Protein AF-A0A3A5LAV6-F1 (afdb_monomer)

Secondary structure (DSSP, 8-state):
----SEEEEEEEEEPPP-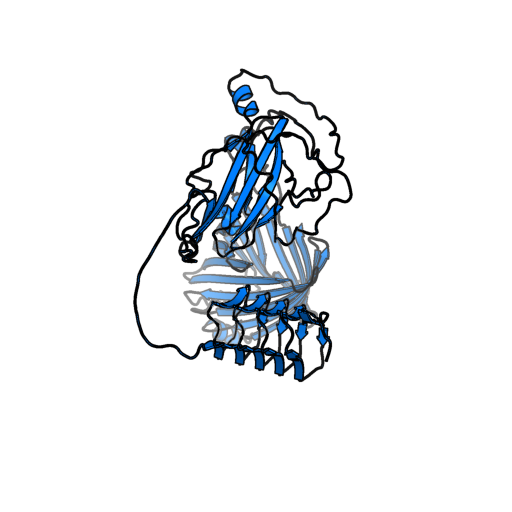EESS--EEEEEEEEEEEE-SSEEEEEEEEEEE--EESS--EEEEEEEEEEEE-SSEEEEEEEEEEE-EEESS--EEEEEEEEEEEE--SEEEEEEEEEE--EEESS--EEEEEEEEEEEE--SEEEEEEEEEE-SEE-TT-SEEEEEEEEE-----------------------S----PPPSS-S--S--EE---S------SSTTTT---SS----TTSPP-EEEEEEEEEETTTTEEEETTB-GGGPPPEEE-TT-EEEEEEEE-SSS-EEEEESS--EEE-SS-GGGPPEESEEEE-TT-EEEEEEE--S-SEEEEEESSHHHHHHT-EEEEEEHHHHHHHTTSS---EEEEPPSSTTS--EEE-------HHHHH-TT---SSS-S--EEEEEEETTTTEEEEEEEEEESSTTEEEEEEEEEEEEETTEEEEEEEEEEEEEEEETTEEEEEEEEEEE-TT--EEEEEEEEEEEETTTEEEEEEEEEETTEEEEEEEEEEEEESSSSEEEEEEEEEEEESS-BGGGTB-SEEEEEEEEEEEEEEEETTEEEEEEEEEEEE-HHHHHHHHHHT--SEEEEEEEEEEEE-

Organism: NCBI:txid70611

InterPro domains:
  IPR002355 Multicopper oxidase, copper-binding site [PS00080] (339-350)
  IPR007939 Copper resistance B precursor [PF05275] (421-610)
  IPR008972 Cupredoxin [G3DSA:2.60.40.420] (225-376)
  IPR008972 Cupredoxin [SSF49503] (234-354)
  IPR011706 Multicopper oxidase, C-terminal [PF07731] (245-356)
  IPR033138 Multicopper oxidases, conserved site [PS00079] (334-354)
  IPR034279 Copper resistance protein, third cupredoxin domain [cd13896] (242-356)

Sequence (610 aa):
KSDSSSTSMNKSMAMPGMNHSAMSQSKTSNSAQMKSDSSSTSMNKSMAMPGMNHSAMSQSKTSNSAQMKSDSSSTSMNKSMAMSDMSHSAMSQSKMSNSAQMKSDSSSTSMNKSMAMSDMNHSAMSQSKTSNSAQMKSDSSSTSMNKSMAMSDMNHSAMNQSKTSNSAHDNDISTNRNMKPDMPMEQGMSMNDSMNMQMPIEPTIIGDKIEPPGSSKATTLGTKYQELKAAVKTNNPNKPVDGIIKMELFGYMDRYIWFINGLPEYKAKPILIEPGKRYRIIFTNNSMMRHPMHIHGHWFILRNGHGSYDPLLHTIEVAPGATAVADFDTEASGQWFFHCHHLLHMTAGMARVFQYTTIIEIANGTRKPENYAVQQAYINRPIVREDEVMPLDASLIKHPAGHHKGFYRSSYLELGEDPFHNAQEMSFRGLYGPDYNKLQLYTEDAEIYKGSVENADIDVFYWHLISQFWAIKGGVNYFYRPGGPYWQPGIGIEGVMPYYIDTNIRTYYRDGSVKFDIQLARATQLTNNFFFLTGLRSILATHTVVKNEIGNGLNQMRYILRPYYRIKPGLNIFTEYEHDEEYGALKRILRSQGEATTQNTLTFGVAVLF

Solvent-accessible surface area (backbone atoms only — not comparable to full-atom values): 32146 Å² total; per-residue (Å²): 143,73,102,38,73,53,46,75,48,79,49,78,46,75,49,76,58,47,80,45,76,80,48,55,67,52,80,48,78,49,76,48,79,48,77,49,77,25,52,27,38,40,36,41,36,41,38,39,43,43,39,40,37,29,63,46,25,40,36,43,36,40,39,40,41,40,40,40,40,35,66,13,52,32,39,40,36,42,38,43,37,43,36,33,47,32,39,29,61,41,25,42,36,43,40,39,39,40,41,40,40,40,40,32,69,15,55,33,40,40,37,40,38,42,36,41,40,35,47,37,43,37,70,44,30,48,37,46,38,43,38,45,40,43,39,52,47,64,84,33,89,39,76,46,77,47,77,51,77,49,81,47,68,72,51,74,85,49,66,78,48,80,51,78,45,81,54,74,56,78,83,88,89,85,86,91,87,89,88,88,89,89,90,90,86,89,90,72,88,83,78,80,95,69,86,73,90,66,75,66,92,63,70,91,42,77,58,86,59,76,40,72,62,65,93,70,87,72,54,27,60,94,50,97,54,52,82,59,65,38,96,54,70,62,54,70,71,82,62,71,57,69,24,33,34,69,36,42,38,43,61,43,78,92,77,59,41,22,20,37,18,70,33,34,29,96,76,51,74,66,47,78,41,60,71,76,40,27,38,33,40,37,39,36,22,64,27,94,56,72,40,35,41,31,45,48,93,48,49,31,36,37,32,40,80,56,56,36,21,23,30,76,36,46,59,49,73,34,45,51,74,32,52,43,27,27,34,37,62,33,49,50,65,48,73,31,54,31,29,33,70,47,66,71,38,30,76,42,14,19,33,49,36,42,29,32,50,64,50,54,33,38,75,69,66,78,39,81,76,50,82,54,76,54,88,64,101,36,94,90,59,80,79,28,30,64,44,68,81,68,75,68,54,64,60,47,74,78,37,78,63,62,61,78,80,44,87,63,85,46,38,38,39,36,45,31,39,23,83,89,79,54,34,33,35,36,30,38,33,39,49,41,39,34,79,46,50,26,46,31,43,37,32,56,63,27,30,29,46,87,88,40,78,49,35,34,45,36,39,49,25,45,33,34,57,77,49,102,46,37,26,43,33,35,41,41,30,41,42,42,39,87,94,58,63,50,76,31,50,33,39,34,43,38,34,51,47,88,92,63,29,41,35,42,36,40,37,35,47,54,98,92,19,46,36,40,39,40,35,42,35,34,74,43,76,79,50,101,45,37,35,40,31,45,33,40,38,38,33,33,22,71,37,64,37,73,97,72,71,36,11,35,43,54,25,38,42,35,42,36,45,32,47,33,40,48,81,45,95,48,36,32,42,38,42,34,41,37,42,41,39,46,29,64,47,25,31,53,52,36,53,74,74,72,44,80,51,61,50,77,48,60,33,44,33,40,40,38,49,87

Radius of gyration: 33.51 Å; Cα contacts (8 Å, |Δi|>4): 1515; chains: 1; bounding box: 104×71×79 Å

Structure (mmCIF, N/CA/C/O backbone):
data_AF-A0A3A5LAV6-F1
#
_entry.id   AF-A0A3A5LAV6-F1
#
loop_
_atom_site.group_PDB
_atom_site.id
_atom_site.type_symbol
_atom_site.label_atom_id
_atom_site.label_alt_id
_atom_site.label_comp_id
_atom_site.label_asym_id
_atom_site.label_entity_id
_atom_site.label_seq_id
_atom_site.pdbx_PDB_ins_code
_atom_site.Cartn_x
_atom_site.Cartn_y
_atom_site.Cartn_z
_atom_site.occupancy
_atom_site.B_iso_or_equiv
_atom_site.auth_seq_id
_atom_site.auth_comp_id
_atom_site.auth_asym_id
_atom_site.auth_atom_id
_atom_site.pdbx_PDB_model_num
ATOM 1 N N . LYS A 1 1 ? 40.313 -48.134 -2.032 1.00 35.50 1 LYS A N 1
ATOM 2 C CA . LYS A 1 1 ? 41.551 -48.022 -2.831 1.00 35.50 1 LYS A CA 1
ATOM 3 C C . LYS A 1 1 ? 41.144 -48.125 -4.289 1.00 35.50 1 LYS A C 1
ATOM 5 O O . LYS A 1 1 ? 40.832 -49.217 -4.738 1.00 35.50 1 LYS A O 1
ATOM 10 N N . SER A 1 2 ? 41.012 -46.975 -4.936 1.00 32.94 2 SER A N 1
ATOM 11 C CA . SER A 1 2 ? 40.813 -46.812 -6.372 1.00 32.94 2 SER A CA 1
ATOM 12 C C . SER A 1 2 ? 41.999 -45.989 -6.861 1.00 32.94 2 SER A C 1
ATOM 14 O O . SER A 1 2 ? 42.273 -44.943 -6.272 1.00 32.94 2 SER A O 1
ATOM 16 N N . ASP A 1 3 ? 42.696 -46.450 -7.897 1.00 44.47 3 ASP A N 1
ATOM 17 C CA . ASP A 1 3 ? 43.702 -45.657 -8.614 1.00 44.47 3 ASP A CA 1
ATOM 18 C C . ASP A 1 3 ? 42.982 -44.631 -9.499 1.00 44.47 3 ASP A C 1
ATOM 20 O O . ASP A 1 3 ? 42.960 -44.719 -10.724 1.00 44.47 3 ASP A O 1
ATOM 24 N N . SER A 1 4 ? 42.296 -43.684 -8.859 1.00 50.69 4 SER A N 1
ATOM 25 C CA . SER A 1 4 ? 41.626 -42.569 -9.519 1.00 50.69 4 SER A CA 1
ATOM 26 C C . SER A 1 4 ? 42.452 -41.293 -9.342 1.00 50.69 4 SER A C 1
ATOM 28 O O . SER A 1 4 ? 42.808 -40.911 -8.223 1.00 50.69 4 SER A O 1
ATOM 30 N N . SER A 1 5 ? 42.733 -40.606 -10.457 1.00 65.75 5 SER A N 1
ATOM 31 C CA . SER A 1 5 ? 43.401 -39.290 -10.503 1.00 65.75 5 SER A CA 1
ATOM 32 C C . SER A 1 5 ? 42.626 -38.189 -9.755 1.00 65.75 5 SER A C 1
ATOM 34 O O . SER A 1 5 ? 43.146 -37.106 -9.467 1.00 65.75 5 SER A O 1
ATOM 36 N N . SER A 1 6 ? 41.376 -38.463 -9.399 1.00 73.19 6 SER A N 1
ATOM 37 C CA . SER A 1 6 ? 40.539 -37.611 -8.572 1.00 73.19 6 SER A CA 1
ATOM 38 C C . SER A 1 6 ? 39.606 -38.453 -7.703 1.00 73.19 6 SER A C 1
ATOM 40 O O . SER A 1 6 ? 39.184 -39.546 -8.088 1.00 73.19 6 SER A O 1
ATOM 42 N N . THR A 1 7 ? 39.279 -37.950 -6.515 1.00 80.69 7 THR A N 1
ATOM 43 C CA . THR A 1 7 ? 38.178 -38.468 -5.698 1.00 80.69 7 THR A CA 1
ATOM 44 C C . THR A 1 7 ? 37.238 -37.318 -5.357 1.00 80.69 7 THR A C 1
ATOM 46 O O . THR A 1 7 ? 37.664 -36.298 -4.818 1.00 80.69 7 THR A O 1
ATOM 49 N N . SER A 1 8 ? 35.945 -37.488 -5.635 1.00 82.62 8 SER A N 1
ATOM 50 C CA . SER A 1 8 ? 34.911 -36.505 -5.300 1.00 82.62 8 SER A CA 1
ATOM 51 C C . SER A 1 8 ? 33.775 -37.133 -4.499 1.00 82.62 8 SER A C 1
ATOM 53 O O . SER A 1 8 ? 33.244 -38.168 -4.902 1.00 82.62 8 SER A O 1
ATOM 55 N N . MET A 1 9 ? 33.344 -36.485 -3.416 1.00 82.31 9 MET A N 1
ATOM 56 C CA . MET A 1 9 ? 32.146 -36.863 -2.660 1.00 82.31 9 MET A CA 1
ATOM 57 C C . MET A 1 9 ? 31.080 -35.775 -2.783 1.00 82.31 9 MET A C 1
ATOM 59 O O . MET A 1 9 ? 31.327 -34.626 -2.425 1.00 82.31 9 MET A O 1
ATOM 63 N N . ASN A 1 10 ? 29.874 -36.140 -3.229 1.00 84.44 10 ASN A N 1
ATOM 64 C CA . ASN A 1 10 ? 28.721 -35.242 -3.227 1.00 84.44 10 ASN A CA 1
ATOM 65 C C . ASN A 1 10 ? 27.617 -35.800 -2.321 1.00 84.44 10 ASN A C 1
ATOM 67 O O . ASN A 1 10 ? 27.151 -36.920 -2.530 1.00 84.44 10 ASN A O 1
ATOM 71 N N . LYS A 1 11 ? 27.213 -35.044 -1.295 1.00 81.88 11 LYS A N 1
ATOM 72 C CA . LYS A 1 11 ? 26.130 -35.432 -0.380 1.00 81.88 11 LYS A CA 1
ATOM 73 C C . LYS A 1 11 ? 25.136 -34.291 -0.203 1.00 81.88 11 LYS A C 1
ATOM 75 O O . LYS A 1 11 ? 25.416 -33.318 0.495 1.00 81.88 11 LYS A O 1
ATOM 80 N N . SER A 1 12 ? 23.946 -34.464 -0.759 1.00 83.25 12 SER A N 1
ATOM 81 C CA . SER A 1 12 ? 22.817 -33.549 -0.604 1.00 83.25 12 SER A CA 1
ATOM 82 C C . SER A 1 12 ? 21.730 -34.163 0.274 1.00 83.25 12 SER A C 1
ATOM 84 O O . SER A 1 12 ? 21.397 -35.337 0.124 1.00 83.25 12 SER A O 1
ATOM 86 N N . MET A 1 13 ? 21.148 -33.370 1.171 1.00 81.44 13 MET A N 1
ATOM 87 C CA . MET A 1 13 ? 19.931 -33.731 1.901 1.00 81.44 13 MET A CA 1
ATOM 88 C C . MET A 1 13 ? 18.912 -32.606 1.753 1.00 81.44 13 MET A C 1
ATOM 90 O O . MET A 1 13 ? 19.179 -31.481 2.170 1.00 81.44 13 MET A O 1
ATOM 94 N N . ALA A 1 14 ? 17.752 -32.912 1.185 1.00 79.00 14 ALA A N 1
ATOM 95 C CA . ALA A 1 14 ? 16.614 -32.006 1.139 1.00 79.00 14 ALA A CA 1
ATOM 96 C C . ALA A 1 14 ? 15.484 -32.620 1.965 1.00 79.00 14 ALA A C 1
ATOM 98 O O . ALA A 1 14 ? 15.120 -33.774 1.737 1.00 79.00 14 ALA A O 1
ATOM 99 N N . MET A 1 15 ? 14.964 -31.875 2.938 1.00 71.38 15 MET A N 1
ATOM 100 C CA . MET A 1 15 ? 13.721 -32.254 3.604 1.00 71.38 15 MET A CA 1
ATOM 101 C C . MET A 1 15 ? 12.567 -31.487 2.967 1.00 71.38 15 MET A C 1
ATOM 103 O O . MET A 1 15 ? 12.677 -30.269 2.848 1.00 71.38 15 MET A O 1
ATOM 107 N N . PRO A 1 16 ? 11.479 -32.154 2.555 1.00 67.56 16 PRO A N 1
ATOM 108 C CA . PRO A 1 16 ? 10.268 -31.447 2.165 1.00 67.56 16 PRO A CA 1
ATOM 109 C C . PRO A 1 16 ? 9.671 -30.724 3.381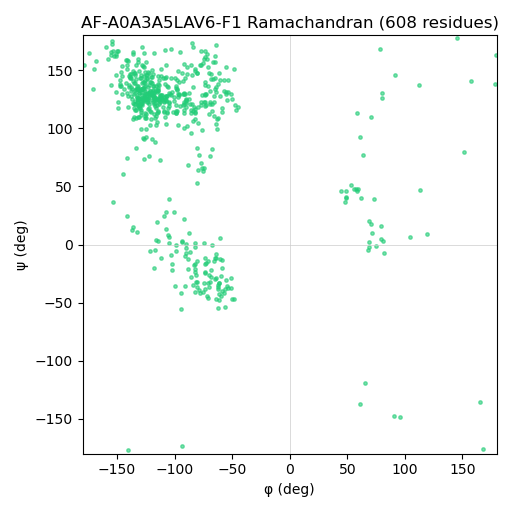 1.00 67.56 16 PRO A C 1
ATOM 111 O O . PRO A 1 16 ? 9.919 -31.123 4.522 1.00 67.56 16 PRO A O 1
ATOM 114 N N . GLY A 1 17 ? 8.873 -29.683 3.136 1.00 63.47 17 GLY A N 1
ATOM 115 C CA . GLY A 1 17 ? 8.163 -28.973 4.198 1.00 63.47 17 GLY A CA 1
ATOM 116 C C . GLY A 1 17 ? 7.321 -29.935 5.034 1.00 63.47 17 GLY A C 1
ATOM 117 O O . GLY A 1 17 ? 6.511 -30.694 4.501 1.00 63.47 17 GLY A O 1
ATOM 118 N N . MET A 1 18 ? 7.548 -29.934 6.345 1.00 60.75 18 MET A N 1
ATOM 119 C CA . MET A 1 18 ? 6.857 -30.798 7.298 1.00 60.75 18 MET A CA 1
ATOM 120 C C . MET A 1 18 ? 5.939 -29.945 8.170 1.00 60.75 18 MET A C 1
ATOM 122 O O . MET A 1 18 ? 6.396 -29.002 8.816 1.00 60.75 18 MET A O 1
ATOM 126 N N . ASN A 1 19 ? 4.653 -30.300 8.212 1.00 60.25 19 ASN A N 1
ATOM 127 C CA . ASN A 1 19 ? 3.676 -29.703 9.117 1.00 60.25 19 ASN A CA 1
ATOM 128 C C . ASN A 1 19 ? 3.319 -30.730 10.199 1.00 60.25 19 ASN A C 1
ATOM 130 O O . ASN A 1 19 ? 2.690 -31.749 9.913 1.00 60.25 19 ASN A O 1
ATOM 134 N N . HIS A 1 20 ? 3.760 -30.489 11.433 1.00 58.53 20 HIS A N 1
ATOM 135 C CA . HIS A 1 20 ? 3.507 -31.389 12.559 1.00 58.53 20 HIS A CA 1
ATOM 136 C C . HIS A 1 20 ? 2.772 -30.644 13.673 1.00 58.53 20 HIS A C 1
ATOM 138 O O . HIS A 1 20 ? 3.323 -29.725 14.279 1.00 58.53 20 HIS A O 1
ATOM 144 N N . SER A 1 21 ? 1.553 -31.090 13.979 1.00 55.72 21 SER A N 1
ATOM 145 C CA . SER A 1 21 ? 0.680 -30.504 15.003 1.00 55.72 21 SER A CA 1
ATOM 146 C C . SER A 1 21 ? 0.835 -31.117 16.403 1.00 55.72 21 SER A C 1
ATOM 148 O O . SER A 1 21 ? 0.302 -30.560 17.355 1.00 55.72 21 SER A O 1
ATOM 150 N N . ALA A 1 22 ? 1.566 -32.232 16.559 1.00 57.34 22 ALA A N 1
ATOM 151 C CA . ALA A 1 22 ? 1.639 -32.983 17.826 1.00 57.34 22 ALA A CA 1
ATOM 152 C C . ALA A 1 22 ? 3.054 -33.460 18.231 1.00 57.34 22 ALA A C 1
ATOM 154 O O . ALA A 1 22 ? 3.203 -34.290 19.126 1.00 57.34 22 ALA A O 1
ATOM 155 N N . MET A 1 23 ? 4.116 -32.973 17.579 1.00 64.44 23 MET A N 1
ATOM 156 C CA . MET A 1 23 ? 5.490 -33.429 17.841 1.00 64.44 23 MET A CA 1
ATOM 157 C C . MET A 1 23 ? 6.181 -32.542 18.884 1.00 64.44 23 MET A C 1
ATOM 159 O O . MET A 1 23 ? 6.353 -31.350 18.656 1.00 64.44 23 MET A O 1
ATOM 163 N N . SER A 1 24 ? 6.616 -33.111 20.014 1.00 64.44 24 SER A N 1
ATOM 164 C CA . SER A 1 24 ? 7.193 -32.337 21.127 1.00 64.44 24 SER A CA 1
ATOM 165 C C . SER A 1 24 ? 8.668 -31.957 20.932 1.00 64.44 24 SER A C 1
ATOM 167 O O . SER A 1 24 ? 9.083 -30.888 21.389 1.00 64.44 24 SER A O 1
ATOM 169 N N . GLN A 1 25 ? 9.465 -32.797 20.256 1.00 73.25 25 GLN A N 1
ATOM 170 C CA . GLN A 1 25 ? 10.893 -32.573 19.988 1.00 73.25 25 GLN A CA 1
ATOM 171 C C . GLN A 1 25 ? 11.305 -33.134 18.626 1.00 73.25 25 GLN A C 1
ATOM 173 O O . GLN A 1 25 ? 10.859 -34.216 18.253 1.00 73.25 25 GLN A O 1
ATOM 178 N N . SER A 1 26 ? 12.233 -32.463 17.936 1.00 74.88 26 SER A N 1
ATOM 179 C CA . SER A 1 26 ? 12.870 -32.993 16.723 1.00 74.88 26 SER A CA 1
ATOM 180 C C . SER A 1 26 ? 14.396 -32.903 16.782 1.00 74.88 26 SER A C 1
ATOM 182 O O . SER A 1 26 ? 14.982 -31.966 17.342 1.00 74.88 26 SER A O 1
ATOM 184 N N . LYS A 1 27 ? 15.056 -33.921 16.218 1.00 80.19 27 LYS A N 1
ATOM 185 C CA . LYS A 1 27 ? 16.508 -33.968 16.043 1.00 80.19 27 LYS A CA 1
ATOM 186 C C . LYS A 1 27 ? 16.833 -34.375 14.617 1.00 80.19 27 LYS A C 1
ATOM 188 O O . LYS A 1 27 ? 16.532 -35.492 14.209 1.00 80.19 27 LYS A O 1
ATOM 193 N N . THR A 1 28 ? 17.523 -33.491 13.915 1.00 80.19 28 THR A N 1
ATOM 194 C CA . THR A 1 28 ? 18.012 -33.729 12.563 1.00 80.19 28 THR A CA 1
ATOM 195 C C . THR A 1 28 ? 19.528 -33.673 12.564 1.00 80.19 28 THR A C 1
ATOM 197 O O . THR A 1 28 ? 20.112 -32.675 12.984 1.00 80.19 28 THR A O 1
ATOM 200 N N . SER A 1 29 ? 20.177 -34.714 12.048 1.00 81.62 29 SER A N 1
ATOM 201 C CA . SER A 1 29 ? 21.629 -34.736 11.878 1.00 81.62 29 SER A CA 1
ATOM 202 C C . SER A 1 29 ? 22.022 -35.196 10.485 1.00 81.62 29 SER A C 1
ATOM 204 O O . SER A 1 29 ? 21.664 -36.295 10.068 1.00 81.62 29 SER A O 1
ATOM 206 N N . ASN A 1 30 ? 22.829 -34.397 9.796 1.00 83.50 30 ASN A N 1
ATOM 207 C CA . ASN A 1 30 ? 23.471 -34.789 8.553 1.00 83.50 30 ASN A CA 1
ATOM 208 C C . ASN A 1 30 ? 24.986 -34.673 8.729 1.00 83.50 30 ASN A C 1
ATOM 210 O O . ASN A 1 30 ? 25.521 -33.572 8.854 1.00 83.50 30 ASN A O 1
ATOM 214 N N . SER A 1 31 ? 25.710 -35.789 8.677 1.00 85.81 31 SER A N 1
ATOM 215 C CA . SER A 1 31 ? 27.175 -35.837 8.771 1.00 85.81 31 SER A CA 1
ATOM 216 C C . SER A 1 31 ? 27.785 -36.440 7.507 1.00 85.81 31 SER A C 1
ATOM 218 O O . SER A 1 31 ? 27.147 -37.225 6.805 1.00 85.81 31 SER A O 1
ATOM 220 N N . ALA A 1 32 ? 28.998 -36.027 7.162 1.00 85.69 32 ALA A N 1
ATOM 221 C CA . ALA A 1 32 ? 29.773 -36.652 6.099 1.00 85.69 32 ALA A CA 1
ATOM 222 C C . ALA A 1 32 ? 31.258 -36.578 6.441 1.00 85.69 32 ALA A C 1
ATOM 224 O O . ALA A 1 32 ? 31.723 -35.554 6.947 1.00 85.69 32 ALA A O 1
ATOM 225 N N . GLN A 1 33 ? 31.968 -37.668 6.181 1.00 86.94 33 GLN A N 1
ATOM 226 C CA . GLN A 1 33 ? 33.396 -37.796 6.421 1.00 86.94 33 GLN A CA 1
ATOM 227 C C . GLN A 1 33 ? 34.048 -38.364 5.168 1.00 86.94 33 GLN A C 1
ATOM 229 O O . GLN A 1 33 ? 33.529 -39.320 4.592 1.00 86.94 33 GLN A O 1
ATOM 234 N N . MET A 1 34 ? 35.166 -37.773 4.761 1.00 81.81 34 MET A N 1
ATOM 235 C CA . MET A 1 34 ? 35.924 -38.200 3.593 1.00 81.81 34 MET A CA 1
ATOM 236 C C . MET A 1 34 ? 37.411 -38.274 3.934 1.00 81.81 34 MET A C 1
ATOM 238 O O . MET A 1 34 ? 37.961 -37.354 4.543 1.00 81.81 34 MET A O 1
ATOM 242 N N . LYS A 1 35 ? 38.048 -39.378 3.533 1.00 84.88 35 LYS A N 1
ATOM 243 C CA . LYS A 1 35 ? 39.500 -39.535 3.549 1.00 84.88 35 LYS A CA 1
ATOM 244 C C . LYS A 1 35 ? 39.963 -40.057 2.192 1.00 84.88 35 LYS A C 1
ATOM 246 O O . LYS A 1 35 ? 39.441 -41.078 1.745 1.00 84.88 35 LYS A O 1
ATOM 251 N N . SER A 1 36 ? 40.909 -39.375 1.558 1.00 78.06 36 SER A N 1
ATOM 252 C CA . SER A 1 36 ? 41.429 -39.764 0.243 1.00 78.06 36 SER A CA 1
ATOM 253 C C . SER A 1 36 ? 42.880 -39.344 0.044 1.00 78.06 36 SER A C 1
ATOM 255 O O . SER A 1 36 ? 43.289 -38.266 0.469 1.00 78.06 36 SER A O 1
ATOM 257 N N . ASP A 1 37 ? 43.604 -40.190 -0.689 1.00 73.56 37 ASP A N 1
ATOM 258 C CA . ASP A 1 37 ? 45.023 -40.015 -1.021 1.00 73.56 37 ASP A CA 1
ATOM 259 C C . ASP A 1 37 ? 45.213 -39.827 -2.549 1.00 73.56 37 ASP A C 1
ATOM 261 O O . ASP A 1 37 ? 46.287 -40.053 -3.097 1.00 73.56 37 ASP A O 1
ATOM 265 N N . SER A 1 38 ? 44.144 -39.461 -3.272 1.00 74.31 38 SER A N 1
ATOM 266 C CA . SER A 1 38 ? 44.168 -39.201 -4.725 1.00 74.31 38 SER A CA 1
ATOM 267 C C . SER A 1 38 ? 44.899 -37.903 -5.064 1.00 74.31 38 SER A C 1
ATOM 269 O O . SER A 1 38 ? 45.038 -37.039 -4.206 1.00 74.31 38 SER A O 1
ATOM 271 N N . SER A 1 39 ? 45.290 -37.688 -6.325 1.00 72.44 39 SER A N 1
ATOM 272 C CA . SER A 1 39 ? 45.933 -36.426 -6.733 1.00 72.44 39 SER A CA 1
ATOM 273 C C . SER A 1 39 ? 45.037 -35.194 -6.555 1.00 72.44 39 SER A C 1
ATOM 275 O O . SER A 1 39 ? 45.526 -34.154 -6.130 1.00 72.44 39 SER A O 1
ATOM 277 N N . SER A 1 40 ? 43.726 -35.295 -6.789 1.00 77.19 40 SER A N 1
ATOM 278 C CA . SER A 1 40 ? 42.769 -34.236 -6.436 1.00 77.19 40 SER A CA 1
ATOM 279 C C . SER A 1 40 ? 41.617 -34.771 -5.591 1.00 77.19 40 SER A C 1
ATOM 281 O O . SER A 1 40 ? 41.103 -35.863 -5.841 1.00 77.19 40 SER A O 1
ATOM 283 N N . THR A 1 41 ? 41.214 -33.997 -4.585 1.00 81.00 41 THR A N 1
ATOM 284 C CA . THR A 1 41 ? 40.122 -34.344 -3.673 1.00 81.00 41 THR A CA 1
ATOM 285 C C . THR A 1 41 ? 39.107 -33.205 -3.588 1.00 81.00 41 THR A C 1
ATOM 287 O O . THR A 1 41 ? 39.468 -32.059 -3.312 1.00 81.00 41 THR A O 1
ATOM 290 N N . SER A 1 42 ? 37.821 -33.513 -3.784 1.00 83.00 42 SER A N 1
ATOM 291 C CA . SER A 1 42 ? 36.735 -32.545 -3.597 1.00 83.00 42 SER A CA 1
ATOM 292 C C . SER A 1 42 ? 35.558 -33.098 -2.795 1.00 83.00 42 SER A C 1
ATOM 294 O O . SER A 1 42 ? 35.150 -34.252 -2.942 1.00 83.00 42 SER A O 1
ATOM 296 N N . MET A 1 43 ? 34.973 -32.252 -1.948 1.00 82.25 43 MET A N 1
ATOM 297 C CA . MET A 1 43 ? 33.774 -32.585 -1.186 1.00 82.25 43 MET A CA 1
ATOM 298 C C . MET A 1 43 ? 32.714 -31.497 -1.323 1.00 82.25 43 MET A C 1
ATOM 300 O O . MET A 1 43 ? 32.897 -30.380 -0.848 1.00 82.25 43 MET A O 1
ATOM 304 N N . ASN A 1 44 ? 31.570 -31.859 -1.900 1.00 84.62 44 ASN A N 1
ATOM 305 C CA . ASN A 1 44 ? 30.384 -31.017 -1.974 1.00 84.62 44 ASN A CA 1
ATOM 306 C C . ASN A 1 44 ? 29.319 -31.548 -1.017 1.00 84.62 44 ASN A C 1
ATOM 308 O O . ASN A 1 44 ? 28.915 -32.711 -1.084 1.00 84.62 44 ASN A O 1
ATOM 312 N N . LYS A 1 45 ? 28.853 -30.699 -0.102 1.00 84.88 45 LYS A N 1
ATOM 313 C CA . LYS A 1 45 ? 27.788 -31.061 0.829 1.00 84.88 45 LYS A CA 1
ATOM 314 C C . LYS A 1 45 ? 26.734 -29.974 0.929 1.00 84.88 45 LYS A C 1
ATOM 316 O O . LYS A 1 45 ? 27.042 -28.857 1.332 1.00 84.88 45 LYS A O 1
ATOM 321 N N . SER A 1 46 ? 25.482 -30.325 0.667 1.00 84.31 46 SER A N 1
ATOM 322 C CA . SER A 1 46 ? 24.353 -29.402 0.783 1.00 84.31 46 SER A CA 1
ATOM 323 C C . SER A 1 46 ? 23.268 -29.944 1.710 1.00 84.31 46 SER A C 1
ATOM 325 O O . SER A 1 46 ? 23.032 -31.152 1.814 1.00 84.31 46 SER A O 1
ATOM 327 N N . MET A 1 47 ? 22.615 -29.033 2.427 1.00 81.94 47 MET A N 1
ATOM 328 C CA . MET A 1 47 ? 21.423 -29.330 3.211 1.00 81.94 47 MET A CA 1
ATOM 329 C C . MET A 1 47 ? 20.387 -28.226 3.011 1.00 81.94 47 MET A C 1
ATOM 331 O O . MET A 1 47 ? 20.700 -27.063 3.255 1.00 81.94 47 MET A O 1
ATOM 335 N N . ALA A 1 48 ? 19.177 -28.594 2.596 1.00 81.88 48 ALA A N 1
ATOM 336 C CA . ALA A 1 48 ? 18.055 -27.677 2.422 1.00 81.88 48 ALA A CA 1
ATOM 337 C C . ALA A 1 48 ? 16.866 -28.119 3.286 1.00 81.88 48 ALA A C 1
ATOM 339 O O . ALA A 1 48 ? 16.483 -29.292 3.259 1.00 81.88 48 ALA A O 1
ATOM 340 N N . MET A 1 49 ? 16.299 -27.189 4.055 1.00 74.62 49 MET A N 1
ATOM 341 C CA . MET A 1 49 ? 15.067 -27.407 4.823 1.00 74.62 49 MET A CA 1
ATOM 342 C C . MET A 1 49 ? 14.099 -26.229 4.634 1.00 74.62 49 MET A C 1
ATOM 344 O O . MET A 1 49 ? 14.112 -25.305 5.449 1.00 74.62 49 MET A O 1
ATOM 348 N N . PRO A 1 50 ? 13.311 -26.228 3.547 1.00 71.94 50 PRO A N 1
ATOM 349 C CA . PRO A 1 50 ? 12.208 -25.292 3.352 1.00 71.94 50 PRO A CA 1
ATOM 350 C C . PRO A 1 50 ? 10.938 -25.723 4.106 1.00 71.94 50 PRO A C 1
ATOM 352 O O . PRO A 1 50 ? 10.646 -26.916 4.205 1.00 71.94 50 PRO A O 1
ATOM 355 N N . GLY A 1 51 ? 10.142 -24.761 4.577 1.00 61.78 51 GLY A N 1
ATOM 356 C CA . GLY A 1 51 ? 8.720 -24.965 4.888 1.00 61.78 51 GLY A CA 1
ATOM 357 C C . GLY A 1 51 ? 8.415 -25.779 6.149 1.00 61.78 51 GLY A C 1
ATOM 358 O O . GLY A 1 51 ? 7.501 -26.604 6.142 1.00 61.78 51 GLY A O 1
ATOM 359 N N . MET A 1 52 ? 9.172 -25.589 7.232 1.00 63.41 52 MET A N 1
ATOM 360 C CA . MET A 1 52 ? 8.887 -26.250 8.514 1.00 63.41 52 MET A CA 1
ATOM 361 C C . MET A 1 52 ? 7.941 -25.397 9.366 1.00 63.41 52 MET A C 1
ATOM 363 O O . MET A 1 52 ? 8.367 -24.441 10.018 1.00 63.41 52 MET A O 1
ATOM 367 N N . ASN A 1 53 ? 6.658 -25.763 9.393 1.00 60.25 53 ASN A N 1
ATOM 368 C CA . ASN A 1 53 ? 5.669 -25.134 10.267 1.00 60.25 53 ASN A CA 1
ATOM 369 C C . ASN A 1 53 ? 5.407 -26.038 11.479 1.00 60.25 53 ASN A C 1
ATOM 371 O O . ASN A 1 53 ? 4.906 -27.158 11.349 1.00 60.25 53 ASN A O 1
ATOM 375 N N . HIS A 1 54 ? 5.782 -25.561 12.663 1.00 63.62 54 HIS A N 1
ATOM 376 C CA . HIS A 1 54 ? 5.637 -26.307 13.907 1.00 63.62 54 HIS A CA 1
ATOM 377 C C . HIS A 1 54 ? 4.767 -25.520 14.879 1.00 63.62 54 HIS A C 1
ATOM 379 O O . HIS A 1 54 ? 5.233 -24.582 15.531 1.00 63.62 54 HIS A O 1
ATOM 385 N N . SER A 1 55 ? 3.506 -25.933 15.001 1.00 58.31 55 SER A N 1
ATOM 386 C CA . SER A 1 55 ? 2.537 -25.258 15.861 1.00 58.31 55 SER A CA 1
ATOM 387 C C . SER A 1 55 ? 2.620 -25.661 17.340 1.00 58.31 55 SER A C 1
ATOM 389 O O . SER A 1 55 ? 2.199 -24.883 18.189 1.00 58.31 55 SER A O 1
ATOM 391 N N . ALA A 1 56 ? 3.208 -26.824 17.664 1.00 58.66 56 ALA A N 1
ATOM 392 C CA . ALA A 1 56 ? 3.242 -27.386 19.028 1.00 58.66 56 ALA A CA 1
ATOM 393 C C . ALA A 1 56 ? 4.627 -27.887 19.508 1.00 58.66 56 ALA A C 1
ATOM 395 O O . ALA A 1 56 ? 4.728 -28.582 20.521 1.00 58.66 56 ALA A O 1
ATOM 396 N N . MET A 1 57 ? 5.712 -27.586 18.788 1.00 68.06 57 MET A N 1
ATOM 397 C CA . MET A 1 57 ? 7.017 -28.207 19.048 1.00 68.06 57 MET A CA 1
ATOM 398 C C . MET A 1 57 ? 7.866 -27.425 20.048 1.00 68.06 57 MET A C 1
ATOM 400 O O . MET A 1 57 ? 8.227 -26.286 19.786 1.00 68.06 57 MET A O 1
ATOM 404 N N . SER A 1 58 ? 8.267 -28.061 21.154 1.00 66.50 58 SER A N 1
ATOM 405 C CA . SER A 1 58 ? 8.968 -27.388 22.259 1.00 66.50 58 SER A CA 1
ATOM 406 C C . SER A 1 58 ? 10.473 -27.178 22.024 1.00 66.50 58 SER A C 1
ATOM 408 O O . SER A 1 58 ? 11.017 -26.152 22.443 1.00 66.50 58 SER A O 1
ATOM 410 N N . GLN A 1 59 ? 11.159 -28.130 21.366 1.00 72.94 59 GLN A N 1
ATOM 411 C CA . GLN A 1 59 ? 12.614 -28.089 21.149 1.00 72.94 59 GLN A CA 1
ATOM 412 C C . GLN A 1 59 ? 13.046 -28.652 19.790 1.00 72.94 59 GLN A C 1
ATOM 414 O O . GLN A 1 59 ? 12.664 -29.768 19.434 1.00 72.94 59 GLN A O 1
ATOM 419 N N . SER A 1 60 ? 13.933 -27.937 19.087 1.00 77.00 60 SER A N 1
ATOM 420 C CA . SER A 1 60 ? 14.589 -28.410 17.857 1.00 77.00 60 SER A CA 1
ATOM 421 C C . SER A 1 60 ? 16.112 -28.476 17.997 1.00 77.00 60 SER A C 1
ATOM 423 O O . SER A 1 60 ? 16.752 -27.588 18.577 1.00 77.00 60 SER A O 1
ATOM 425 N N . LYS A 1 61 ? 16.723 -29.539 17.456 1.00 80.00 61 LYS A N 1
ATOM 426 C CA . LYS A 1 61 ? 18.179 -29.605 17.260 1.00 80.00 61 LYS A CA 1
ATOM 427 C C . LYS A 1 61 ? 18.518 -30.031 15.842 1.00 80.00 61 LYS A C 1
ATOM 429 O O . LYS A 1 61 ? 18.225 -31.159 15.452 1.00 80.00 61 LYS A O 1
ATOM 434 N N . THR A 1 62 ? 19.231 -29.170 15.130 1.00 81.31 62 THR A N 1
ATOM 435 C CA . THR A 1 62 ? 19.713 -29.452 13.777 1.00 81.31 62 THR A CA 1
ATOM 436 C C . THR A 1 62 ? 21.228 -29.388 13.750 1.00 81.31 62 THR A C 1
ATOM 438 O O . THR A 1 62 ? 21.813 -28.363 14.104 1.00 81.31 62 THR A O 1
ATOM 441 N N . SER A 1 63 ? 21.871 -30.465 13.305 1.00 82.44 63 SER A N 1
ATOM 442 C CA . SER A 1 63 ? 23.310 -30.502 13.076 1.00 82.44 63 SER A CA 1
ATOM 443 C C . SER A 1 63 ? 23.638 -30.875 11.635 1.00 82.44 63 SER A C 1
ATOM 445 O O . SER A 1 63 ? 23.161 -31.865 11.084 1.00 82.44 63 SER A O 1
ATOM 447 N N . ASN A 1 64 ? 24.502 -30.080 11.017 1.00 85.94 64 ASN A N 1
ATOM 448 C CA . ASN A 1 64 ? 25.113 -30.402 9.741 1.00 85.94 64 ASN A CA 1
ATOM 449 C C . ASN A 1 64 ? 26.631 -30.366 9.923 1.00 85.94 64 ASN A C 1
ATOM 451 O O . ASN A 1 64 ? 27.190 -29.299 10.173 1.00 85.94 64 ASN A O 1
ATOM 455 N N . SER A 1 65 ? 27.330 -31.490 9.757 1.00 86.94 65 SER A N 1
ATOM 456 C CA . SER A 1 65 ? 28.791 -31.580 9.924 1.00 86.94 65 SER A CA 1
ATOM 457 C C . SER A 1 65 ? 29.486 -32.173 8.699 1.00 86.94 65 SER A C 1
ATOM 459 O O . SER A 1 65 ? 28.964 -33.080 8.051 1.00 86.94 65 SER A O 1
ATOM 461 N N . ALA A 1 66 ? 30.651 -31.645 8.342 1.00 86.94 66 ALA A N 1
ATOM 462 C CA . ALA A 1 66 ? 31.492 -32.223 7.299 1.00 86.94 66 ALA A CA 1
ATOM 463 C C . ALA A 1 66 ? 32.940 -32.262 7.783 1.00 86.94 66 ALA A C 1
ATOM 465 O O . ALA A 1 66 ? 33.416 -31.270 8.338 1.00 86.94 66 ALA A O 1
ATOM 466 N N . GLN A 1 67 ? 33.611 -33.396 7.602 1.00 87.31 67 GLN A N 1
ATOM 467 C CA . GLN A 1 67 ? 35.033 -33.531 7.893 1.00 87.31 67 GLN A CA 1
ATOM 468 C C . GLN A 1 67 ? 35.754 -34.130 6.692 1.00 87.31 67 GLN A C 1
ATOM 470 O O . GLN A 1 67 ? 35.294 -35.122 6.128 1.00 87.31 67 GLN A O 1
ATOM 475 N N . MET A 1 68 ? 36.887 -33.541 6.327 1.00 82.94 68 MET A N 1
ATOM 476 C CA . MET A 1 68 ? 37.729 -34.052 5.255 1.00 82.94 68 MET A CA 1
ATOM 477 C C . MET A 1 68 ? 39.184 -34.117 5.700 1.00 82.94 68 MET A C 1
ATOM 479 O O . MET A 1 68 ? 39.686 -33.187 6.337 1.00 82.94 68 MET A O 1
ATOM 483 N N . LYS A 1 69 ? 39.844 -35.227 5.369 1.00 85.44 69 LYS A N 1
ATOM 484 C CA . LYS A 1 69 ? 41.291 -35.370 5.484 1.00 85.44 69 LYS A CA 1
ATOM 485 C C . LYS A 1 69 ? 41.864 -35.844 4.151 1.00 85.44 69 LYS A C 1
ATOM 487 O O . LYS A 1 69 ? 41.429 -36.885 3.665 1.00 85.44 69 LYS A O 1
ATOM 492 N N . SER A 1 70 ? 42.822 -35.121 3.588 1.00 78.88 70 SER A N 1
ATOM 493 C CA . SER A 1 70 ? 43.439 -35.505 2.315 1.00 78.88 70 SER A CA 1
ATOM 494 C C . SER A 1 70 ? 44.904 -35.112 2.229 1.00 78.88 70 SER A C 1
ATOM 496 O O . SER A 1 70 ? 45.281 -34.010 2.615 1.00 78.88 70 SER A O 1
ATOM 498 N N . ASP A 1 71 ? 45.690 -35.995 1.623 1.00 72.44 71 ASP A N 1
ATOM 499 C CA . ASP A 1 71 ? 47.120 -35.788 1.363 1.00 72.44 71 ASP A CA 1
ATOM 500 C C . ASP A 1 71 ? 47.352 -35.541 -0.155 1.00 72.44 71 ASP A C 1
ATOM 502 O O . ASP A 1 71 ? 48.385 -35.870 -0.729 1.00 72.44 71 ASP A O 1
ATOM 506 N N . SER A 1 72 ? 46.329 -34.997 -0.833 1.00 72.62 72 SER A N 1
ATOM 507 C CA . SER A 1 72 ? 46.263 -34.723 -2.283 1.00 72.62 72 SER A CA 1
ATOM 508 C C . SER A 1 72 ? 47.110 -33.523 -2.711 1.00 72.62 72 SER A C 1
ATOM 510 O O . SER A 1 72 ? 47.460 -32.705 -1.874 1.00 72.62 72 SER A O 1
ATOM 512 N N . SER A 1 73 ? 47.360 -33.312 -4.011 1.00 72.62 73 SER A N 1
ATOM 513 C CA . SER A 1 73 ? 47.984 -32.057 -4.477 1.00 72.62 73 SER A CA 1
ATOM 514 C C . SER A 1 73 ? 47.004 -30.876 -4.453 1.00 72.62 73 SER A C 1
ATOM 516 O O . SER A 1 73 ? 47.391 -29.751 -4.142 1.00 72.62 73 SER A O 1
ATOM 518 N N . SER A 1 74 ? 45.716 -31.132 -4.701 1.00 75.31 74 SER A N 1
ATOM 519 C CA . SER A 1 74 ? 44.643 -30.135 -4.600 1.00 75.31 74 SER A CA 1
ATOM 520 C C . SER A 1 74 ? 43.469 -30.654 -3.781 1.00 75.31 74 SER A C 1
ATOM 522 O O . SER A 1 74 ? 42.990 -31.773 -3.985 1.00 75.31 74 SER A O 1
ATOM 524 N N . THR A 1 75 ? 43.000 -29.817 -2.858 1.00 78.06 75 THR A N 1
ATOM 525 C CA . THR A 1 75 ? 41.933 -30.159 -1.922 1.00 78.06 75 THR A CA 1
ATOM 526 C C . THR A 1 75 ? 40.885 -29.045 -1.868 1.00 78.06 75 THR A C 1
ATOM 528 O O . THR A 1 75 ? 41.207 -27.878 -1.635 1.00 78.06 75 THR A O 1
ATOM 531 N N . SER A 1 76 ? 39.607 -29.394 -2.062 1.00 80.88 76 SER A N 1
ATOM 532 C CA . SER A 1 76 ? 38.492 -28.439 -1.980 1.00 80.88 76 SER A CA 1
ATOM 533 C C . SER A 1 76 ? 37.288 -28.970 -1.199 1.00 80.88 76 SER A C 1
ATOM 535 O O . SER A 1 76 ? 36.879 -30.122 -1.349 1.00 80.88 76 SER A O 1
ATOM 537 N N . MET A 1 77 ? 36.677 -28.116 -0.378 1.00 78.19 77 MET A N 1
ATOM 538 C CA . MET A 1 77 ? 35.399 -28.399 0.278 1.00 78.19 77 MET A CA 1
ATOM 539 C C . MET A 1 77 ? 34.405 -27.268 0.020 1.00 78.19 77 MET A C 1
ATOM 541 O O . MET A 1 77 ? 34.659 -26.125 0.389 1.00 78.19 77 MET A O 1
ATOM 545 N N . ASN A 1 78 ? 33.233 -27.601 -0.518 1.00 81.81 78 ASN A N 1
ATOM 546 C CA . ASN A 1 78 ? 32.087 -26.704 -0.563 1.00 81.81 78 ASN A CA 1
ATOM 547 C C . ASN A 1 78 ? 30.960 -27.244 0.318 1.00 81.81 78 ASN A C 1
ATOM 549 O O . ASN A 1 78 ? 30.498 -28.378 0.154 1.00 81.81 78 ASN A O 1
ATOM 553 N N . LYS A 1 79 ? 30.503 -26.427 1.266 1.00 82.00 79 LYS A N 1
ATOM 554 C CA . LYS A 1 79 ? 29.431 -26.796 2.180 1.00 82.00 79 LYS A CA 1
ATOM 555 C C . LYS A 1 79 ? 28.373 -25.709 2.280 1.00 82.00 79 LYS A C 1
ATOM 557 O O . LYS A 1 79 ? 28.645 -24.629 2.792 1.00 82.00 79 LYS A O 1
ATOM 562 N N . SER A 1 80 ? 27.138 -26.045 1.928 1.00 82.44 80 SER A N 1
ATOM 563 C CA . SER A 1 80 ? 25.997 -25.142 2.046 1.00 82.44 80 SER A CA 1
ATOM 564 C C . SER A 1 80 ? 24.919 -25.680 2.983 1.00 82.44 80 SER A C 1
ATOM 566 O O . SER A 1 80 ? 24.683 -26.888 3.108 1.00 82.44 80 SER A O 1
ATOM 568 N N . MET A 1 81 ? 24.260 -24.757 3.677 1.00 79.19 81 MET A N 1
ATOM 569 C CA . MET A 1 81 ? 23.050 -25.021 4.443 1.00 79.19 81 MET A CA 1
ATOM 570 C C . MET A 1 81 ? 22.051 -23.895 4.191 1.00 79.19 81 MET A C 1
ATOM 572 O O . MET A 1 81 ? 22.371 -22.739 4.457 1.00 79.19 81 MET A O 1
ATOM 576 N N . ALA A 1 82 ? 20.866 -24.230 3.690 1.00 81.00 82 ALA A N 1
ATOM 577 C CA . ALA A 1 82 ? 19.795 -23.281 3.416 1.00 81.00 82 ALA A CA 1
ATOM 578 C C . ALA A 1 82 ? 18.536 -23.665 4.199 1.00 81.00 82 ALA A C 1
ATOM 580 O O . ALA A 1 82 ? 18.127 -24.830 4.209 1.00 81.00 82 ALA A O 1
ATOM 581 N N . MET A 1 83 ? 17.941 -22.685 4.868 1.00 74.56 83 MET A N 1
ATOM 582 C CA . MET A 1 83 ? 16.691 -22.825 5.607 1.00 74.56 83 MET A CA 1
ATOM 583 C C . MET A 1 83 ? 15.786 -21.645 5.274 1.00 74.56 83 MET A C 1
ATOM 585 O O . MET A 1 83 ? 16.240 -20.503 5.336 1.00 74.56 83 MET A O 1
ATOM 589 N N . SER A 1 84 ? 14.537 -21.937 4.927 1.00 73.50 84 SER A N 1
ATOM 590 C CA . SER A 1 84 ? 13.526 -20.932 4.596 1.00 73.50 84 SER A CA 1
ATOM 591 C C . SER A 1 84 ? 12.156 -21.342 5.130 1.00 73.50 84 SER A C 1
ATOM 593 O O . SER A 1 84 ? 11.912 -22.527 5.383 1.00 73.50 84 SER A O 1
ATOM 595 N N . ASP A 1 85 ? 11.266 -20.365 5.286 1.00 65.94 85 ASP A N 1
ATOM 596 C CA . ASP A 1 85 ? 9.843 -20.557 5.589 1.00 65.94 85 ASP A CA 1
ATOM 597 C C . ASP A 1 85 ? 9.597 -21.353 6.880 1.00 65.94 85 ASP A C 1
ATOM 599 O O . ASP A 1 85 ? 8.823 -22.317 6.919 1.00 65.94 85 ASP A O 1
ATOM 603 N N . MET A 1 86 ? 10.297 -20.977 7.954 1.00 65.62 86 MET A N 1
ATOM 604 C CA . MET A 1 86 ? 10.130 -21.613 9.260 1.00 65.62 86 MET A CA 1
ATOM 605 C C . MET A 1 86 ? 9.201 -20.784 10.139 1.00 65.62 86 MET A C 1
ATOM 607 O O . MET A 1 86 ? 9.542 -19.680 10.559 1.00 65.62 86 MET A O 1
ATOM 611 N N . SER A 1 87 ? 8.041 -21.348 10.470 1.00 62.94 87 SER A N 1
ATOM 612 C CA . SER A 1 87 ? 7.099 -20.742 11.412 1.00 62.94 87 SER A CA 1
ATOM 613 C C . SER A 1 87 ? 7.081 -21.539 12.710 1.00 62.94 87 SER A C 1
ATOM 615 O O . SER A 1 87 ? 6.857 -22.757 12.719 1.00 62.94 87 SER A O 1
ATOM 617 N N . HIS A 1 88 ? 7.372 -20.865 13.821 1.00 64.69 88 HIS A N 1
ATOM 618 C CA . HIS A 1 88 ? 7.448 -21.475 15.144 1.00 64.69 88 HIS A CA 1
ATOM 619 C C . HIS A 1 88 ? 6.567 -20.704 16.123 1.00 64.69 88 HIS A C 1
ATOM 621 O O . HIS A 1 88 ? 7.019 -19.756 16.767 1.00 64.69 88 HIS A O 1
ATOM 627 N N . SER A 1 89 ? 5.310 -21.130 16.258 1.00 60.56 89 SER A N 1
ATOM 628 C CA . SER A 1 89 ? 4.343 -20.444 17.121 1.00 60.56 89 SER A CA 1
ATOM 629 C C . SER A 1 89 ? 4.431 -20.835 18.601 1.00 60.56 89 SER A C 1
ATOM 631 O O . SER A 1 89 ? 3.942 -20.086 19.438 1.00 60.56 89 SER A O 1
ATOM 633 N N . ALA A 1 90 ? 5.068 -21.966 18.939 1.00 60.12 90 ALA A N 1
ATOM 634 C CA . ALA A 1 90 ? 5.163 -22.488 20.315 1.00 60.12 90 ALA A CA 1
ATOM 635 C C . ALA A 1 90 ? 6.568 -22.999 20.723 1.00 60.12 90 ALA A C 1
ATOM 637 O O . ALA A 1 90 ? 6.712 -23.725 21.709 1.00 60.12 90 ALA A O 1
ATOM 638 N N . MET A 1 91 ? 7.623 -22.666 19.968 1.00 67.25 91 MET A N 1
ATOM 639 C CA . MET A 1 91 ? 8.961 -23.231 20.197 1.00 67.25 91 MET A CA 1
ATOM 640 C C . MET A 1 91 ? 9.737 -22.513 21.299 1.00 67.25 91 MET A C 1
ATOM 642 O O . MET A 1 91 ? 10.136 -21.369 21.132 1.00 67.25 91 MET A O 1
ATOM 646 N N . SER A 1 92 ? 10.058 -23.219 22.387 1.00 65.88 92 SER A N 1
ATOM 647 C CA . SER A 1 92 ? 10.816 -22.650 23.508 1.00 65.88 92 SER A CA 1
ATOM 648 C C . SER A 1 92 ? 12.321 -22.543 23.218 1.00 65.88 92 SER A C 1
ATOM 650 O O . SER A 1 92 ? 12.927 -21.521 23.559 1.00 65.88 92 SER A O 1
ATOM 652 N N . GLN A 1 93 ? 12.933 -23.565 22.594 1.00 70.25 93 GLN A N 1
ATOM 653 C CA . GLN A 1 93 ? 14.384 -23.614 22.346 1.00 70.25 93 GLN A CA 1
ATOM 654 C C . GLN A 1 93 ? 14.753 -24.176 20.966 1.00 70.25 93 GLN A C 1
ATOM 656 O O . GLN A 1 93 ? 14.289 -25.251 20.585 1.00 70.25 93 GLN A O 1
ATOM 661 N N . SER A 1 94 ? 15.700 -23.528 20.280 1.00 75.00 94 SER A N 1
ATOM 662 C CA . SER A 1 94 ? 16.382 -24.113 19.115 1.00 75.00 94 SER A CA 1
ATOM 663 C C . SER A 1 94 ? 17.899 -24.132 19.282 1.00 75.00 94 SER A C 1
ATOM 665 O O . SER A 1 94 ? 18.514 -23.211 19.835 1.00 75.00 94 SER A O 1
ATOM 667 N N . LYS A 1 95 ? 18.524 -25.209 18.793 1.00 78.31 95 LYS A N 1
ATOM 668 C CA . LYS A 1 95 ? 19.980 -25.289 18.636 1.00 78.31 95 LYS A CA 1
ATOM 669 C C . LYS A 1 95 ? 20.334 -25.732 17.231 1.00 78.31 95 LYS A C 1
ATOM 671 O O . LYS A 1 95 ? 19.986 -26.835 16.814 1.00 78.31 95 LYS A O 1
ATOM 676 N N . MET A 1 96 ? 21.089 -24.894 16.540 1.00 79.75 96 MET A N 1
ATOM 677 C CA . MET A 1 96 ? 21.548 -25.163 15.187 1.00 79.75 96 MET A CA 1
ATOM 678 C C . MET A 1 96 ? 23.064 -25.124 15.139 1.00 79.75 96 MET A C 1
ATOM 680 O O . MET A 1 96 ? 23.682 -24.162 15.597 1.00 79.75 96 MET A O 1
ATOM 684 N N . SER A 1 97 ? 23.662 -26.178 14.590 1.00 80.06 97 SER A N 1
ATOM 685 C CA . SER A 1 97 ? 25.097 -26.242 14.361 1.00 80.06 97 SER A CA 1
ATOM 686 C C . SER A 1 97 ? 25.402 -26.601 12.917 1.00 80.06 97 SER A C 1
ATOM 688 O O . SER A 1 97 ? 24.989 -27.632 12.387 1.00 80.06 97 SER A O 1
ATOM 690 N N . ASN A 1 98 ? 26.182 -25.743 12.279 1.00 82.81 98 ASN A N 1
ATOM 691 C CA . ASN A 1 98 ? 26.794 -26.023 10.998 1.00 82.81 98 ASN A CA 1
ATOM 692 C C . ASN A 1 98 ? 28.308 -26.043 11.230 1.00 82.81 98 ASN A C 1
ATOM 694 O O . ASN A 1 98 ? 28.881 -24.999 11.537 1.00 82.81 98 ASN A O 1
ATOM 698 N N . SER A 1 99 ? 28.981 -27.190 11.085 1.00 84.75 99 SER A N 1
ATOM 699 C CA . SER A 1 99 ? 30.434 -27.321 11.317 1.00 84.75 99 SER A CA 1
ATOM 700 C C . SER A 1 99 ? 31.176 -27.926 10.127 1.00 84.75 99 SER A C 1
ATOM 702 O O . SER A 1 99 ? 30.708 -28.883 9.510 1.00 84.75 99 SER A O 1
ATOM 704 N N . ALA A 1 100 ? 32.323 -27.365 9.766 1.00 84.06 100 ALA A N 1
ATOM 705 C CA . ALA A 1 100 ? 33.184 -27.929 8.731 1.00 84.06 100 ALA A CA 1
ATOM 706 C C . ALA A 1 100 ? 34.618 -27.998 9.252 1.00 84.06 100 ALA A C 1
ATOM 708 O O . ALA A 1 100 ? 35.103 -27.015 9.814 1.00 84.06 100 ALA A O 1
ATOM 709 N N . GLN A 1 101 ? 35.265 -29.152 9.108 1.00 85.62 101 GLN A N 1
ATOM 710 C CA . GLN A 1 101 ? 36.673 -29.318 9.453 1.00 85.62 101 GLN A CA 1
ATOM 711 C C . GLN A 1 101 ? 37.427 -29.935 8.285 1.00 85.62 101 GLN A C 1
ATOM 713 O O . GLN A 1 101 ? 36.977 -30.921 7.703 1.00 85.62 101 GLN A O 1
ATOM 718 N N . MET A 1 102 ? 38.580 -29.367 7.969 1.00 80.44 102 MET A N 1
ATOM 719 C CA . MET A 1 102 ? 39.454 -29.878 6.925 1.00 80.44 102 MET A CA 1
ATOM 720 C C . MET A 1 102 ? 40.885 -29.936 7.437 1.00 80.44 102 MET A C 1
ATOM 722 O O . MET A 1 102 ? 41.358 -28.991 8.070 1.00 80.44 102 MET A O 1
ATOM 726 N N . LYS A 1 103 ? 41.552 -31.060 7.183 1.00 83.88 103 LYS A N 1
ATOM 727 C CA . LYS A 1 103 ? 42.994 -31.192 7.365 1.00 83.88 103 LYS A CA 1
ATOM 728 C C . LYS A 1 103 ? 43.610 -31.646 6.047 1.00 83.88 103 LYS A C 1
ATOM 730 O O . LYS A 1 103 ? 43.207 -32.697 5.552 1.00 83.88 103 LYS A O 1
ATOM 735 N N . SER A 1 104 ? 44.550 -30.883 5.507 1.00 76.69 104 SER A N 1
ATOM 736 C CA . SER A 1 104 ? 45.192 -31.238 4.244 1.00 76.69 104 SER A CA 1
ATOM 737 C C . SER A 1 104 ? 46.638 -30.791 4.161 1.00 76.69 104 SER A C 1
ATOM 739 O O . SER A 1 104 ? 46.942 -29.636 4.439 1.00 76.69 104 SER A O 1
ATOM 741 N N . ASP A 1 105 ? 47.492 -31.673 3.657 1.00 70.25 105 ASP A N 1
ATOM 742 C CA . ASP A 1 105 ? 48.922 -31.406 3.457 1.00 70.25 105 ASP A CA 1
ATOM 743 C C . ASP A 1 105 ? 49.204 -31.070 1.963 1.00 70.25 105 ASP A C 1
ATOM 745 O O . ASP A 1 105 ? 50.267 -31.347 1.415 1.00 70.25 105 ASP A O 1
ATOM 749 N N . SER A 1 106 ? 48.194 -30.510 1.276 1.00 68.25 106 SER A N 1
ATOM 750 C CA . SER A 1 106 ? 48.161 -30.222 -0.170 1.00 68.25 106 SER A CA 1
ATOM 751 C C . SER A 1 106 ? 48.957 -28.981 -0.580 1.00 68.25 106 SER A C 1
ATOM 753 O O . SER A 1 106 ? 49.282 -28.155 0.256 1.00 68.25 106 SER A O 1
ATOM 755 N N . SER A 1 107 ? 49.224 -28.768 -1.876 1.00 68.06 107 SER A N 1
ATOM 756 C CA . SER A 1 107 ? 49.805 -27.493 -2.347 1.00 68.06 107 SER A CA 1
ATOM 757 C C . SER A 1 107 ? 48.753 -26.388 -2.508 1.00 68.06 107 SER A C 1
ATOM 759 O O . SER A 1 107 ? 49.066 -25.203 -2.372 1.00 68.06 107 SER A O 1
ATOM 761 N N . SER A 1 108 ? 47.494 -26.772 -2.749 1.00 71.31 108 SER A N 1
ATOM 762 C CA . SER A 1 108 ? 46.345 -25.864 -2.820 1.00 71.31 108 SER A CA 1
ATOM 763 C C . SER A 1 108 ? 45.164 -26.379 -2.005 1.00 71.31 108 SER A C 1
ATOM 765 O O . SER A 1 108 ? 44.700 -27.511 -2.183 1.00 71.31 108 SER A O 1
ATOM 767 N N . THR A 1 109 ? 44.668 -25.520 -1.118 1.00 74.81 109 THR A N 1
ATOM 768 C CA . THR A 1 109 ? 43.595 -25.847 -0.181 1.00 74.81 109 THR A CA 1
ATOM 769 C C . THR A 1 109 ? 42.509 -24.772 -0.229 1.00 74.81 109 THR A C 1
ATOM 771 O O . THR A 1 109 ? 42.780 -23.586 -0.030 1.00 74.81 109 THR A O 1
ATOM 774 N N . SER A 1 110 ? 41.256 -25.170 -0.479 1.00 76.06 110 SER A N 1
ATOM 775 C CA . SER A 1 110 ? 40.110 -24.248 -0.476 1.00 76.06 110 SER A CA 1
ATOM 776 C C . SER A 1 110 ? 38.918 -24.773 0.321 1.00 76.06 110 SER A C 1
ATOM 778 O O . SER A 1 110 ? 38.517 -25.933 0.205 1.00 76.06 110 SER A O 1
ATOM 780 N N . MET A 1 111 ? 38.306 -23.899 1.119 1.00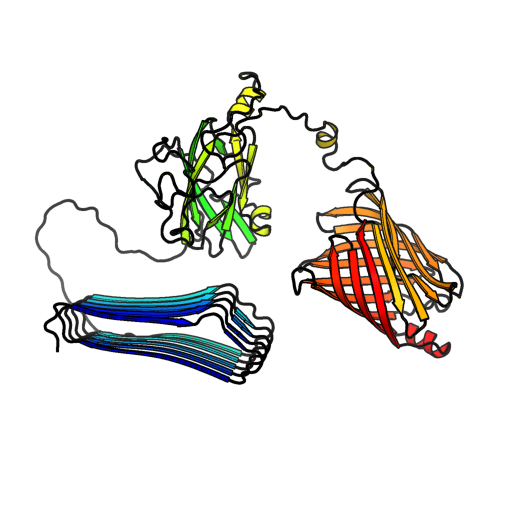 69.19 111 MET A N 1
ATOM 781 C CA . MET A 1 111 ? 37.040 -24.172 1.796 1.00 69.19 111 MET A CA 1
ATOM 782 C C . MET A 1 111 ? 36.050 -23.041 1.534 1.00 69.19 111 MET A C 1
ATOM 784 O O . MET A 1 111 ? 36.291 -21.899 1.913 1.00 69.19 111 MET A O 1
ATOM 788 N N . ASN A 1 112 ? 34.898 -23.372 0.957 1.00 76.38 112 ASN A N 1
ATOM 789 C CA . ASN A 1 112 ? 33.747 -22.484 0.894 1.00 76.38 112 ASN A CA 1
ATOM 790 C C . ASN A 1 112 ? 32.628 -23.031 1.779 1.00 76.38 112 ASN A C 1
ATOM 792 O O . ASN A 1 112 ? 32.225 -24.192 1.662 1.00 76.38 112 ASN A O 1
ATOM 796 N N . LYS A 1 113 ? 32.128 -22.195 2.686 1.00 77.44 113 LYS A N 1
ATOM 797 C CA . LYS A 1 113 ? 31.037 -22.551 3.576 1.00 77.44 113 LYS A CA 1
ATOM 798 C C . LYS A 1 113 ? 29.992 -21.452 3.646 1.00 77.44 113 LYS A C 1
ATOM 800 O O . LYS A 1 113 ? 30.265 -20.363 4.139 1.00 77.44 113 LYS A O 1
ATOM 805 N N . SER A 1 114 ? 28.762 -21.787 3.283 1.00 77.50 114 SER A N 1
ATOM 806 C CA . SER A 1 114 ? 27.630 -20.871 3.364 1.00 77.50 114 SER A CA 1
ATOM 807 C C . SER A 1 114 ? 26.528 -21.391 4.282 1.00 77.50 114 SER A C 1
ATOM 809 O O . SER A 1 114 ? 26.255 -22.594 4.386 1.00 77.50 114 SER A O 1
ATOM 811 N N . MET A 1 115 ? 25.893 -20.455 4.980 1.00 72.75 115 MET A N 1
ATOM 812 C CA . MET A 1 115 ? 24.646 -20.679 5.695 1.00 72.75 115 MET A CA 1
ATOM 813 C C . MET A 1 115 ? 23.672 -19.557 5.345 1.00 72.75 115 MET A C 1
ATOM 815 O O . MET A 1 115 ? 23.990 -18.389 5.552 1.00 72.75 115 MET A O 1
ATOM 819 N N . ALA A 1 116 ? 22.502 -19.908 4.825 1.00 75.75 116 ALA A N 1
ATOM 820 C CA . ALA A 1 116 ? 21.434 -18.968 4.518 1.00 75.75 116 ALA A CA 1
ATOM 821 C C . ALA A 1 116 ? 20.197 -19.306 5.354 1.00 75.75 116 ALA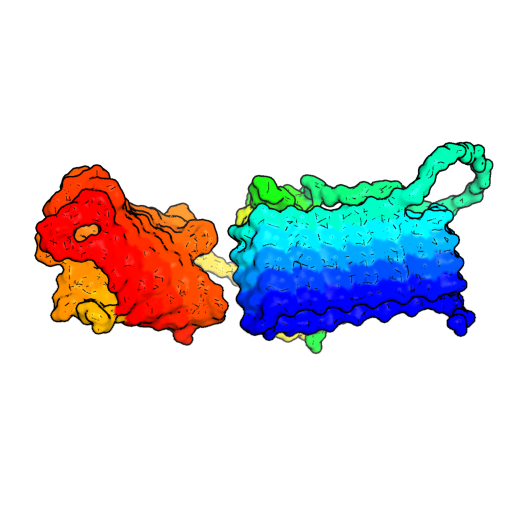 A C 1
ATOM 823 O O . ALA A 1 116 ? 19.788 -20.468 5.423 1.00 75.75 116 ALA A O 1
ATOM 824 N N . MET A 1 117 ? 19.640 -18.289 6.003 1.00 70.44 117 MET A N 1
ATOM 825 C CA . MET A 1 117 ? 18.391 -18.354 6.753 1.00 70.44 117 MET A CA 1
ATOM 826 C C . MET A 1 117 ? 17.494 -17.202 6.301 1.00 70.44 117 MET A C 1
ATOM 828 O O . MET A 1 117 ? 17.902 -16.046 6.414 1.00 70.44 117 MET A O 1
ATOM 832 N N . SER A 1 118 ? 16.303 -17.519 5.798 1.00 68.94 118 SER A N 1
ATOM 833 C CA . SER A 1 118 ? 15.288 -16.533 5.413 1.00 68.94 118 SER A CA 1
ATOM 834 C C . SER A 1 118 ? 13.917 -16.901 5.981 1.00 68.94 118 SER A C 1
ATOM 836 O O . SER A 1 118 ? 13.687 -18.055 6.350 1.00 68.94 118 SER A O 1
ATOM 838 N N . ASP A 1 119 ? 13.020 -15.918 6.075 1.00 64.38 119 ASP A N 1
ATOM 839 C CA . ASP A 1 119 ? 11.589 -16.122 6.342 1.00 64.38 119 ASP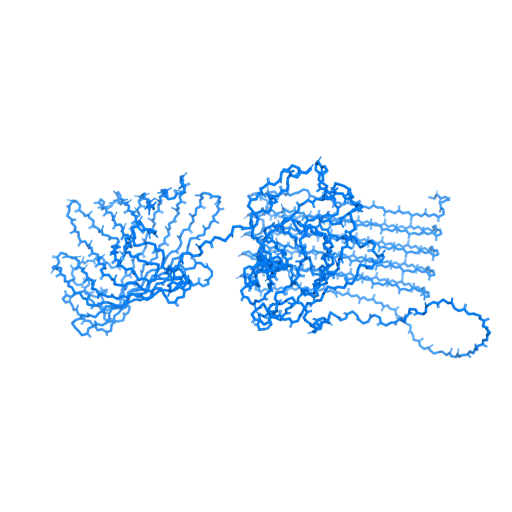 A CA 1
ATOM 840 C C . ASP A 1 119 ? 11.310 -16.914 7.633 1.00 64.38 119 ASP A C 1
ATOM 842 O O . ASP A 1 119 ? 10.549 -17.887 7.659 1.00 64.38 119 ASP A O 1
ATOM 846 N N . MET A 1 120 ? 11.973 -16.515 8.726 1.00 63.72 120 MET A N 1
ATOM 847 C CA . MET A 1 120 ? 11.781 -17.126 10.043 1.00 63.72 120 MET A CA 1
ATOM 848 C C . MET A 1 120 ? 10.833 -16.291 10.906 1.00 63.72 120 MET A C 1
ATOM 850 O O . MET A 1 120 ? 11.125 -15.142 11.251 1.00 63.72 120 MET A O 1
ATOM 854 N N . ASN A 1 121 ? 9.721 -16.900 11.321 1.00 62.41 121 ASN A N 1
ATOM 855 C CA . ASN A 1 121 ? 8.754 -16.294 12.230 1.00 62.41 121 ASN A CA 1
ATOM 856 C C . ASN A 1 121 ? 8.856 -16.918 13.634 1.00 62.41 121 ASN A C 1
ATOM 858 O O . ASN A 1 121 ? 8.629 -18.119 13.818 1.00 62.41 121 ASN A O 1
ATOM 862 N N . HIS A 1 122 ? 9.200 -16.096 14.629 1.00 61.91 122 HIS A N 1
ATOM 863 C CA . HIS A 1 122 ? 9.457 -16.506 16.011 1.00 61.91 122 HIS A CA 1
ATOM 864 C C . HIS A 1 122 ? 8.540 -15.765 16.992 1.00 61.91 122 HIS A C 1
ATOM 866 O O . HIS A 1 122 ? 8.974 -14.855 17.695 1.00 61.91 122 HIS A O 1
ATOM 872 N N . SER A 1 123 ? 7.270 -16.160 17.073 1.00 56.97 123 SER A N 1
ATOM 873 C CA . SER A 1 123 ? 6.292 -15.456 17.914 1.00 56.97 123 SER A CA 1
ATOM 874 C C . SER A 1 123 ? 6.345 -15.820 19.410 1.00 56.97 123 SER A C 1
ATOM 876 O O . SER A 1 123 ? 5.775 -15.093 20.214 1.00 56.97 123 SER A O 1
ATOM 878 N N . ALA A 1 124 ? 7.023 -16.909 19.812 1.00 57.56 124 ALA A N 1
ATOM 879 C CA . ALA A 1 124 ? 7.049 -17.388 21.212 1.00 57.56 124 ALA A CA 1
ATOM 880 C C . ALA A 1 124 ? 8.417 -17.929 21.699 1.00 57.56 124 ALA A C 1
ATOM 882 O O . ALA A 1 124 ? 8.487 -18.771 22.599 1.00 57.56 124 ALA A O 1
ATOM 883 N N . MET A 1 125 ? 9.526 -17.497 21.090 1.00 64.19 125 MET A N 1
ATOM 884 C CA . MET A 1 125 ? 10.829 -18.144 21.275 1.00 64.19 125 MET A CA 1
ATOM 885 C C . MET A 1 125 ? 11.661 -17.585 22.436 1.00 64.19 125 MET A C 1
ATOM 887 O O . MET A 1 125 ? 12.110 -16.444 22.397 1.00 64.19 125 MET A O 1
ATOM 891 N N . SER A 1 126 ? 11.966 -18.427 23.434 1.00 59.03 126 SER A N 1
ATOM 892 C CA . SER A 1 126 ? 12.719 -17.995 24.625 1.00 59.03 126 SER A CA 1
ATOM 893 C C . SER A 1 126 ? 14.242 -17.950 24.423 1.00 59.03 126 SER A C 1
ATOM 895 O O . SER A 1 126 ? 14.897 -17.023 24.904 1.00 59.03 126 SER A O 1
ATOM 897 N N . GLN A 1 127 ? 14.817 -18.941 23.721 1.00 63.16 127 GLN A N 1
ATOM 898 C CA . GLN A 1 127 ? 16.264 -19.068 23.504 1.00 63.16 127 GLN A CA 1
ATOM 899 C C . GLN A 1 127 ? 16.598 -19.662 22.130 1.00 63.16 127 GLN A C 1
ATOM 901 O O . GLN A 1 127 ? 16.144 -20.757 21.784 1.00 63.16 127 GLN A O 1
ATOM 906 N N . SER A 1 128 ? 17.495 -19.004 21.393 1.00 70.69 128 SER A N 1
ATOM 907 C CA . SER A 1 128 ? 18.104 -19.545 20.171 1.00 70.69 128 SER A CA 1
ATOM 908 C C . SER A 1 128 ? 19.630 -19.590 20.287 1.00 70.69 128 SER A C 1
ATOM 910 O O . SER A 1 128 ? 20.277 -18.664 20.796 1.00 70.69 128 SER A O 1
ATOM 912 N N . LYS A 1 129 ? 20.227 -20.700 19.834 1.00 74.19 129 LYS A N 1
ATOM 913 C CA . LYS A 1 129 ? 21.683 -20.821 19.673 1.00 74.19 129 LYS A CA 1
ATOM 914 C C . LYS A 1 129 ? 22.017 -21.322 18.280 1.00 74.19 129 LYS A C 1
ATOM 916 O O . LYS A 1 129 ? 21.763 -22.486 17.967 1.00 74.19 129 LYS A O 1
ATOM 921 N N . THR A 1 130 ? 22.664 -20.468 17.499 1.00 75.75 130 THR A N 1
ATOM 922 C CA . THR A 1 130 ? 23.138 -20.803 16.155 1.00 75.75 130 THR A CA 1
ATOM 923 C C . THR A 1 130 ? 24.653 -20.709 16.123 1.00 75.75 130 THR A C 1
ATOM 925 O O . THR A 1 130 ? 25.223 -19.657 16.413 1.00 75.75 130 THR A O 1
ATOM 928 N N . SER A 1 131 ? 25.311 -21.815 15.778 1.00 74.88 131 SER A N 1
ATOM 929 C CA . SER A 1 131 ? 26.755 -21.860 15.583 1.00 74.88 131 SER A CA 1
ATOM 930 C C . SER A 1 131 ? 27.099 -22.203 14.142 1.00 74.88 131 SER A C 1
ATOM 932 O O . SER A 1 131 ? 26.685 -23.223 13.586 1.00 74.88 131 SER A O 1
ATOM 934 N N . ASN A 1 132 ? 27.911 -21.342 13.541 1.00 76.94 132 ASN A N 1
ATOM 935 C CA . ASN A 1 132 ? 28.529 -21.592 12.255 1.00 76.94 132 ASN A CA 1
ATOM 936 C C . ASN A 1 132 ? 30.041 -21.651 12.494 1.00 76.94 132 ASN A C 1
ATOM 938 O O . ASN A 1 132 ? 30.661 -20.612 12.689 1.00 76.94 132 ASN A O 1
ATOM 942 N N . SER A 1 133 ? 30.649 -22.842 12.523 1.00 79.12 133 SER A N 1
ATOM 943 C CA . SER A 1 133 ? 32.090 -23.007 12.795 1.00 79.12 133 SER A CA 1
ATOM 944 C C . SER A 1 133 ? 32.823 -23.652 11.628 1.00 79.12 133 SER A C 1
ATOM 946 O O . SER A 1 133 ? 32.335 -24.598 11.005 1.00 79.12 133 SER A O 1
ATOM 948 N N . ALA A 1 134 ? 33.988 -23.126 11.291 1.00 76.31 134 ALA A N 1
ATOM 949 C CA . ALA A 1 134 ? 34.816 -23.692 10.243 1.00 76.31 134 ALA A CA 1
ATOM 950 C C . ALA A 1 134 ? 36.269 -23.691 10.718 1.00 76.31 134 ALA A C 1
ATOM 952 O O . ALA A 1 134 ? 36.721 -22.711 11.310 1.00 76.31 134 ALA A O 1
ATOM 953 N N . GLN A 1 135 ? 36.950 -24.815 10.528 1.00 80.56 135 GLN A N 1
ATOM 954 C CA . GLN A 1 135 ? 38.327 -25.008 10.958 1.00 80.56 135 GLN A CA 1
ATOM 955 C C . GLN A 1 135 ? 39.100 -25.683 9.834 1.00 80.56 135 GLN A C 1
ATOM 957 O O . GLN A 1 135 ? 38.675 -26.718 9.316 1.00 80.56 135 GLN A O 1
ATOM 962 N N . MET A 1 136 ? 40.237 -25.103 9.488 1.00 77.06 136 MET A N 1
ATOM 963 C CA . MET A 1 136 ? 41.141 -25.626 8.481 1.00 77.06 136 MET A CA 1
ATOM 964 C C . MET A 1 136 ? 42.524 -25.755 9.108 1.00 77.06 136 MET A C 1
ATOM 966 O O . MET A 1 136 ? 42.916 -24.928 9.925 1.00 77.06 136 MET A O 1
ATOM 970 N N . LYS A 1 137 ? 43.215 -26.846 8.797 1.00 78.31 137 LYS A N 1
ATOM 971 C CA . LYS A 1 137 ? 44.632 -27.026 9.107 1.00 78.31 137 LYS A CA 1
ATOM 972 C C . LYS A 1 137 ? 45.316 -27.452 7.823 1.00 78.31 137 LYS A C 1
ATOM 974 O O . LYS A 1 137 ? 44.973 -28.515 7.302 1.00 78.31 137 LYS A O 1
ATOM 979 N N . SER A 1 138 ? 46.223 -26.625 7.327 1.00 71.19 138 SER A N 1
ATOM 980 C CA . SER A 1 138 ? 46.943 -26.905 6.094 1.00 71.19 138 SER A CA 1
ATOM 981 C C . SER A 1 138 ? 48.355 -26.358 6.130 1.00 71.19 138 SER A C 1
ATOM 983 O O . SER A 1 138 ? 48.534 -25.191 6.460 1.00 71.19 138 SER A O 1
ATOM 985 N N . ASP A 1 139 ? 49.305 -27.160 5.666 1.00 64.94 139 ASP A N 1
ATOM 986 C CA . ASP A 1 139 ? 50.707 -26.758 5.500 1.00 64.94 139 ASP A CA 1
ATOM 987 C C . ASP A 1 139 ? 50.965 -26.211 4.067 1.00 64.94 139 ASP A C 1
ATOM 989 O O . ASP A 1 139 ? 52.085 -26.229 3.558 1.00 64.94 139 ASP A O 1
ATOM 993 N N . SER A 1 140 ? 49.900 -25.757 3.382 1.00 61.19 140 SER A N 1
ATOM 994 C CA . SER A 1 140 ? 49.866 -25.419 1.951 1.00 61.19 140 SER A CA 1
ATOM 995 C C . SER A 1 140 ? 50.330 -23.996 1.630 1.00 61.19 140 SER A C 1
ATOM 997 O O . SER A 1 140 ? 50.011 -23.058 2.356 1.00 61.19 140 SER A O 1
ATOM 999 N N . SER A 1 141 ? 50.989 -23.799 0.481 1.00 54.12 141 SER A N 1
ATOM 1000 C CA . SER A 1 141 ? 51.433 -22.472 0.012 1.00 54.12 141 SER A CA 1
ATOM 1001 C C . SER A 1 141 ? 50.300 -21.579 -0.516 1.00 54.12 141 SER A C 1
ATOM 1003 O O . SER A 1 141 ? 50.482 -20.368 -0.626 1.00 54.12 141 SER A O 1
ATOM 1005 N N . SER A 1 142 ? 49.133 -22.154 -0.835 1.00 60.78 142 SER A N 1
ATOM 1006 C CA . SER A 1 142 ? 47.940 -21.422 -1.277 1.00 60.78 142 SER A CA 1
ATOM 1007 C C . SER A 1 142 ? 46.689 -21.900 -0.537 1.00 60.78 142 SER A C 1
ATOM 1009 O O . SER A 1 142 ? 46.186 -23.007 -0.747 1.00 60.78 142 SER A O 1
ATOM 1011 N N . THR A 1 143 ? 46.186 -21.041 0.347 1.00 66.12 143 THR A N 1
ATOM 1012 C CA . THR A 1 143 ? 45.102 -21.361 1.278 1.00 66.12 143 THR A CA 1
ATOM 1013 C C . THR A 1 143 ? 43.982 -20.336 1.125 1.00 66.12 143 THR A C 1
ATOM 1015 O O . THR A 1 143 ? 44.220 -19.136 1.235 1.00 66.12 143 THR A O 1
ATOM 1018 N N . SER A 1 144 ? 42.750 -20.788 0.867 1.00 67.62 144 SER A N 1
ATOM 1019 C CA . SER A 1 144 ? 41.576 -19.908 0.785 1.00 67.62 144 SER A CA 1
ATOM 1020 C C . SER A 1 144 ? 40.408 -20.434 1.614 1.00 67.62 144 SER A C 1
ATOM 1022 O O . SER A 1 144 ? 40.041 -21.609 1.558 1.00 67.62 144 SER A O 1
ATOM 1024 N N . MET A 1 145 ? 39.795 -19.542 2.389 1.00 62.03 145 MET A N 1
ATOM 1025 C CA . MET A 1 145 ? 38.656 -19.874 3.233 1.00 62.03 145 MET A CA 1
ATOM 1026 C C . MET A 1 145 ? 37.585 -18.797 3.108 1.00 62.03 145 MET A C 1
ATOM 1028 O O . MET A 1 145 ? 37.755 -17.681 3.588 1.00 62.03 145 MET A O 1
ATOM 1032 N N . ASN A 1 146 ? 36.464 -19.139 2.477 1.00 65.56 146 ASN A N 1
ATOM 1033 C CA . ASN A 1 146 ? 35.292 -18.278 2.399 1.00 65.56 146 ASN A CA 1
ATOM 1034 C C . ASN A 1 146 ? 34.195 -18.816 3.317 1.00 65.56 146 ASN A C 1
ATOM 1036 O O . ASN A 1 146 ? 33.827 -19.993 3.263 1.00 65.56 146 ASN A O 1
ATOM 1040 N N . LYS A 1 147 ? 33.672 -17.940 4.174 1.00 63.59 147 LYS A N 1
ATOM 1041 C CA . LYS A 1 147 ? 32.601 -18.258 5.105 1.00 63.59 147 LYS A CA 1
ATOM 1042 C C . LYS A 1 147 ? 31.561 -17.152 5.099 1.00 63.59 147 LYS A C 1
ATOM 1044 O O . LYS A 1 147 ? 31.838 -16.039 5.536 1.00 63.59 147 LYS A O 1
ATOM 1049 N N . SER A 1 148 ? 30.344 -17.489 4.697 1.00 66.25 148 SER A N 1
ATOM 1050 C CA . SER A 1 148 ? 29.222 -16.555 4.675 1.00 66.25 148 SER A CA 1
ATOM 1051 C C . SER A 1 148 ? 28.068 -17.038 5.548 1.00 66.25 148 SER A C 1
ATOM 1053 O O . SER A 1 148 ? 27.793 -18.237 5.685 1.00 66.25 148 SER A O 1
ATOM 1055 N N . MET A 1 149 ? 27.401 -16.078 6.183 1.00 61.72 149 MET A N 1
ATOM 1056 C CA . MET A 1 149 ? 26.147 -16.286 6.892 1.00 61.72 149 MET A CA 1
ATOM 1057 C C . MET A 1 149 ? 25.198 -15.159 6.501 1.00 61.72 149 MET A C 1
ATOM 1059 O O . MET A 1 149 ? 25.484 -14.000 6.783 1.00 61.72 149 MET A O 1
ATOM 1063 N N . ALA A 1 150 ? 24.101 -15.503 5.836 1.00 63.19 150 ALA A N 1
ATOM 1064 C CA . ALA A 1 150 ? 23.058 -14.564 5.450 1.00 63.19 150 ALA A CA 1
ATOM 1065 C C . ALA A 1 150 ? 21.811 -14.821 6.302 1.00 63.19 150 ALA A C 1
ATOM 1067 O O . ALA A 1 150 ? 21.349 -15.962 6.392 1.00 63.19 150 ALA A O 1
ATOM 1068 N N . MET A 1 151 ? 21.302 -13.768 6.940 1.00 60.75 151 MET A N 1
ATOM 1069 C CA . MET A 1 151 ? 20.042 -13.768 7.684 1.00 60.75 151 MET A CA 1
ATOM 1070 C C . MET A 1 151 ? 19.176 -12.636 7.127 1.00 60.75 151 MET A C 1
ATOM 1072 O O . MET A 1 151 ? 19.561 -11.477 7.257 1.00 60.75 151 MET A O 1
ATOM 1076 N N . SER A 1 152 ? 18.059 -12.961 6.476 1.00 50.56 152 SER A N 1
ATOM 1077 C CA . SER A 1 152 ? 17.092 -11.980 5.962 1.00 50.56 152 SER A CA 1
ATOM 1078 C C . SER A 1 152 ? 15.704 -12.248 6.546 1.00 50.56 152 SER A C 1
ATOM 1080 O O . SER A 1 152 ? 15.378 -13.393 6.851 1.00 50.56 152 SER A O 1
ATOM 1082 N N . ASP A 1 153 ? 14.904 -11.195 6.731 1.00 55.09 153 ASP A N 1
ATOM 1083 C CA . ASP A 1 153 ? 13.475 -11.305 7.067 1.00 55.09 153 ASP A CA 1
ATOM 1084 C C . ASP A 1 153 ? 13.176 -12.067 8.381 1.00 55.09 153 ASP A C 1
ATOM 1086 O O . ASP A 1 153 ? 12.326 -12.955 8.438 1.00 55.09 153 ASP A O 1
ATOM 1090 N N . MET A 1 154 ? 13.885 -11.720 9.466 1.00 54.53 154 MET A N 1
ATOM 1091 C CA . MET A 1 154 ? 13.601 -12.228 10.819 1.00 54.53 154 MET A CA 1
ATOM 1092 C C . MET A 1 154 ? 12.660 -11.296 11.591 1.00 54.53 154 MET A C 1
ATOM 1094 O O . MET A 1 154 ? 12.934 -10.105 11.734 1.00 54.53 154 MET A O 1
ATOM 1098 N N . ASN A 1 155 ? 11.586 -11.849 12.164 1.00 53.94 155 ASN A N 1
ATOM 1099 C CA . ASN A 1 155 ? 10.695 -11.128 13.081 1.00 53.94 155 ASN A CA 1
ATOM 1100 C C . ASN A 1 155 ? 11.044 -11.468 14.548 1.00 53.94 155 ASN A C 1
ATOM 1102 O O . ASN A 1 155 ? 10.904 -12.616 14.970 1.00 53.94 155 ASN A O 1
ATOM 1106 N N . HIS A 1 156 ? 11.509 -10.481 15.327 1.00 52.66 156 HIS A N 1
ATOM 1107 C CA . HIS A 1 156 ? 12.038 -10.642 16.697 1.00 52.66 156 HIS A CA 1
ATOM 1108 C C . HIS A 1 156 ? 11.074 -10.175 17.801 1.00 52.66 156 HIS A C 1
ATOM 1110 O O . HIS A 1 156 ? 11.491 -9.582 18.793 1.00 52.66 156 HIS A O 1
ATOM 1116 N N . SER A 1 157 ? 9.777 -10.426 17.653 1.00 42.47 157 SER A N 1
ATOM 1117 C CA . SER A 1 157 ? 8.741 -9.803 18.492 1.00 42.47 157 SER A CA 1
ATOM 1118 C C . SER A 1 157 ? 8.765 -10.183 19.987 1.00 42.47 157 SER A C 1
ATOM 1120 O O . SER A 1 157 ? 8.135 -9.483 20.773 1.00 42.47 157 SER A O 1
ATOM 1122 N N . ALA A 1 158 ? 9.483 -11.236 20.416 1.00 49.62 158 ALA A N 1
ATOM 1123 C CA . ALA A 1 158 ? 9.479 -11.689 21.820 1.00 49.62 158 ALA A CA 1
ATOM 1124 C C . ALA A 1 158 ? 10.759 -12.430 22.287 1.00 49.62 158 ALA A C 1
ATOM 1126 O O . ALA A 1 158 ? 10.682 -13.402 23.040 1.00 49.62 158 ALA A O 1
ATOM 1127 N N . MET A 1 159 ? 11.954 -12.029 21.834 1.00 53.12 159 MET A N 1
ATOM 1128 C CA . MET A 1 159 ? 13.192 -12.777 22.121 1.00 53.12 159 MET A CA 1
ATOM 1129 C C . MET A 1 159 ? 13.905 -12.289 23.395 1.00 53.12 159 MET A C 1
ATOM 1131 O O . MET A 1 159 ? 14.322 -11.139 23.466 1.00 53.12 159 MET A O 1
ATOM 1135 N N . ASN A 1 160 ? 14.099 -13.172 24.385 1.00 48.91 160 ASN A N 1
ATOM 1136 C CA . ASN A 1 160 ? 14.708 -12.800 25.676 1.00 48.91 160 ASN A CA 1
ATOM 1137 C C . ASN A 1 160 ? 16.249 -12.965 25.687 1.00 48.91 160 ASN A C 1
ATOM 1139 O O . ASN A 1 160 ? 16.959 -12.165 26.290 1.00 48.91 160 ASN A O 1
ATOM 1143 N N . GLN A 1 161 ? 16.796 -13.989 25.004 1.00 51.25 161 GLN A N 1
ATOM 1144 C CA . GLN A 1 161 ? 18.248 -14.174 24.802 1.00 51.25 161 GLN A CA 1
ATOM 1145 C C . GLN A 1 161 ? 18.576 -14.876 23.468 1.00 51.25 161 GLN A C 1
ATOM 1147 O O . GLN A 1 161 ? 18.194 -16.028 23.250 1.00 51.25 161 GLN A O 1
ATOM 1152 N N . SER A 1 162 ? 19.384 -14.233 22.617 1.00 56.75 162 SER A N 1
ATOM 1153 C CA . SER A 1 162 ? 19.951 -14.815 21.388 1.00 56.75 162 SER A CA 1
ATOM 1154 C C . SER A 1 162 ? 21.478 -14.910 21.470 1.00 56.75 162 SER A C 1
ATOM 1156 O O . SER A 1 162 ? 22.139 -13.925 21.802 1.00 56.75 162 SER A O 1
ATOM 1158 N N . LYS A 1 163 ? 22.068 -16.070 21.139 1.00 53.00 163 LYS A N 1
ATOM 1159 C CA . LYS A 1 163 ? 23.531 -16.214 20.990 1.00 53.00 163 LYS A CA 1
ATOM 1160 C C . LYS A 1 163 ? 23.884 -16.806 19.627 1.00 53.00 163 LYS A C 1
ATOM 1162 O O . LYS A 1 163 ? 23.684 -17.999 19.392 1.00 53.00 163 LYS A O 1
ATOM 1167 N N . THR A 1 164 ? 24.479 -15.978 18.774 1.00 55.47 164 THR A N 1
ATOM 1168 C CA . THR A 1 164 ? 25.002 -16.372 17.461 1.00 55.47 164 THR A CA 1
ATOM 1169 C C . THR A 1 164 ? 26.524 -16.362 17.514 1.00 55.47 164 THR A C 1
ATOM 1171 O O . THR A 1 164 ? 27.116 -15.354 17.892 1.00 55.47 164 THR A O 1
ATOM 1174 N N . SER A 1 165 ? 27.170 -17.476 17.162 1.00 52.56 165 SER A N 1
ATOM 1175 C CA . SER A 1 165 ? 28.632 -17.549 17.077 1.00 52.56 165 SER A CA 1
ATOM 1176 C C . SER A 1 165 ? 29.092 -17.888 15.664 1.00 52.56 165 SER A C 1
ATOM 1178 O O . SER A 1 165 ? 28.651 -18.864 15.049 1.00 52.56 165 SER A O 1
ATOM 1180 N N . ASN A 1 166 ? 30.008 -17.066 15.153 1.00 56.28 166 ASN A N 1
ATOM 1181 C CA . ASN A 1 166 ? 30.575 -17.201 13.819 1.00 56.28 166 ASN A CA 1
ATOM 1182 C C . ASN A 1 166 ? 32.112 -17.227 13.901 1.00 56.28 166 ASN A C 1
ATOM 1184 O O . ASN A 1 166 ? 32.765 -16.256 13.547 1.00 56.28 166 ASN A O 1
ATOM 1188 N N . SER A 1 167 ? 32.706 -18.331 14.371 1.00 53.12 167 SER A N 1
ATOM 1189 C CA . SER A 1 167 ? 34.164 -18.445 14.568 1.00 53.12 167 SER A CA 1
ATOM 1190 C C . SER A 1 167 ? 34.894 -19.112 13.394 1.00 53.12 167 SER A C 1
ATOM 1192 O O . SER A 1 167 ? 34.396 -20.080 12.802 1.00 53.12 167 SER A O 1
ATOM 1194 N N . ALA A 1 168 ? 36.070 -18.585 13.055 1.00 51.56 168 ALA A N 1
ATOM 1195 C CA . ALA A 1 168 ? 37.053 -19.189 12.159 1.00 51.56 168 ALA A CA 1
ATOM 1196 C C . ALA A 1 168 ? 38.410 -19.190 12.880 1.00 51.56 168 ALA A C 1
ATOM 1198 O O . ALA A 1 168 ? 38.760 -18.191 13.504 1.00 51.56 168 ALA A O 1
ATOM 1199 N N . HIS A 1 169 ? 39.126 -20.313 12.843 1.00 50.59 169 HIS A N 1
ATOM 1200 C CA . HIS A 1 169 ? 40.477 -20.439 13.393 1.00 50.59 169 HIS A CA 1
ATOM 1201 C C . HIS A 1 169 ? 41.399 -20.996 12.314 1.00 50.59 169 HIS A C 1
ATOM 1203 O O . HIS A 1 169 ? 41.112 -22.069 11.774 1.00 50.59 169 HIS A O 1
ATOM 1209 N N . ASP A 1 170 ? 42.482 -20.267 12.064 1.00 47.88 170 ASP A N 1
ATOM 1210 C CA . ASP A 1 170 ? 43.647 -20.682 11.290 1.00 47.88 170 ASP A CA 1
ATOM 1211 C C . ASP A 1 170 ? 44.849 -20.662 12.247 1.00 47.88 170 ASP A C 1
ATOM 1213 O O . ASP A 1 170 ? 44.974 -19.724 13.039 1.00 47.88 170 ASP A O 1
ATOM 1217 N N . ASN A 1 171 ? 45.663 -21.715 12.265 1.00 38.78 171 ASN A N 1
ATOM 1218 C CA . ASN A 1 171 ? 46.775 -21.839 13.213 1.00 38.78 171 ASN A CA 1
ATOM 1219 C C . ASN A 1 171 ? 48.108 -21.872 12.445 1.00 38.78 171 ASN A C 1
ATOM 1221 O O . ASN A 1 171 ? 48.342 -22.832 11.721 1.00 38.78 171 ASN A O 1
ATOM 1225 N N . ASP A 1 172 ? 48.959 -20.879 12.741 1.00 31.83 172 ASP A N 1
ATOM 1226 C CA . ASP A 1 172 ? 50.387 -20.687 12.398 1.00 31.83 172 ASP A CA 1
ATOM 1227 C C . ASP A 1 172 ? 50.780 -20.156 11.001 1.00 31.83 172 ASP A C 1
ATOM 1229 O O . ASP A 1 172 ? 50.465 -20.744 9.975 1.00 31.83 172 ASP A O 1
ATOM 1233 N N . ILE A 1 173 ? 51.576 -19.067 10.978 1.00 32.69 173 ILE A N 1
ATOM 1234 C CA . ILE A 1 173 ? 53.036 -19.106 10.713 1.00 32.69 173 ILE A CA 1
ATOM 1235 C C . ILE A 1 173 ? 53.697 -17.730 10.967 1.00 32.69 173 ILE A C 1
ATOM 1237 O O . ILE A 1 173 ? 53.239 -16.678 10.522 1.00 32.69 173 ILE A O 1
ATOM 1241 N N . SER A 1 174 ? 54.829 -17.773 11.672 1.00 26.27 174 SER A N 1
ATOM 1242 C CA . SER A 1 174 ? 55.772 -16.689 11.956 1.00 26.27 174 SER A CA 1
ATOM 1243 C C . SER A 1 174 ? 56.943 -16.609 10.948 1.00 26.27 174 SER A C 1
ATOM 1245 O O . SER A 1 174 ? 57.478 -17.634 10.541 1.00 26.27 174 SER A O 1
ATOM 1247 N N . THR A 1 175 ? 57.425 -15.378 10.699 1.00 25.83 175 THR A N 1
ATOM 1248 C CA . THR A 1 175 ? 58.804 -14.934 10.322 1.00 25.83 175 THR A CA 1
ATOM 1249 C C . THR A 1 175 ? 59.445 -15.227 8.936 1.00 25.83 175 THR A C 1
ATOM 1251 O O . THR A 1 175 ? 59.958 -16.307 8.694 1.00 25.83 175 THR A O 1
ATOM 1254 N N . ASN A 1 176 ? 59.594 -14.146 8.139 1.00 25.34 176 ASN A N 1
ATOM 1255 C CA . ASN A 1 176 ? 60.829 -13.519 7.579 1.00 25.34 176 ASN A CA 1
ATOM 1256 C C . ASN A 1 176 ? 61.835 -14.295 6.665 1.00 25.34 176 ASN A C 1
ATOM 1258 O O . ASN A 1 176 ? 62.631 -15.068 7.190 1.00 25.34 176 ASN A O 1
ATOM 1262 N N . ARG A 1 177 ? 61.965 -13.922 5.363 1.00 25.05 177 ARG A N 1
ATOM 1263 C CA . ARG A 1 177 ? 63.159 -13.285 4.702 1.00 25.05 177 ARG A CA 1
ATOM 1264 C C . ARG A 1 177 ? 63.264 -13.444 3.158 1.00 25.05 177 ARG A C 1
ATOM 1266 O O . ARG A 1 177 ? 63.164 -14.541 2.634 1.00 25.05 177 ARG A O 1
ATOM 1273 N N . ASN A 1 178 ? 63.703 -12.334 2.541 1.00 24.92 178 ASN A N 1
ATOM 1274 C CA . ASN A 1 178 ? 64.624 -12.131 1.394 1.00 24.92 178 ASN A CA 1
ATOM 1275 C C . ASN A 1 178 ? 64.227 -12.288 -0.097 1.00 24.92 178 ASN A C 1
ATOM 1277 O O . ASN A 1 178 ? 63.740 -13.308 -0.563 1.00 24.92 178 ASN A O 1
ATOM 1281 N N . MET A 1 179 ? 64.603 -11.230 -0.838 1.00 24.56 179 MET A N 1
ATOM 1282 C CA . MET A 1 179 ? 64.573 -10.993 -2.291 1.00 24.56 179 MET A CA 1
ATOM 1283 C C . MET A 1 179 ? 65.716 -11.684 -3.067 1.00 24.56 179 MET A C 1
ATOM 1285 O O . MET A 1 179 ? 66.823 -11.761 -2.532 1.00 24.56 179 MET A O 1
ATOM 1289 N N . LYS A 1 180 ? 65.522 -11.975 -4.372 1.00 25.67 180 LYS A N 1
ATOM 1290 C CA . LYS A 1 180 ? 66.078 -11.208 -5.528 1.00 25.67 180 LYS A CA 1
ATOM 1291 C C . LYS A 1 180 ? 65.695 -11.807 -6.917 1.00 25.67 180 LYS A C 1
ATOM 1293 O O . LYS A 1 180 ? 65.210 -12.933 -6.945 1.00 25.67 180 LYS A O 1
ATOM 1298 N N . PRO A 1 181 ? 65.828 -11.028 -8.022 1.00 44.72 181 PRO A N 1
ATOM 1299 C CA . PRO A 1 181 ? 65.035 -11.111 -9.264 1.00 44.72 181 PRO A CA 1
ATOM 1300 C C . PRO A 1 181 ? 65.813 -11.682 -10.467 1.00 44.72 181 PRO A C 1
ATOM 1302 O O . PRO A 1 181 ? 67.034 -11.728 -10.378 1.00 44.72 181 PRO A O 1
ATOM 1305 N N . ASP A 1 182 ? 65.129 -12.041 -11.575 1.00 22.69 182 ASP A N 1
ATOM 1306 C CA . ASP A 1 182 ? 65.569 -11.706 -12.952 1.00 22.69 182 ASP A CA 1
ATOM 1307 C C . ASP A 1 182 ? 64.676 -12.237 -14.115 1.00 22.69 182 ASP A C 1
ATOM 1309 O O . ASP A 1 182 ? 64.291 -13.403 -14.148 1.00 22.69 182 ASP A O 1
ATOM 1313 N N . MET A 1 183 ? 64.485 -11.343 -15.107 1.00 24.69 183 MET A N 1
ATOM 1314 C CA . MET A 1 183 ? 64.214 -11.503 -16.562 1.00 24.69 183 MET A CA 1
ATOM 1315 C C . MET A 1 183 ? 62.770 -11.573 -17.153 1.00 24.69 183 MET A C 1
ATOM 1317 O O . MET A 1 183 ? 61.852 -12.078 -16.511 1.00 24.69 183 MET A O 1
ATOM 1321 N N . PRO A 1 184 ? 62.555 -11.023 -18.384 1.00 36.47 184 PRO A N 1
ATOM 1322 C CA . PRO A 1 184 ? 61.291 -10.403 -18.828 1.00 36.47 184 PRO A CA 1
ATOM 1323 C C . PRO A 1 184 ? 60.601 -11.090 -20.034 1.00 36.47 184 PRO A C 1
ATOM 1325 O O . PRO A 1 184 ? 61.251 -11.839 -20.754 1.00 36.47 184 PRO A O 1
ATOM 1328 N N . MET A 1 185 ? 59.315 -10.777 -20.288 1.00 24.23 185 MET A N 1
ATOM 1329 C CA . MET A 1 185 ? 58.687 -10.560 -21.620 1.00 24.23 185 MET A CA 1
ATOM 1330 C C . MET A 1 185 ? 57.183 -10.189 -21.499 1.00 24.23 185 MET A C 1
ATOM 1332 O O . MET A 1 185 ? 56.532 -10.494 -20.505 1.00 24.23 185 MET A O 1
ATOM 1336 N N . GLU A 1 186 ? 56.672 -9.478 -22.509 1.00 25.02 186 GLU A N 1
ATOM 1337 C CA . GLU A 1 186 ? 55.527 -8.548 -22.516 1.00 25.02 186 GLU A CA 1
ATOM 1338 C C . GLU A 1 186 ? 54.076 -9.095 -22.527 1.00 25.02 186 GLU A C 1
ATOM 1340 O O . GLU A 1 186 ? 53.762 -10.136 -23.095 1.00 25.02 186 GLU A O 1
ATOM 1345 N N . GLN A 1 187 ? 53.195 -8.226 -21.996 1.00 32.25 187 GLN A N 1
ATOM 1346 C CA . GLN A 1 187 ? 51.782 -7.948 -22.331 1.00 32.25 187 GLN A CA 1
ATOM 1347 C C . GLN A 1 187 ? 50.718 -9.046 -22.143 1.00 32.25 187 GLN A C 1
ATOM 1349 O O . GLN A 1 187 ? 50.112 -9.555 -23.081 1.00 32.25 187 GLN A O 1
ATOM 1354 N N . GLY A 1 188 ? 50.346 -9.240 -20.875 1.00 24.81 188 GLY A N 1
ATOM 1355 C CA . GLY A 1 188 ? 48.997 -9.621 -20.453 1.00 24.81 188 GLY A CA 1
ATOM 1356 C C . GLY A 1 188 ? 48.501 -8.619 -19.407 1.00 24.81 188 GLY A C 1
ATOM 1357 O O . GLY A 1 188 ? 49.245 -8.265 -18.497 1.00 24.81 188 GLY A O 1
ATOM 1358 N N . MET A 1 189 ? 47.278 -8.113 -19.573 1.00 26.48 189 MET A N 1
ATOM 1359 C CA . MET A 1 189 ? 46.623 -7.148 -18.679 1.00 26.48 189 MET A CA 1
ATOM 1360 C C . MET A 1 189 ? 46.790 -7.536 -17.197 1.00 26.48 189 MET A C 1
ATOM 1362 O O . MET A 1 189 ? 46.316 -8.588 -16.773 1.00 26.48 189 MET A O 1
ATOM 1366 N N . SER A 1 190 ? 47.445 -6.671 -16.418 1.00 23.11 190 SER A N 1
ATOM 1367 C CA . SER A 1 190 ? 47.547 -6.788 -14.961 1.00 23.11 190 SER A CA 1
ATOM 1368 C C . SER A 1 190 ? 46.172 -6.560 -14.328 1.00 23.11 190 SER A C 1
ATOM 1370 O O . SER A 1 190 ? 45.608 -5.469 -14.430 1.00 23.11 190 SER A O 1
ATOM 1372 N N . MET A 1 191 ? 45.623 -7.593 -13.689 1.00 28.12 191 MET A N 1
ATOM 1373 C CA . MET A 1 191 ? 44.556 -7.444 -12.701 1.00 28.12 191 MET A CA 1
ATOM 1374 C C . MET A 1 191 ? 45.233 -7.173 -11.355 1.00 28.12 191 MET A C 1
ATOM 1376 O O . MET A 1 191 ? 45.990 -8.001 -10.862 1.00 28.12 191 MET A O 1
ATOM 1380 N N . ASN A 1 192 ? 44.998 -5.991 -10.793 1.00 28.48 192 ASN A N 1
ATOM 1381 C CA . ASN A 1 192 ? 45.560 -5.578 -9.512 1.00 28.48 192 ASN A CA 1
ATOM 1382 C C . ASN A 1 192 ? 44.824 -6.299 -8.358 1.00 28.48 192 ASN A C 1
ATOM 1384 O O . ASN A 1 192 ? 43.603 -6.181 -8.237 1.00 28.48 192 ASN A O 1
ATOM 1388 N N . ASP A 1 193 ? 45.564 -7.030 -7.518 1.00 29.45 193 ASP A N 1
ATOM 1389 C CA . ASP A 1 193 ? 45.092 -7.838 -6.378 1.00 29.45 193 ASP A CA 1
ATOM 1390 C C . ASP A 1 193 ? 44.716 -6.991 -5.140 1.00 29.45 193 ASP A C 1
ATOM 1392 O O . ASP A 1 193 ? 45.331 -7.072 -4.075 1.00 29.45 193 ASP A O 1
ATOM 1396 N N . SER A 1 194 ? 43.671 -6.167 -5.242 1.00 26.98 194 SER A N 1
ATOM 1397 C CA . SER A 1 194 ? 43.128 -5.445 -4.078 1.00 26.98 194 SER A CA 1
ATOM 1398 C C . SER A 1 194 ? 41.605 -5.284 -4.108 1.00 26.98 194 SER A C 1
ATOM 1400 O O . SER A 1 194 ? 41.066 -4.180 -4.068 1.00 26.98 194 SER A O 1
ATOM 1402 N N . MET A 1 195 ? 40.861 -6.394 -4.116 1.00 30.08 195 MET A N 1
ATOM 1403 C CA . MET A 1 195 ? 39.408 -6.355 -3.887 1.00 30.08 195 MET A CA 1
ATOM 1404 C C . MET A 1 195 ? 39.103 -6.263 -2.386 1.00 30.08 195 MET A C 1
ATOM 1406 O O . MET A 1 195 ? 38.818 -7.248 -1.706 1.00 30.08 195 MET A O 1
ATOM 1410 N N . ASN A 1 196 ? 39.160 -5.037 -1.872 1.00 29.38 196 ASN A N 1
ATOM 1411 C CA . ASN A 1 196 ? 38.495 -4.643 -0.638 1.00 29.38 196 ASN A CA 1
ATOM 1412 C C . ASN A 1 196 ? 36.971 -4.771 -0.865 1.00 29.38 196 ASN A C 1
ATOM 1414 O O . ASN A 1 196 ? 36.386 -3.954 -1.571 1.00 29.38 196 ASN A O 1
ATOM 1418 N N . MET A 1 197 ? 36.327 -5.817 -0.332 1.00 33.56 197 MET A N 1
ATOM 1419 C CA . MET A 1 197 ? 34.873 -6.050 -0.450 1.00 33.56 197 MET A CA 1
ATOM 1420 C C . MET A 1 197 ? 34.095 -5.108 0.482 1.00 33.56 197 MET A C 1
ATOM 1422 O O . MET A 1 197 ? 33.427 -5.535 1.423 1.00 33.56 197 MET A O 1
ATOM 1426 N N . GLN A 1 198 ? 34.207 -3.807 0.234 1.00 35.16 198 GLN A N 1
ATOM 1427 C CA . GLN A 1 198 ? 33.327 -2.797 0.802 1.00 35.16 198 GLN A CA 1
ATOM 1428 C C . GLN A 1 198 ? 32.223 -2.513 -0.214 1.00 35.16 198 GLN A C 1
ATOM 1430 O O . GLN A 1 198 ? 32.495 -2.106 -1.341 1.00 35.16 198 GLN A O 1
ATOM 1435 N N . MET A 1 199 ? 30.971 -2.757 0.185 1.00 42.88 199 MET A N 1
ATOM 1436 C CA . MET A 1 199 ? 29.815 -2.310 -0.593 1.00 42.88 199 MET A CA 1
ATOM 1437 C C . MET A 1 199 ? 29.925 -0.787 -0.770 1.00 42.88 199 MET A C 1
ATOM 1439 O O . MET A 1 199 ? 30.193 -0.103 0.225 1.00 42.88 199 MET A O 1
ATOM 1443 N N . PRO A 1 200 ? 29.748 -0.247 -1.989 1.00 53.88 200 PRO A N 1
ATOM 1444 C CA . PRO A 1 200 ? 29.829 1.190 -2.214 1.00 53.88 200 PRO A CA 1
ATOM 1445 C C . PRO A 1 200 ? 28.852 1.918 -1.287 1.00 53.88 200 PRO A C 1
ATOM 1447 O O . PRO A 1 200 ? 27.684 1.547 -1.210 1.00 53.88 200 PRO A O 1
ATOM 1450 N N . ILE A 1 201 ? 29.333 2.935 -0.572 1.00 59.00 201 ILE A N 1
ATOM 1451 C CA . ILE A 1 201 ? 28.514 3.797 0.304 1.00 59.00 201 ILE A CA 1
ATOM 1452 C C . ILE A 1 201 ? 27.951 5.020 -0.438 1.00 59.00 201 ILE A C 1
ATOM 1454 O O . ILE A 1 201 ? 27.160 5.787 0.115 1.00 59.00 201 ILE A O 1
ATOM 1458 N N . GLU A 1 202 ? 28.319 5.174 -1.709 1.00 66.75 202 GLU A N 1
ATOM 1459 C CA . GLU A 1 202 ? 27.902 6.264 -2.584 1.00 66.75 202 GLU A CA 1
ATOM 1460 C C . GLU A 1 202 ? 27.526 5.730 -3.976 1.00 66.75 202 GLU A C 1
ATOM 1462 O O . GLU A 1 202 ? 28.082 4.718 -4.418 1.00 66.75 202 GLU A O 1
ATOM 1467 N N . PRO A 1 203 ? 26.579 6.389 -4.672 1.00 74.88 203 PRO A N 1
ATOM 1468 C CA . PRO A 1 203 ? 26.256 6.061 -6.056 1.00 74.88 203 PRO A CA 1
ATOM 1469 C C . PRO A 1 203 ? 27.462 6.332 -6.962 1.00 74.88 203 PRO A C 1
ATOM 1471 O O . PRO A 1 203 ? 28.088 7.387 -6.863 1.00 74.88 203 PRO A O 1
ATOM 1474 N N . THR A 1 204 ? 27.769 5.410 -7.876 1.00 79.19 204 THR A N 1
ATOM 1475 C CA . THR A 1 204 ? 28.874 5.595 -8.833 1.00 79.19 204 THR A CA 1
ATOM 1476 C C . THR A 1 204 ? 28.407 6.305 -10.105 1.00 79.19 204 THR A C 1
ATOM 1478 O O . THR A 1 204 ? 29.201 6.942 -10.799 1.00 79.19 204 THR A O 1
ATOM 1481 N N . ILE A 1 205 ? 27.099 6.257 -10.379 1.00 81.62 205 ILE A N 1
ATOM 1482 C CA . ILE A 1 205 ? 26.435 6.978 -11.465 1.00 81.62 205 ILE A CA 1
ATOM 1483 C C . ILE A 1 205 ? 25.506 8.044 -10.881 1.00 81.62 205 ILE A C 1
ATOM 1485 O O . ILE A 1 205 ? 24.650 7.747 -10.048 1.00 81.62 205 ILE A O 1
ATOM 1489 N N . ILE A 1 206 ? 25.639 9.283 -11.366 1.00 84.12 206 ILE A N 1
ATOM 1490 C CA . ILE A 1 206 ? 24.706 10.379 -11.081 1.00 84.12 206 ILE A CA 1
ATOM 1491 C C . ILE A 1 206 ? 23.988 10.778 -12.370 1.00 84.12 206 ILE A C 1
ATOM 1493 O O . ILE A 1 206 ? 24.615 11.217 -13.339 1.00 84.12 206 ILE A O 1
ATOM 1497 N N . GLY A 1 207 ? 22.662 10.673 -12.342 1.00 84.94 207 GLY A N 1
ATOM 1498 C CA . GLY A 1 207 ? 21.792 10.967 -13.473 1.00 84.94 207 GLY A CA 1
ATOM 1499 C C . GLY A 1 207 ? 21.750 9.856 -14.515 1.00 84.94 207 GLY A C 1
ATOM 1500 O O . GLY A 1 207 ? 22.534 8.909 -14.503 1.00 84.94 207 GLY A O 1
ATOM 1501 N N . ASP A 1 208 ? 20.793 9.978 -15.426 1.00 88.69 208 ASP A N 1
ATOM 1502 C CA . ASP A 1 208 ? 20.504 8.935 -16.401 1.00 88.69 208 ASP A CA 1
ATOM 1503 C C . ASP A 1 208 ? 21.163 9.258 -17.742 1.00 88.69 208 ASP A C 1
ATOM 1505 O O . ASP A 1 208 ? 21.127 10.396 -18.219 1.00 88.69 208 ASP A O 1
ATOM 1509 N N . LYS A 1 209 ? 21.779 8.246 -18.355 1.00 86.75 209 LYS A N 1
ATOM 1510 C CA . LYS A 1 209 ? 22.412 8.346 -19.672 1.00 86.75 209 LYS A CA 1
ATOM 1511 C C . LYS A 1 209 ? 22.110 7.094 -20.480 1.00 86.75 209 LYS A C 1
ATOM 1513 O O . LYS A 1 209 ? 22.084 5.991 -19.936 1.00 86.75 209 LYS A O 1
ATOM 1518 N N . ILE A 1 210 ? 21.915 7.287 -21.780 1.00 89.38 210 ILE A N 1
ATOM 1519 C CA . ILE A 1 210 ? 21.855 6.195 -22.746 1.00 89.38 210 ILE A CA 1
ATOM 1520 C C . ILE A 1 210 ? 23.230 6.102 -23.398 1.00 89.38 210 ILE A C 1
ATOM 1522 O O . ILE A 1 210 ? 23.665 7.023 -24.087 1.00 89.38 210 ILE A O 1
ATOM 1526 N N . GLU A 1 211 ? 23.934 5.010 -23.133 1.00 88.06 211 GLU A N 1
ATOM 1527 C CA . GLU A 1 211 ? 25.210 4.712 -23.771 1.00 88.06 211 GLU A CA 1
ATOM 1528 C C . GLU A 1 211 ? 24.977 4.076 -25.152 1.00 88.06 211 GLU A C 1
ATOM 1530 O O . GLU A 1 211 ? 23.991 3.347 -25.333 1.00 88.06 211 GLU A O 1
ATOM 1535 N N . PRO A 1 212 ? 25.883 4.296 -26.124 1.00 83.62 212 PRO A N 1
ATOM 1536 C CA . PRO A 1 212 ? 25.857 3.575 -27.390 1.00 83.62 212 PRO A CA 1
ATOM 1537 C C . PRO A 1 212 ? 25.885 2.055 -27.169 1.00 83.62 212 PRO A C 1
ATOM 1539 O O . PRO A 1 212 ? 26.446 1.583 -26.173 1.00 83.62 212 PRO A O 1
ATOM 1542 N N . PRO A 1 213 ? 25.326 1.260 -28.092 1.00 76.94 213 PRO A N 1
ATOM 1543 C CA . PRO A 1 213 ? 25.351 -0.188 -27.969 1.00 76.94 213 PRO A CA 1
ATOM 1544 C C . PRO A 1 213 ? 26.792 -0.716 -28.008 1.00 76.94 213 PRO A C 1
ATOM 1546 O O . PRO A 1 213 ? 27.452 -0.715 -29.045 1.00 76.94 213 PRO A O 1
ATOM 1549 N N . GLY A 1 214 ? 27.290 -1.171 -26.857 1.00 63.34 214 GLY A N 1
ATOM 1550 C CA . GLY A 1 214 ? 28.546 -1.912 -26.753 1.00 63.34 214 GLY A CA 1
ATOM 1551 C C . GLY A 1 214 ? 28.398 -3.361 -27.236 1.00 63.34 214 GLY A C 1
ATOM 1552 O O . GLY A 1 214 ? 27.312 -3.938 -27.203 1.00 63.34 214 GLY A O 1
ATOM 1553 N N . SER A 1 215 ? 29.504 -3.985 -27.647 1.00 46.06 215 SER A N 1
ATOM 1554 C CA . SER A 1 215 ? 29.563 -5.362 -28.175 1.00 46.06 215 SER A CA 1
ATOM 1555 C C . SER A 1 215 ? 29.246 -6.472 -27.155 1.00 46.06 215 SER A C 1
ATOM 1557 O O . SER A 1 215 ? 29.265 -7.657 -27.500 1.00 46.06 215 SER A O 1
ATOM 1559 N N . SER A 1 216 ? 28.948 -6.138 -25.897 1.00 48.22 216 SER A N 1
ATOM 1560 C CA . SER A 1 216 ? 28.725 -7.127 -24.847 1.00 48.22 216 SER A CA 1
ATOM 1561 C C . SER A 1 216 ? 27.296 -7.686 -24.884 1.00 48.22 216 SER A C 1
ATOM 1563 O O . SER A 1 216 ? 26.293 -7.020 -24.606 1.00 48.22 216 SER A O 1
ATOM 1565 N N . LYS A 1 217 ? 27.193 -8.985 -25.190 1.00 56.22 217 LYS A N 1
ATOM 1566 C CA . LYS A 1 217 ? 26.000 -9.802 -24.923 1.00 56.22 217 LYS A CA 1
ATOM 1567 C C . LYS A 1 217 ? 25.859 -9.989 -23.409 1.00 56.22 217 LYS A C 1
ATOM 1569 O O . LYS A 1 217 ? 26.217 -11.030 -22.875 1.00 56.22 217 LYS A O 1
ATOM 1574 N N . ALA A 1 218 ? 25.396 -8.960 -22.707 1.00 64.31 218 ALA A N 1
ATOM 1575 C CA . ALA A 1 218 ? 25.119 -9.062 -21.282 1.00 64.31 218 ALA A CA 1
ATOM 1576 C C . ALA A 1 218 ? 23.843 -9.894 -21.064 1.00 64.31 218 ALA A C 1
ATOM 1578 O O . 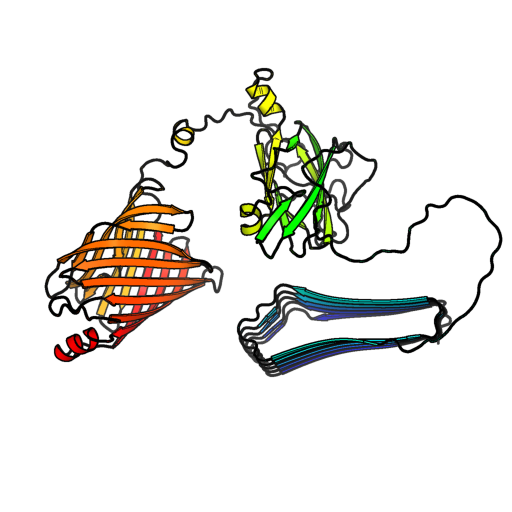ALA A 1 218 ? 22.811 -9.640 -21.690 1.00 64.31 218 ALA A O 1
ATOM 1579 N N . THR A 1 219 ? 23.927 -10.897 -20.194 1.00 75.62 219 THR A N 1
ATOM 1580 C CA . THR A 1 219 ? 22.801 -11.741 -19.781 1.00 75.62 219 THR A CA 1
ATOM 1581 C C . THR A 1 219 ? 22.664 -11.707 -18.269 1.00 75.62 219 THR A C 1
ATOM 1583 O O . THR A 1 219 ? 23.659 -11.701 -17.548 1.00 75.62 219 THR A O 1
ATOM 1586 N N . THR A 1 220 ? 21.427 -11.725 -17.790 1.00 78.62 220 THR A N 1
ATOM 1587 C CA . THR A 1 220 ? 21.087 -12.001 -16.398 1.00 78.62 220 THR A CA 1
ATOM 1588 C C . THR A 1 220 ? 21.622 -13.380 -16.027 1.00 78.62 220 THR A C 1
ATOM 1590 O O . THR A 1 220 ? 21.192 -14.377 -16.604 1.00 78.62 220 THR A O 1
ATOM 1593 N N . LEU A 1 221 ? 22.542 -13.429 -15.064 1.00 71.81 221 LEU A N 1
ATOM 1594 C CA . LEU A 1 221 ? 23.153 -14.657 -14.559 1.00 71.81 221 LEU A CA 1
ATOM 1595 C C . LEU A 1 221 ? 23.005 -14.736 -13.041 1.00 71.81 221 LEU A C 1
ATOM 1597 O O . LEU A 1 221 ? 23.052 -13.718 -12.354 1.00 71.81 221 LEU A O 1
ATOM 1601 N N . GLY A 1 222 ? 22.830 -15.949 -12.513 1.00 68.69 222 GLY A N 1
ATOM 1602 C CA . GLY A 1 222 ? 22.849 -16.191 -11.064 1.00 68.69 222 GLY A CA 1
ATOM 1603 C C . GLY A 1 222 ? 21.655 -15.609 -10.297 1.00 68.69 222 GLY A C 1
ATOM 1604 O O . GLY A 1 222 ? 21.734 -15.427 -9.085 1.00 68.69 222 GLY A O 1
ATOM 1605 N N . THR A 1 223 ? 20.547 -15.317 -10.984 1.00 77.69 223 THR A N 1
ATOM 1606 C CA . THR A 1 223 ? 19.293 -14.865 -10.359 1.00 77.69 223 THR A CA 1
ATOM 1607 C C . THR A 1 223 ? 18.265 -15.997 -10.300 1.00 77.69 223 THR A C 1
ATOM 1609 O O . THR A 1 223 ? 18.398 -17.010 -10.989 1.00 77.69 223 THR A O 1
ATOM 1612 N N . LYS A 1 224 ? 17.176 -15.803 -9.539 1.00 82.06 224 LYS A N 1
ATOM 1613 C CA . LYS A 1 224 ? 16.050 -16.757 -9.462 1.00 82.06 224 LYS A CA 1
ATOM 1614 C C . LYS A 1 224 ? 15.363 -17.033 -10.808 1.00 82.06 224 LYS A C 1
ATOM 1616 O O . LYS A 1 224 ? 14.581 -17.967 -10.917 1.00 82.06 224 LYS A O 1
ATOM 1621 N N . TYR A 1 225 ? 15.639 -16.219 -11.825 1.00 87.12 225 TYR A N 1
ATOM 1622 C CA . TYR A 1 225 ? 15.037 -16.337 -13.148 1.00 87.12 225 TYR A CA 1
ATOM 1623 C C . TYR A 1 225 ? 15.865 -17.164 -14.131 1.00 87.12 225 TYR A C 1
ATOM 1625 O O . TYR A 1 225 ? 15.492 -17.249 -15.298 1.00 87.12 225 TYR A O 1
ATOM 1633 N N . GLN A 1 226 ? 16.991 -17.746 -13.710 1.00 87.56 226 GLN A N 1
ATOM 1634 C CA . GLN A 1 226 ? 17.895 -18.460 -14.618 1.00 87.56 226 GLN A CA 1
ATOM 1635 C C . GLN A 1 226 ? 17.197 -19.596 -15.387 1.00 87.56 226 GLN A C 1
ATOM 1637 O O . GLN A 1 226 ? 17.457 -19.803 -16.573 1.00 87.56 226 GLN A O 1
ATOM 1642 N N . GLU A 1 227 ? 16.285 -20.305 -14.724 1.00 87.25 227 GLU A N 1
ATOM 1643 C CA . GLU A 1 227 ? 15.541 -21.432 -15.298 1.00 87.25 227 GLU A CA 1
ATOM 1644 C C . GLU A 1 227 ? 14.218 -21.012 -15.961 1.00 87.25 227 GLU A C 1
ATOM 1646 O O . GLU A 1 227 ? 13.568 -21.822 -16.620 1.00 87.25 227 GLU A O 1
ATOM 1651 N N . LEU A 1 228 ? 13.810 -19.746 -15.820 1.00 91.25 228 LEU A N 1
ATOM 1652 C CA . LEU A 1 228 ? 12.531 -19.266 -16.333 1.00 91.25 228 LEU A CA 1
ATOM 1653 C C . LEU A 1 228 ? 12.569 -19.154 -17.862 1.00 91.25 228 LEU A C 1
ATOM 1655 O O . LEU A 1 228 ? 13.334 -18.372 -18.418 1.00 91.25 228 LEU A O 1
ATOM 1659 N N . LYS A 1 229 ? 11.701 -19.886 -18.556 1.00 93.44 229 LYS A N 1
ATOM 1660 C CA . LYS A 1 229 ? 11.630 -19.889 -20.021 1.00 93.44 229 LYS A CA 1
ATOM 1661 C C . LYS A 1 229 ? 10.203 -19.637 -20.488 1.00 93.44 229 LYS A C 1
ATOM 1663 O O . LYS A 1 229 ? 9.259 -20.180 -19.918 1.00 93.44 229 LYS A O 1
ATOM 1668 N N . ALA A 1 230 ? 10.036 -18.834 -21.536 1.00 92.12 230 ALA A N 1
ATOM 1669 C CA . ALA A 1 230 ? 8.727 -18.620 -22.136 1.00 92.12 230 ALA A CA 1
ATOM 1670 C C . ALA A 1 230 ? 8.211 -19.888 -22.838 1.00 92.12 230 ALA A C 1
ATOM 1672 O O . ALA A 1 230 ? 8.966 -20.594 -23.506 1.00 92.12 230 ALA A O 1
ATOM 1673 N N . ALA A 1 231 ? 6.903 -20.139 -22.740 1.00 90.38 231 ALA A N 1
ATOM 1674 C CA . ALA A 1 231 ? 6.246 -21.249 -23.438 1.00 90.38 231 ALA A CA 1
ATOM 1675 C C . ALA A 1 231 ? 6.172 -21.037 -24.963 1.00 90.38 231 ALA A C 1
ATOM 1677 O O . ALA A 1 231 ? 6.138 -21.993 -25.735 1.00 90.38 231 ALA A O 1
ATOM 1678 N N . VAL A 1 232 ? 6.171 -19.777 -25.400 1.00 89.56 232 VAL A N 1
ATOM 1679 C CA . VAL A 1 232 ? 6.118 -19.361 -26.807 1.00 89.56 232 VAL A CA 1
ATOM 1680 C C . VAL A 1 232 ? 7.272 -18.414 -27.115 1.00 89.56 232 VAL A C 1
ATOM 1682 O O . VAL A 1 232 ? 7.905 -17.883 -26.203 1.00 89.56 232 VAL A O 1
ATOM 1685 N N . LYS A 1 233 ? 7.551 -18.183 -28.400 1.00 91.62 233 LYS A N 1
ATOM 1686 C CA . LYS A 1 233 ? 8.517 -17.155 -28.805 1.00 91.62 233 LYS A CA 1
ATOM 1687 C C . LYS A 1 233 ? 7.992 -15.775 -28.407 1.00 91.62 233 LYS A C 1
ATOM 1689 O O . LYS A 1 233 ? 6.828 -15.468 -28.651 1.00 91.62 233 LYS A O 1
ATOM 1694 N N . THR A 1 234 ? 8.848 -14.954 -27.816 1.00 90.06 234 THR A N 1
ATOM 1695 C CA . THR A 1 234 ? 8.473 -13.653 -27.230 1.00 90.06 234 THR A CA 1
ATOM 1696 C C . THR A 1 234 ? 9.155 -12.465 -27.891 1.00 90.06 234 THR A C 1
ATOM 1698 O O . THR A 1 234 ? 8.731 -11.323 -27.705 1.00 90.06 234 THR A O 1
ATOM 1701 N N . ASN A 1 235 ? 10.262 -12.713 -28.590 1.00 90.50 235 ASN A N 1
ATOM 1702 C CA . ASN A 1 235 ? 11.106 -11.675 -29.150 1.00 90.50 235 ASN A CA 1
ATOM 1703 C C . ASN A 1 235 ? 11.959 -12.207 -30.312 1.00 90.50 235 ASN A C 1
ATOM 1705 O O . ASN A 1 235 ? 12.243 -13.404 -30.403 1.00 90.50 235 ASN A O 1
ATOM 1709 N N . ASN A 1 236 ? 12.432 -11.286 -31.155 1.00 90.19 236 ASN A N 1
ATOM 1710 C CA . ASN A 1 236 ? 13.542 -11.546 -32.066 1.00 90.19 236 ASN A CA 1
ATOM 1711 C C . ASN A 1 236 ? 14.870 -11.294 -31.318 1.00 90.19 236 ASN A C 1
ATOM 1713 O O . ASN A 1 236 ? 15.155 -10.131 -31.007 1.00 90.19 236 ASN A O 1
ATOM 1717 N N . PRO A 1 237 ? 15.697 -12.324 -31.050 1.00 86.56 237 PRO A N 1
ATOM 1718 C CA . PRO A 1 237 ? 16.948 -12.168 -30.305 1.00 86.56 237 PRO A CA 1
ATOM 1719 C C . PRO A 1 237 ? 18.037 -11.427 -31.095 1.00 86.56 237 PRO A C 1
ATOM 1721 O O . PRO A 1 237 ? 19.022 -11.000 -30.500 1.00 86.56 237 PRO A O 1
ATOM 1724 N N . ASN A 1 238 ? 17.858 -11.270 -32.411 1.00 86.75 238 ASN A N 1
ATOM 1725 C CA . ASN A 1 238 ? 18.796 -10.591 -33.304 1.00 86.75 238 ASN A CA 1
ATOM 1726 C C . ASN A 1 238 ? 18.397 -9.138 -33.604 1.00 86.75 238 ASN A C 1
ATOM 1728 O O . ASN A 1 238 ? 19.099 -8.471 -34.361 1.00 86.75 238 ASN A O 1
ATOM 1732 N N . LYS A 1 239 ? 17.278 -8.635 -33.056 1.00 89.06 239 LYS A N 1
ATOM 1733 C CA . LYS A 1 239 ? 16.928 -7.211 -33.189 1.00 89.06 239 LYS A CA 1
ATOM 1734 C C . LYS A 1 239 ? 18.051 -6.379 -32.542 1.00 89.06 239 LYS A C 1
ATOM 1736 O O . LYS A 1 239 ? 18.410 -6.684 -31.399 1.00 89.06 239 LYS A O 1
ATOM 1741 N N . PRO A 1 240 ? 18.618 -5.380 -33.244 1.00 90.19 240 PRO A N 1
ATOM 1742 C CA . PRO A 1 240 ? 19.697 -4.564 -32.700 1.00 90.19 240 PRO A CA 1
ATOM 1743 C C . PRO A 1 240 ? 19.220 -3.815 -31.456 1.00 90.19 240 PRO A C 1
ATOM 1745 O O . PRO A 1 240 ? 18.050 -3.459 -31.354 1.00 90.19 240 PRO A O 1
ATOM 1748 N N . VAL A 1 241 ? 20.135 -3.605 -30.513 1.00 91.88 241 VAL A N 1
ATOM 1749 C CA . VAL A 1 241 ? 19.922 -2.722 -29.363 1.00 91.88 241 VAL A CA 1
ATOM 1750 C C . VAL A 1 241 ? 20.396 -1.333 -29.779 1.00 91.88 241 VAL A C 1
ATOM 1752 O O . VAL A 1 241 ? 21.543 -1.190 -30.187 1.00 91.88 241 VAL A O 1
ATOM 1755 N N . ASP A 1 242 ? 19.526 -0.332 -29.697 1.00 93.31 242 ASP A N 1
ATOM 1756 C CA . ASP A 1 242 ? 19.808 1.057 -30.074 1.00 93.31 242 ASP A CA 1
ATOM 1757 C C . ASP A 1 242 ? 20.537 1.827 -28.958 1.00 93.31 242 ASP A C 1
ATOM 1759 O O . ASP A 1 242 ? 21.248 2.789 -29.234 1.00 93.31 242 ASP A O 1
ATOM 1763 N N . GLY A 1 243 ? 20.412 1.394 -27.698 1.00 92.44 243 GLY A N 1
ATOM 1764 C CA . GLY A 1 243 ? 21.111 2.016 -26.574 1.00 92.44 243 GLY A CA 1
ATOM 1765 C C . GLY A 1 243 ? 21.052 1.215 -25.275 1.00 92.44 243 GLY A C 1
ATOM 1766 O O . GLY A 1 243 ? 20.166 0.377 -25.082 1.00 92.44 243 GLY A O 1
ATOM 1767 N N . ILE A 1 244 ? 22.009 1.474 -24.382 1.00 93.44 244 ILE A N 1
ATOM 1768 C CA . ILE A 1 244 ? 22.134 0.825 -23.071 1.00 93.44 244 ILE A CA 1
ATOM 1769 C C . ILE A 1 244 ? 21.860 1.843 -21.963 1.00 93.44 244 ILE A C 1
ATOM 1771 O O . ILE A 1 244 ? 22.477 2.903 -21.911 1.00 93.44 244 ILE A O 1
ATOM 1775 N N . ILE A 1 245 ? 20.966 1.492 -21.046 1.00 93.81 245 ILE A N 1
ATOM 1776 C CA . ILE A 1 245 ? 20.548 2.302 -19.905 1.00 93.81 245 ILE A CA 1
ATOM 1777 C C . ILE A 1 245 ? 20.976 1.571 -18.633 1.00 93.81 245 ILE A C 1
ATOM 1779 O O . ILE A 1 245 ? 20.398 0.548 -18.259 1.00 93.81 245 ILE A O 1
ATOM 1783 N N . LYS A 1 246 ? 22.021 2.069 -17.973 1.00 93.12 246 LYS A N 1
ATOM 1784 C CA . LYS A 1 246 ? 22.478 1.528 -16.687 1.00 93.12 246 LYS A CA 1
ATOM 1785 C C . LYS A 1 246 ? 21.661 2.141 -15.553 1.00 93.12 246 LYS A C 1
ATOM 1787 O O . LYS A 1 246 ? 21.429 3.347 -15.537 1.00 93.12 246 LYS A O 1
ATOM 1792 N N . MET A 1 247 ? 21.233 1.298 -14.624 1.00 93.25 247 MET A N 1
ATOM 1793 C CA . MET A 1 247 ? 20.405 1.658 -13.480 1.00 93.25 247 MET A CA 1
ATOM 1794 C C . MET A 1 247 ? 21.044 1.110 -12.207 1.00 93.25 247 MET A C 1
ATOM 1796 O O . MET A 1 247 ? 20.878 -0.064 -11.873 1.00 93.25 247 MET A O 1
ATOM 1800 N N . GLU A 1 248 ? 21.760 1.960 -11.481 1.00 93.25 248 GLU A N 1
ATOM 1801 C CA . GLU A 1 248 ? 22.214 1.643 -10.132 1.00 93.25 248 GLU A CA 1
ATOM 1802 C C . GLU A 1 248 ? 21.073 1.848 -9.143 1.00 93.25 248 GLU A C 1
ATOM 1804 O O . GLU A 1 248 ? 20.548 2.954 -8.997 1.00 93.25 248 GLU A O 1
ATOM 1809 N N . LEU A 1 249 ? 20.683 0.769 -8.470 1.00 93.06 249 LEU A N 1
ATOM 1810 C CA . LEU A 1 249 ? 19.659 0.780 -7.435 1.00 93.06 249 LEU A CA 1
ATOM 1811 C C . LEU A 1 249 ? 20.352 0.986 -6.093 1.00 93.06 249 LEU A C 1
ATOM 1813 O O . LEU A 1 249 ? 21.159 0.155 -5.665 1.00 93.06 249 LEU A O 1
ATOM 1817 N N . PHE A 1 250 ? 20.051 2.108 -5.446 1.00 87.12 250 PHE A N 1
ATOM 1818 C CA . PHE A 1 250 ? 20.765 2.548 -4.256 1.00 87.12 250 PHE A CA 1
ATOM 1819 C C . PHE A 1 250 ? 19.805 3.171 -3.237 1.00 87.12 250 PHE A C 1
ATOM 1821 O O . PHE A 1 250 ? 18.698 3.603 -3.569 1.00 87.12 250 PHE A O 1
ATOM 1828 N N . GLY A 1 251 ? 20.220 3.218 -1.975 1.00 82.00 251 GLY A N 1
ATOM 1829 C CA . GLY A 1 251 ? 19.485 3.947 -0.953 1.00 82.00 251 GLY A CA 1
ATOM 1830 C C . GLY A 1 251 ? 20.190 3.986 0.391 1.00 82.00 251 GLY A C 1
ATOM 1831 O O . GLY A 1 251 ? 21.118 3.223 0.655 1.00 82.00 251 GLY A O 1
ATOM 1832 N N . TYR A 1 252 ? 19.712 4.893 1.232 1.00 76.69 252 TYR A N 1
ATOM 1833 C CA . TYR A 1 252 ? 20.212 5.159 2.571 1.00 76.69 252 TYR A CA 1
ATOM 1834 C C . TYR A 1 252 ? 19.137 4.779 3.585 1.00 76.69 252 TYR A C 1
ATOM 1836 O O . TYR A 1 252 ? 18.059 5.374 3.610 1.00 76.69 252 TYR A O 1
ATOM 1844 N N . MET A 1 253 ? 19.420 3.763 4.400 1.00 70.12 253 MET A N 1
ATOM 1845 C CA . MET A 1 253 ? 18.464 3.225 5.374 1.00 70.12 253 MET A CA 1
ATOM 1846 C C . MET A 1 253 ? 18.184 4.166 6.543 1.00 70.12 253 MET A C 1
ATOM 1848 O O . MET A 1 253 ? 17.052 4.242 7.006 1.00 70.12 253 MET A O 1
ATOM 1852 N N . ASP A 1 254 ? 19.203 4.891 6.997 1.00 66.69 254 ASP A N 1
ATOM 1853 C CA . ASP A 1 254 ? 19.144 5.857 8.100 1.00 66.69 254 ASP A CA 1
ATOM 1854 C C . ASP A 1 254 ? 18.134 6.983 7.842 1.00 66.69 254 ASP A C 1
ATOM 1856 O O . ASP A 1 254 ? 17.395 7.376 8.741 1.00 66.69 254 ASP A O 1
ATOM 1860 N N . ARG A 1 255 ? 18.076 7.480 6.603 1.00 63.81 255 ARG A N 1
ATOM 1861 C CA . ARG A 1 255 ? 17.153 8.545 6.174 1.00 63.81 255 ARG A CA 1
ATOM 1862 C C . ARG A 1 255 ? 15.989 8.042 5.326 1.00 63.81 255 ARG A C 1
ATOM 1864 O O . ARG A 1 255 ? 15.169 8.843 4.888 1.00 63.81 255 ARG A O 1
ATOM 1871 N N . TYR A 1 256 ? 15.931 6.734 5.093 1.00 74.19 256 TYR A N 1
ATOM 1872 C CA . TYR A 1 256 ? 14.954 6.063 4.242 1.00 74.19 256 TYR A CA 1
ATOM 1873 C C . TYR A 1 256 ? 14.795 6.724 2.857 1.00 74.19 256 TYR A C 1
ATOM 1875 O O . TYR A 1 256 ? 13.691 6.966 2.373 1.00 74.19 256 TYR A O 1
ATOM 1883 N N . ILE A 1 257 ? 15.918 7.046 2.210 1.00 76.81 257 ILE A N 1
ATOM 1884 C CA . ILE A 1 257 ? 15.933 7.650 0.870 1.00 76.81 257 ILE A CA 1
ATOM 1885 C C . ILE A 1 257 ? 16.324 6.579 -0.139 1.00 76.81 257 ILE A C 1
ATOM 1887 O O . ILE A 1 257 ? 17.350 5.921 0.024 1.00 76.81 257 ILE A O 1
ATOM 1891 N N . TRP A 1 258 ? 15.538 6.449 -1.203 1.00 85.88 258 TRP A N 1
ATOM 1892 C CA . TRP A 1 258 ? 15.752 5.463 -2.256 1.00 85.88 258 TRP A CA 1
ATOM 1893 C C . TRP A 1 258 ? 15.777 6.146 -3.613 1.00 85.88 258 TRP A C 1
ATOM 1895 O O . TRP A 1 258 ? 14.940 6.998 -3.900 1.00 85.88 258 TRP A O 1
ATOM 1905 N N . PHE A 1 259 ? 16.743 5.784 -4.450 1.00 89.69 259 PHE A N 1
ATOM 1906 C CA . PHE A 1 259 ? 16.920 6.409 -5.753 1.00 89.69 259 PHE A CA 1
ATOM 1907 C C . PHE A 1 259 ? 17.536 5.449 -6.766 1.00 89.69 259 PHE A C 1
ATOM 1909 O O . PHE A 1 259 ? 18.128 4.423 -6.432 1.00 89.69 259 PHE A O 1
ATOM 1916 N N . ILE A 1 260 ? 17.388 5.820 -8.031 1.00 94.00 260 ILE A N 1
ATOM 1917 C CA . ILE A 1 260 ? 18.102 5.219 -9.156 1.00 94.00 260 ILE A CA 1
ATOM 1918 C C . ILE A 1 260 ? 19.216 6.204 -9.532 1.00 94.00 260 ILE A C 1
ATOM 1920 O O . ILE A 1 260 ? 19.000 7.410 -9.414 1.00 94.00 260 ILE A O 1
ATOM 1924 N N . ASN A 1 261 ? 20.404 5.743 -9.932 1.00 92.88 261 ASN A N 1
ATOM 1925 C CA . ASN A 1 261 ? 21.492 6.592 -10.462 1.00 92.88 261 ASN A CA 1
ATOM 1926 C C . ASN A 1 261 ? 21.729 7.894 -9.659 1.00 92.88 261 ASN A C 1
ATOM 1928 O O . ASN A 1 261 ? 21.752 8.994 -10.216 1.00 92.88 261 ASN A O 1
ATOM 1932 N N . GLY A 1 262 ? 21.783 7.796 -8.327 1.00 88.38 262 GLY A N 1
ATOM 1933 C CA . GLY A 1 262 ? 22.074 8.928 -7.438 1.00 88.38 262 GLY A CA 1
ATOM 1934 C C . GLY A 1 262 ? 21.011 10.035 -7.336 1.00 88.38 262 GLY A C 1
ATOM 1935 O O . GLY A 1 262 ? 21.213 10.974 -6.569 1.00 88.38 262 GLY A O 1
ATOM 1936 N N . LEU A 1 263 ? 19.894 9.966 -8.073 1.00 89.88 263 LEU A N 1
ATOM 1937 C CA . LEU A 1 263 ? 18.865 11.014 -8.095 1.00 89.88 263 LEU A CA 1
ATOM 1938 C C . LEU A 1 263 ? 17.477 10.463 -7.742 1.00 89.88 263 LEU A C 1
ATOM 1940 O O . LEU A 1 263 ? 17.032 9.494 -8.368 1.00 89.88 263 LEU A O 1
ATOM 1944 N N . PRO A 1 264 ? 16.750 11.083 -6.794 1.00 89.00 264 PRO A N 1
ATOM 1945 C CA . PRO A 1 264 ? 15.349 10.757 -6.577 1.00 89.00 264 PRO A CA 1
ATOM 1946 C C . PRO A 1 264 ? 14.495 11.280 -7.739 1.00 89.00 264 PRO A C 1
ATOM 1948 O O . PRO A 1 264 ? 14.851 12.269 -8.382 1.00 89.00 264 PRO A O 1
ATOM 1951 N N . GLU A 1 265 ? 13.362 10.625 -7.986 1.00 89.81 265 GLU A N 1
ATOM 1952 C CA . GLU A 1 265 ? 12.473 10.896 -9.124 1.00 89.81 265 GLU A CA 1
ATOM 1953 C C . GLU A 1 265 ? 12.116 12.381 -9.272 1.00 89.81 265 GLU A C 1
ATOM 1955 O O . GLU A 1 265 ? 12.338 12.943 -10.339 1.00 89.81 265 GLU A O 1
ATOM 1960 N N . TYR A 1 266 ? 11.740 13.058 -8.184 1.00 83.94 266 TYR A N 1
ATOM 1961 C CA . TYR A 1 266 ? 11.361 14.478 -8.194 1.00 83.94 266 TYR A CA 1
ATOM 1962 C C . TYR A 1 266 ? 12.495 15.452 -8.584 1.00 83.94 266 TYR A C 1
ATOM 1964 O O . TYR A 1 266 ? 12.259 16.651 -8.736 1.00 83.94 266 TYR A O 1
ATOM 1972 N N . LYS A 1 267 ? 13.742 14.974 -8.715 1.00 87.38 267 LYS A N 1
ATOM 1973 C CA . LYS A 1 267 ? 14.889 15.731 -9.258 1.00 87.38 267 LYS A CA 1
ATOM 1974 C C . LYS A 1 267 ? 15.383 15.194 -10.603 1.00 87.38 267 LYS A C 1
ATOM 1976 O O . LYS A 1 267 ? 16.228 15.835 -11.230 1.00 87.38 267 LYS A O 1
ATOM 1981 N N . ALA A 1 268 ? 14.930 14.016 -11.022 1.00 89.50 268 ALA A N 1
ATOM 1982 C CA . ALA A 1 268 ? 15.359 13.381 -12.257 1.00 89.50 268 ALA A CA 1
ATOM 1983 C C . ALA A 1 268 ? 14.611 13.977 -13.459 1.00 89.50 268 ALA A C 1
ATOM 1985 O O . ALA A 1 268 ? 13.455 14.384 -13.363 1.00 89.50 268 ALA A O 1
ATOM 1986 N N . LYS A 1 269 ? 15.279 14.028 -14.614 1.00 90.62 269 LYS A N 1
ATOM 1987 C CA . LYS A 1 269 ? 14.621 14.357 -15.884 1.00 90.62 269 LYS A CA 1
ATOM 1988 C C . LYS A 1 269 ? 14.097 13.071 -16.531 1.00 90.62 269 LYS A C 1
ATOM 1990 O O . LYS A 1 269 ? 14.699 12.018 -16.314 1.00 90.62 269 LYS A O 1
ATOM 1995 N N . PRO A 1 270 ? 13.034 13.136 -17.351 1.00 91.69 270 PRO A N 1
ATOM 1996 C CA . PRO A 1 270 ? 12.594 11.979 -18.114 1.00 91.69 270 PRO A CA 1
ATOM 1997 C C . PRO A 1 270 ? 13.705 11.425 -19.011 1.00 91.69 270 PRO A C 1
ATOM 1999 O O . PRO A 1 270 ? 14.471 12.179 -19.618 1.00 91.69 270 PRO A O 1
ATOM 2002 N N . ILE A 1 271 ? 13.771 10.101 -19.116 1.00 94.38 271 ILE A N 1
ATOM 2003 C CA . ILE A 1 271 ? 14.698 9.402 -20.003 1.00 94.38 271 ILE A CA 1
ATOM 2004 C C . ILE A 1 271 ? 14.059 9.340 -21.386 1.00 94.38 271 ILE A C 1
ATOM 2006 O O . ILE A 1 271 ? 13.019 8.704 -21.569 1.00 94.38 271 ILE A O 1
ATOM 2010 N N . LEU A 1 272 ? 14.678 10.017 -22.351 1.00 93.06 272 LEU A N 1
ATOM 2011 C CA . LEU A 1 272 ? 14.161 10.111 -23.711 1.00 93.06 272 LEU A CA 1
ATOM 2012 C C . LEU A 1 272 ? 14.407 8.813 -24.482 1.00 93.06 272 LEU A C 1
ATOM 2014 O O . LEU A 1 272 ? 15.536 8.330 -24.539 1.00 93.06 272 LEU A O 1
ATOM 2018 N N . ILE A 1 273 ? 13.353 8.278 -25.091 1.00 92.88 273 ILE A N 1
ATOM 2019 C CA . ILE A 1 273 ? 13.390 7.065 -25.909 1.00 92.88 273 ILE A CA 1
ATOM 2020 C C . ILE A 1 273 ? 12.723 7.305 -27.263 1.00 92.88 273 ILE A C 1
ATOM 2022 O O . ILE A 1 273 ? 11.728 8.020 -27.374 1.00 92.88 273 ILE A O 1
ATOM 2026 N N . GLU A 1 274 ? 13.272 6.699 -28.308 1.00 90.69 274 GLU A N 1
ATOM 2027 C CA . GLU A 1 274 ? 12.722 6.778 -29.660 1.00 90.69 274 GLU A CA 1
ATOM 2028 C C . GLU A 1 274 ? 11.709 5.652 -29.907 1.00 90.69 274 GLU A C 1
ATOM 2030 O O . GLU A 1 274 ? 11.892 4.547 -29.388 1.00 90.69 274 GLU A O 1
ATOM 2035 N N . PRO A 1 275 ? 10.655 5.879 -30.710 1.00 87.25 275 PRO A N 1
ATOM 2036 C CA . PRO A 1 275 ? 9.681 4.846 -31.060 1.00 87.25 275 PRO A CA 1
ATOM 2037 C C . PRO A 1 275 ? 10.284 3.751 -31.959 1.00 87.25 275 PRO A C 1
ATOM 2039 O O . PRO A 1 275 ? 11.131 4.010 -32.812 1.00 87.25 275 PRO A O 1
ATOM 2042 N N . GLY A 1 276 ? 9.812 2.513 -31.804 1.00 86.31 276 GLY A N 1
ATOM 2043 C CA . GLY A 1 276 ? 10.170 1.352 -32.633 1.00 86.31 276 GLY A CA 1
ATOM 2044 C C . GLY A 1 276 ? 11.559 0.752 -32.368 1.00 86.31 276 GLY A C 1
ATOM 2045 O O . GLY A 1 276 ? 11.930 -0.263 -32.970 1.00 86.31 276 GLY A O 1
ATOM 2046 N N . LYS A 1 277 ? 12.324 1.339 -31.451 1.00 91.75 277 LYS A N 1
ATOM 2047 C CA . LYS A 1 277 ? 13.680 0.936 -31.075 1.00 91.75 277 LYS A CA 1
ATOM 2048 C C . LYS A 1 277 ? 13.693 -0.170 -30.023 1.00 91.75 277 LYS A C 1
ATOM 2050 O O . LYS A 1 277 ? 12.651 -0.600 -29.521 1.00 91.75 277 LYS A O 1
ATOM 2055 N N . ARG A 1 278 ? 14.885 -0.685 -29.722 1.00 93.00 278 ARG A N 1
ATOM 2056 C CA . ARG A 1 278 ? 15.120 -1.571 -28.575 1.00 93.00 278 ARG A CA 1
ATOM 2057 C C . ARG A 1 278 ? 16.186 -0.980 -27.673 1.00 93.00 278 ARG A C 1
ATOM 2059 O O . ARG A 1 278 ? 17.313 -0.771 -28.107 1.00 93.00 278 ARG A O 1
ATOM 2066 N N . TYR A 1 279 ? 15.867 -0.828 -26.396 1.00 94.56 279 TYR A N 1
ATOM 2067 C CA . TYR A 1 279 ? 16.841 -0.420 -25.389 1.00 94.56 279 TYR A CA 1
ATOM 2068 C C . TYR A 1 279 ? 17.145 -1.576 -24.445 1.00 94.56 279 TYR A C 1
ATOM 2070 O O . TYR A 1 279 ? 16.263 -2.363 -24.096 1.00 94.56 279 TYR A O 1
ATOM 2078 N N . ARG A 1 280 ? 18.406 -1.670 -24.024 1.00 95.06 280 ARG A N 1
ATOM 2079 C CA . ARG A 1 280 ? 18.851 -2.589 -22.977 1.00 95.06 280 ARG A CA 1
ATOM 2080 C C . ARG A 1 280 ? 18.920 -1.847 -21.659 1.00 95.06 280 ARG A C 1
ATOM 2082 O O . ARG A 1 280 ? 19.620 -0.848 -21.564 1.00 95.06 280 ARG A O 1
ATOM 2089 N N . ILE A 1 281 ? 18.266 -2.370 -20.635 1.00 94.56 281 ILE A N 1
ATOM 2090 C CA . ILE A 1 281 ? 18.365 -1.885 -19.266 1.00 94.56 281 ILE A CA 1
ATOM 2091 C C . ILE A 1 281 ? 19.217 -2.849 -18.436 1.00 94.56 281 ILE A C 1
ATOM 2093 O O . ILE A 1 281 ? 19.026 -4.067 -18.468 1.00 94.56 281 ILE A O 1
ATOM 2097 N N . ILE A 1 282 ? 20.198 -2.304 -17.721 1.00 93.75 282 ILE A N 1
ATOM 2098 C CA . ILE A 1 282 ? 21.087 -3.062 -16.836 1.00 93.75 282 ILE A CA 1
ATOM 2099 C C . ILE A 1 282 ? 20.855 -2.560 -15.421 1.00 93.75 282 ILE A C 1
ATOM 2101 O O . ILE A 1 282 ? 21.241 -1.444 -15.089 1.00 93.75 282 ILE A O 1
ATOM 2105 N N . PHE A 1 283 ? 20.223 -3.385 -14.598 1.00 94.12 283 PHE A N 1
ATOM 2106 C CA . PHE A 1 283 ? 20.037 -3.117 -13.182 1.00 94.12 283 PHE A CA 1
ATOM 2107 C C . PHE A 1 283 ? 21.236 -3.625 -12.403 1.00 94.12 283 PHE A C 1
ATOM 2109 O O . PHE A 1 283 ? 21.516 -4.819 -12.457 1.00 94.12 283 PHE A O 1
ATOM 2116 N N . THR A 1 284 ? 21.864 -2.755 -11.624 1.00 91.81 284 THR A N 1
ATOM 2117 C CA . THR A 1 284 ? 22.898 -3.126 -10.657 1.00 91.81 284 THR A CA 1
ATOM 2118 C C . THR A 1 284 ? 22.392 -2.759 -9.272 1.00 91.81 284 THR A C 1
ATOM 2120 O O . THR A 1 284 ? 22.202 -1.581 -8.972 1.00 91.81 284 THR A O 1
ATOM 2123 N N . ASN A 1 285 ? 22.124 -3.753 -8.427 1.00 90.81 285 ASN A N 1
ATOM 2124 C CA . ASN A 1 285 ? 21.654 -3.492 -7.073 1.00 90.81 285 ASN A CA 1
ATOM 2125 C C . ASN A 1 285 ? 22.822 -3.415 -6.091 1.00 90.81 285 ASN A C 1
ATOM 2127 O O . ASN A 1 285 ? 23.314 -4.435 -5.613 1.00 90.81 285 ASN A O 1
ATOM 2131 N N . ASN A 1 286 ? 23.218 -2.190 -5.759 1.00 85.06 286 ASN A N 1
ATOM 2132 C CA . ASN A 1 286 ? 24.290 -1.915 -4.803 1.00 85.06 286 ASN A CA 1
ATOM 2133 C C . ASN A 1 286 ? 23.767 -1.789 -3.362 1.00 85.06 286 ASN A C 1
ATOM 2135 O O . ASN A 1 286 ? 24.545 -1.536 -2.446 1.00 85.06 286 ASN A O 1
ATOM 2139 N N . SER A 1 287 ? 22.460 -1.953 -3.139 1.00 82.12 287 SER A N 1
ATOM 2140 C CA . SER A 1 287 ? 21.850 -1.870 -1.816 1.00 82.12 287 SER A CA 1
ATOM 2141 C C . SER A 1 287 ? 21.692 -3.248 -1.162 1.00 82.12 287 SER A C 1
ATOM 2143 O O . SER A 1 287 ? 21.787 -4.297 -1.801 1.00 82.12 287 SER A O 1
ATOM 2145 N N . MET A 1 288 ? 21.421 -3.243 0.146 1.00 79.25 288 MET A N 1
ATOM 2146 C CA . MET A 1 288 ? 21.168 -4.454 0.936 1.00 79.25 288 MET A CA 1
ATOM 2147 C C . MET A 1 288 ? 19.721 -4.973 0.828 1.00 79.25 288 MET A C 1
ATOM 2149 O O . MET A 1 288 ? 19.385 -5.966 1.467 1.00 79.25 288 MET A O 1
ATOM 2153 N N . MET A 1 289 ? 18.859 -4.322 0.036 1.00 81.19 289 MET A N 1
ATOM 2154 C CA . MET A 1 289 ? 17.439 -4.671 -0.117 1.00 81.19 289 MET A CA 1
ATOM 2155 C C . MET A 1 289 ? 17.135 -5.203 -1.508 1.00 81.19 289 MET A C 1
ATOM 2157 O O . MET A 1 289 ? 17.763 -4.808 -2.484 1.00 81.19 289 MET A O 1
ATOM 2161 N N . ARG A 1 290 ? 16.125 -6.067 -1.615 1.00 87.94 290 ARG A N 1
ATOM 2162 C CA . ARG A 1 290 ? 15.563 -6.479 -2.907 1.00 87.94 290 ARG A CA 1
ATOM 2163 C C . ARG A 1 290 ? 14.738 -5.339 -3.501 1.00 87.94 290 ARG A C 1
ATOM 2165 O O . ARG A 1 290 ? 13.965 -4.708 -2.785 1.00 87.94 290 ARG A O 1
ATOM 2172 N N . HIS A 1 291 ? 14.841 -5.137 -4.814 1.00 93.31 291 HIS A N 1
ATOM 2173 C CA . HIS A 1 291 ? 14.059 -4.127 -5.536 1.00 93.31 291 HIS A CA 1
ATOM 2174 C C . HIS A 1 291 ? 13.301 -4.755 -6.705 1.00 93.31 291 HIS A C 1
ATOM 2176 O O . HIS A 1 291 ? 13.923 -5.143 -7.696 1.00 93.31 291 HIS A O 1
ATOM 2182 N N . PRO A 1 292 ? 11.967 -4.883 -6.622 1.00 96.00 292 PRO A N 1
ATOM 2183 C CA . PRO A 1 292 ? 11.135 -5.270 -7.756 1.00 96.00 292 PRO A CA 1
ATOM 2184 C C . PRO A 1 292 ? 10.965 -4.093 -8.718 1.00 96.00 292 PRO A C 1
ATOM 2186 O O . PRO A 1 292 ? 10.140 -3.223 -8.486 1.00 96.00 292 PRO A O 1
ATOM 2189 N N . MET A 1 293 ? 11.738 -4.035 -9.796 1.00 97.25 293 MET A N 1
ATOM 2190 C CA . MET A 1 293 ? 11.677 -2.939 -10.7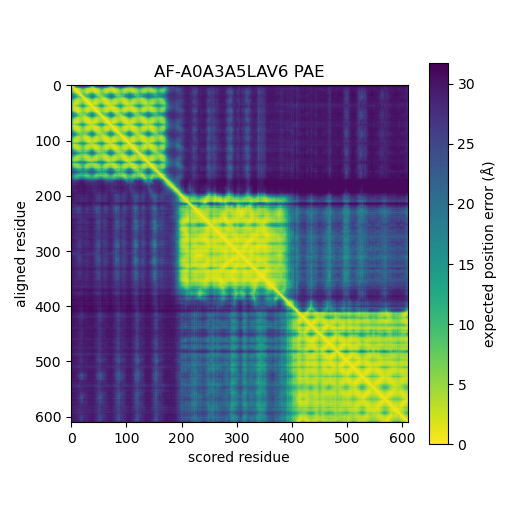66 1.00 97.25 293 MET A CA 1
ATOM 2191 C C . MET A 1 293 ? 10.552 -3.168 -11.775 1.00 97.25 293 MET A C 1
ATOM 2193 O O . MET A 1 293 ? 10.579 -4.157 -12.504 1.00 97.25 293 MET A O 1
ATOM 2197 N N . HIS A 1 294 ? 9.574 -2.266 -11.817 1.00 96.81 294 HIS A N 1
ATOM 2198 C CA . HIS A 1 294 ? 8.373 -2.336 -12.645 1.00 96.81 294 HIS A CA 1
ATOM 2199 C C . HIS A 1 294 ? 8.348 -1.229 -13.702 1.00 96.81 294 HIS A C 1
ATOM 2201 O O . HIS A 1 294 ? 8.602 -0.068 -13.381 1.00 96.81 294 HIS A O 1
ATOM 2207 N N . ILE A 1 295 ? 8.015 -1.582 -14.947 1.00 94.19 295 ILE A N 1
ATOM 2208 C CA . ILE A 1 295 ? 7.821 -0.641 -16.058 1.00 94.19 295 ILE A CA 1
ATOM 2209 C C . ILE A 1 295 ? 6.363 -0.635 -16.514 1.00 94.19 295 ILE A C 1
ATOM 2211 O O . ILE A 1 295 ? 5.764 -1.687 -16.734 1.00 94.19 295 ILE A O 1
ATOM 2215 N N . HIS A 1 296 ? 5.796 0.559 -16.673 1.00 91.12 296 HIS A N 1
ATOM 2216 C CA . HIS A 1 296 ? 4.450 0.739 -17.212 1.00 91.12 296 HIS A CA 1
ATOM 2217 C C . HIS A 1 296 ? 4.472 0.705 -18.745 1.00 91.12 296 HIS A C 1
ATOM 2219 O O . HIS A 1 296 ? 5.471 1.058 -19.376 1.00 91.12 296 HIS A O 1
ATOM 2225 N N . GLY A 1 297 ? 3.368 0.270 -19.356 1.00 84.00 297 GLY A N 1
ATOM 2226 C CA . GLY A 1 297 ? 3.165 0.276 -20.815 1.00 84.00 297 GLY A CA 1
ATOM 2227 C C . GLY A 1 297 ? 4.049 -0.679 -21.627 1.00 84.00 297 GLY A C 1
ATOM 2228 O O . GLY A 1 297 ? 3.859 -0.804 -22.832 1.00 84.00 297 GLY A O 1
ATOM 2229 N N . HIS A 1 298 ? 5.000 -1.370 -20.993 1.00 88.50 298 HIS A N 1
ATOM 2230 C CA . HIS A 1 298 ? 6.003 -2.199 -21.660 1.00 88.50 298 HIS A CA 1
ATOM 2231 C C . HIS A 1 298 ? 6.186 -3.536 -20.950 1.00 88.50 298 HIS A C 1
ATOM 2233 O O . HIS A 1 298 ? 5.812 -3.718 -19.793 1.00 88.50 298 HIS A O 1
ATOM 2239 N N . TRP A 1 299 ? 6.845 -4.458 -21.646 1.00 91.06 299 TRP A N 1
ATOM 2240 C CA . TRP A 1 299 ? 7.359 -5.690 -21.065 1.00 91.06 299 TRP A CA 1
ATOM 2241 C C . TRP A 1 299 ? 8.874 -5.717 -21.190 1.00 91.06 299 TRP A C 1
ATOM 2243 O O . TRP A 1 299 ? 9.431 -5.438 -22.253 1.00 91.06 299 TRP A O 1
ATOM 2253 N N . PHE A 1 300 ? 9.534 -6.121 -20.114 1.00 93.50 300 PHE A N 1
ATOM 2254 C CA . PHE A 1 300 ? 10.922 -6.530 -20.149 1.00 93.50 300 PHE A CA 1
ATOM 2255 C C . PHE A 1 300 ? 11.049 -7.896 -20.807 1.00 93.50 300 PHE A C 1
ATOM 2257 O O . PHE A 1 300 ? 10.416 -8.866 -20.399 1.00 93.50 300 PHE A O 1
ATOM 2264 N N . ILE A 1 301 ? 11.938 -7.978 -21.781 1.00 94.12 301 ILE A N 1
ATOM 2265 C CA . ILE A 1 301 ? 12.506 -9.207 -22.310 1.00 94.12 301 ILE A CA 1
ATOM 2266 C C . ILE A 1 301 ? 13.696 -9.536 -21.412 1.00 94.12 301 ILE A C 1
ATOM 2268 O O . ILE A 1 301 ? 14.789 -8.988 -21.585 1.00 94.12 301 ILE A O 1
ATOM 2272 N N . LEU A 1 302 ? 13.493 -10.394 -20.415 1.00 94.50 302 LEU A N 1
ATOM 2273 C CA . LEU A 1 302 ? 14.558 -10.736 -19.478 1.00 94.50 302 LEU A CA 1
ATOM 2274 C C . LEU A 1 302 ? 15.626 -11.577 -20.187 1.00 94.50 302 LEU A C 1
ATOM 2276 O O . LEU A 1 302 ? 15.385 -12.727 -20.543 1.00 94.50 302 LEU A O 1
ATOM 2280 N N . ARG A 1 303 ? 16.829 -11.024 -20.361 1.00 93.62 303 ARG A N 1
ATOM 2281 C CA . ARG A 1 303 ? 17.918 -11.669 -21.105 1.00 93.62 303 ARG A CA 1
ATOM 2282 C C . ARG A 1 303 ? 18.596 -12.729 -20.242 1.00 93.62 303 ARG A C 1
ATOM 2284 O O . ARG A 1 303 ? 19.668 -12.474 -19.712 1.00 93.62 303 ARG A O 1
ATOM 2291 N N . ASN A 1 304 ? 17.989 -13.898 -20.063 1.00 89.94 304 ASN A N 1
ATOM 2292 C CA . ASN A 1 304 ? 18.512 -14.979 -19.210 1.00 89.94 304 ASN A CA 1
ATOM 2293 C C . ASN A 1 304 ? 19.130 -16.157 -19.988 1.00 89.94 304 ASN A C 1
ATOM 2295 O O . ASN A 1 304 ? 19.537 -17.146 -19.382 1.00 89.94 304 ASN A O 1
ATOM 2299 N N . GLY A 1 305 ? 19.254 -16.032 -21.313 1.00 89.38 305 GLY A N 1
ATOM 2300 C CA . GLY A 1 305 ? 20.021 -16.959 -22.153 1.00 89.38 305 GLY A CA 1
ATOM 2301 C C . GLY A 1 305 ? 19.179 -17.931 -22.982 1.00 89.38 305 GLY A C 1
ATOM 2302 O O . GLY A 1 305 ? 19.748 -18.784 -23.657 1.00 89.38 305 GLY A O 1
ATOM 2303 N N . HIS A 1 306 ? 17.850 -17.787 -22.998 1.00 91.75 306 HIS A N 1
ATOM 2304 C CA . HIS A 1 306 ? 16.937 -18.624 -23.792 1.00 91.75 306 HIS A CA 1
ATOM 2305 C C . HIS A 1 306 ? 16.606 -18.027 -25.175 1.00 91.75 306 HIS A C 1
ATOM 2307 O O . HIS A 1 306 ? 15.842 -18.609 -25.954 1.00 91.75 306 HIS A O 1
ATOM 2313 N N . GLY A 1 307 ? 17.192 -16.879 -25.528 1.00 91.75 307 GLY A N 1
ATOM 2314 C CA . GLY A 1 307 ? 17.136 -16.291 -26.868 1.00 91.75 307 GLY A CA 1
ATOM 2315 C C . GLY A 1 307 ? 15.719 -15.859 -27.248 1.00 91.75 307 GLY A C 1
ATOM 2316 O O . GLY A 1 307 ? 15.119 -15.017 -26.586 1.00 91.75 307 GLY A O 1
ATOM 2317 N N . SER A 1 308 ? 15.150 -16.437 -28.314 1.00 92.25 308 SER A N 1
ATOM 2318 C CA . SER A 1 308 ? 13.763 -16.124 -28.724 1.00 92.25 308 SER A CA 1
ATOM 2319 C C . SER A 1 308 ? 12.691 -16.533 -27.697 1.00 92.25 308 SER A C 1
ATOM 2321 O O . SER A 1 308 ? 11.542 -16.116 -27.827 1.00 92.25 308 SER A O 1
ATOM 2323 N N . TYR A 1 309 ? 13.069 -17.328 -26.687 1.00 93.00 309 TYR A N 1
ATOM 2324 C CA . TYR A 1 309 ? 12.215 -17.783 -25.584 1.00 93.00 309 TYR A CA 1
ATOM 2325 C C . TYR A 1 309 ? 12.538 -17.096 -24.246 1.00 93.00 309 TYR A C 1
ATOM 2327 O O . TYR A 1 309 ? 12.087 -17.561 -23.198 1.00 93.00 309 TYR A O 1
ATOM 2335 N N . ASP A 1 310 ? 13.319 -16.012 -24.259 1.00 93.44 310 ASP A N 1
ATOM 2336 C CA . ASP A 1 310 ? 13.507 -15.165 -23.075 1.00 93.44 310 ASP A CA 1
ATOM 2337 C C . ASP A 1 310 ? 12.130 -14.688 -22.546 1.00 93.44 310 ASP A C 1
ATOM 2339 O O . ASP A 1 310 ? 11.289 -14.246 -23.341 1.00 93.44 310 ASP A O 1
ATOM 2343 N N . PRO A 1 311 ? 11.836 -14.800 -21.239 1.00 92.81 311 PRO A N 1
ATOM 2344 C CA . PRO A 1 311 ? 10.507 -14.515 -20.706 1.00 92.81 311 PRO A CA 1
ATOM 2345 C C . PRO A 1 311 ? 10.171 -13.019 -20.746 1.00 92.81 311 PRO A C 1
ATOM 2347 O O . PRO A 1 311 ? 11.043 -12.165 -20.575 1.00 92.81 311 PRO A O 1
ATOM 2350 N N . LEU A 1 312 ? 8.883 -12.720 -20.945 1.00 92.38 312 LEU A N 1
ATOM 2351 C CA . LEU A 1 312 ? 8.338 -11.370 -20.811 1.00 92.38 312 LEU A CA 1
ATOM 2352 C C . LEU A 1 312 ? 7.871 -11.151 -19.376 1.00 92.38 312 LEU A C 1
ATOM 2354 O O . LEU A 1 312 ? 7.053 -11.917 -18.872 1.00 92.38 312 LEU A O 1
ATOM 2358 N N . LEU A 1 313 ? 8.368 -10.098 -18.735 1.00 92.19 313 LEU A N 1
ATOM 2359 C CA . LEU A 1 313 ? 7.977 -9.686 -17.388 1.00 92.19 313 LEU A CA 1
ATOM 2360 C C . LEU A 1 313 ? 7.739 -8.177 -17.371 1.00 92.19 313 LEU A C 1
ATOM 2362 O O . LEU A 1 313 ? 8.523 -7.434 -17.940 1.00 92.19 313 LEU A O 1
ATOM 2366 N N . HIS A 1 314 ? 6.709 -7.689 -16.688 1.00 91.50 314 HIS A N 1
ATOM 2367 C CA . HIS A 1 314 ? 6.569 -6.245 -16.439 1.00 91.50 314 HIS A CA 1
ATOM 2368 C C . HIS A 1 314 ? 7.285 -5.808 -15.151 1.00 91.50 314 HIS A C 1
ATOM 2370 O O . HIS A 1 314 ? 7.461 -4.615 -14.921 1.00 91.50 314 HIS A O 1
ATOM 2376 N N . THR A 1 315 ? 7.701 -6.762 -14.308 1.00 95.25 315 THR A N 1
ATOM 2377 C CA . THR A 1 315 ? 8.400 -6.510 -13.041 1.00 95.25 315 THR A CA 1
ATOM 2378 C C . THR A 1 315 ? 9.547 -7.501 -12.855 1.00 95.25 315 THR A C 1
ATOM 2380 O O . THR A 1 315 ? 9.335 -8.710 -12.934 1.00 95.25 315 THR A O 1
ATOM 2383 N N . ILE A 1 316 ? 10.755 -7.003 -12.575 1.00 94.69 316 ILE A N 1
ATOM 2384 C CA . ILE A 1 316 ? 11.956 -7.810 -12.316 1.00 94.69 316 ILE A CA 1
ATOM 2385 C C . ILE A 1 316 ? 12.482 -7.497 -10.915 1.00 94.69 316 ILE A C 1
ATOM 2387 O O . ILE A 1 316 ? 12.965 -6.404 -10.648 1.00 94.69 316 ILE A O 1
ATOM 2391 N N . GLU A 1 317 ? 12.426 -8.474 -10.011 1.00 93.12 317 GLU A N 1
ATOM 2392 C CA . GLU A 1 317 ? 13.142 -8.406 -8.727 1.00 93.12 317 GLU A CA 1
ATOM 2393 C C . GLU A 1 317 ? 14.660 -8.508 -8.904 1.00 93.12 317 GLU A C 1
ATOM 2395 O O . GLU A 1 317 ? 15.163 -9.514 -9.404 1.00 93.12 317 GLU A O 1
ATOM 2400 N N . VAL A 1 318 ? 15.383 -7.499 -8.421 1.00 92.19 318 VAL A N 1
ATOM 2401 C CA . VAL A 1 318 ? 16.846 -7.462 -8.388 1.00 92.19 318 VAL A CA 1
ATOM 2402 C C . VAL A 1 318 ? 17.309 -7.658 -6.945 1.00 92.19 318 VAL A C 1
ATOM 2404 O O . VAL A 1 318 ? 17.039 -6.831 -6.071 1.00 92.19 318 VAL A O 1
ATOM 2407 N N . ALA A 1 319 ? 17.974 -8.781 -6.675 1.00 87.06 319 ALA A N 1
ATOM 2408 C CA . ALA A 1 319 ? 18.470 -9.125 -5.341 1.00 87.06 319 ALA A CA 1
ATOM 2409 C C . ALA A 1 319 ? 19.676 -8.254 -4.925 1.00 87.06 319 ALA A C 1
ATOM 2411 O O . ALA A 1 319 ? 20.334 -7.700 -5.805 1.00 87.06 319 ALA A O 1
ATOM 2412 N N . PRO A 1 320 ? 19.988 -8.137 -3.619 1.00 86.44 320 PRO A N 1
ATOM 2413 C CA . PRO A 1 320 ? 21.172 -7.418 -3.142 1.00 86.44 320 PRO A CA 1
ATOM 2414 C C . PRO A 1 320 ? 22.462 -7.909 -3.808 1.00 86.44 320 PRO A C 1
ATOM 2416 O O . PRO A 1 320 ? 22.694 -9.117 -3.881 1.00 86.44 320 PRO A O 1
ATOM 2419 N N . GLY A 1 321 ? 23.289 -6.987 -4.306 1.00 82.44 321 GLY A N 1
ATOM 2420 C CA . GLY A 1 321 ? 24.549 -7.288 -4.998 1.00 82.44 321 GLY A CA 1
ATOM 2421 C C . GLY A 1 321 ? 24.394 -7.959 -6.369 1.00 82.44 321 GLY A C 1
ATOM 2422 O O . GLY A 1 321 ? 25.394 -8.312 -6.991 1.00 82.44 321 GLY A O 1
ATOM 2423 N N . ALA A 1 322 ? 23.165 -8.173 -6.848 1.00 86.06 322 ALA A N 1
ATOM 2424 C CA . ALA A 1 322 ? 22.910 -8.831 -8.122 1.00 86.06 322 ALA A CA 1
ATOM 2425 C C . ALA A 1 322 ? 22.806 -7.826 -9.275 1.00 86.06 322 ALA A C 1
ATOM 2427 O O . ALA A 1 322 ? 22.433 -6.663 -9.098 1.00 86.06 322 ALA A O 1
ATOM 2428 N N . THR A 1 323 ? 23.081 -8.319 -10.483 1.00 89.44 323 THR A N 1
ATOM 2429 C CA . THR A 1 323 ? 22.834 -7.600 -11.734 1.00 89.44 323 THR A CA 1
ATOM 2430 C C . THR A 1 323 ? 21.772 -8.328 -12.550 1.00 89.44 323 THR A C 1
ATOM 2432 O O . THR A 1 323 ? 21.842 -9.546 -12.723 1.00 89.44 323 THR A O 1
ATOM 2435 N N . ALA A 1 324 ? 20.794 -7.588 -13.068 1.00 91.69 324 ALA A N 1
ATOM 2436 C CA . ALA A 1 324 ? 19.786 -8.107 -13.986 1.00 91.69 324 ALA A CA 1
ATOM 2437 C C . ALA A 1 324 ? 19.799 -7.303 -15.288 1.00 91.69 324 ALA A C 1
ATOM 2439 O O . ALA A 1 324 ? 19.851 -6.077 -15.278 1.00 91.69 324 ALA A O 1
ATOM 2440 N N . VAL A 1 325 ? 19.745 -8.006 -16.414 1.00 93.88 325 VAL A N 1
ATOM 2441 C CA . VAL A 1 325 ? 19.765 -7.434 -17.760 1.00 93.88 325 VAL A CA 1
ATOM 2442 C C . VAL A 1 325 ? 18.463 -7.777 -18.462 1.00 93.88 325 VAL A C 1
ATOM 2444 O O . VAL A 1 325 ? 18.107 -8.951 -18.613 1.00 93.88 325 VAL A O 1
ATOM 2447 N N . ALA A 1 326 ? 17.777 -6.749 -18.936 1.00 94.81 326 ALA A N 1
ATOM 2448 C CA . ALA A 1 326 ? 16.588 -6.896 -19.749 1.00 94.81 326 ALA A CA 1
ATOM 2449 C C . ALA A 1 326 ? 16.651 -5.976 -20.962 1.00 94.81 326 ALA A C 1
ATOM 2451 O O . ALA A 1 326 ? 17.299 -4.937 -20.932 1.00 94.81 326 ALA A O 1
ATOM 2452 N N . ASP A 1 327 ? 15.948 -6.352 -22.019 1.00 94.75 327 ASP A N 1
ATOM 2453 C CA . ASP A 1 327 ? 15.684 -5.463 -23.144 1.00 94.75 327 ASP A CA 1
ATOM 2454 C C . ASP A 1 327 ? 14.206 -5.056 -23.103 1.00 94.75 327 ASP A C 1
ATOM 2456 O O . ASP A 1 327 ? 13.374 -5.794 -22.579 1.00 94.75 327 ASP A O 1
ATOM 2460 N N . PHE A 1 328 ? 13.847 -3.907 -23.658 1.00 92.75 328 PHE A N 1
ATOM 2461 C CA . PHE A 1 328 ? 12.450 -3.561 -23.915 1.00 92.75 328 PHE A CA 1
ATOM 2462 C C . PHE A 1 328 ? 12.330 -2.892 -25.282 1.00 92.75 328 PHE A C 1
ATOM 2464 O O . PHE A 1 328 ? 13.236 -2.188 -25.733 1.00 92.75 328 PHE A O 1
ATOM 2471 N N . ASP A 1 329 ? 11.225 -3.174 -25.964 1.00 91.25 329 ASP A N 1
ATOM 2472 C CA . ASP A 1 329 ? 10.925 -2.609 -27.274 1.00 91.25 329 ASP A CA 1
ATOM 2473 C C . ASP A 1 329 ? 9.986 -1.416 -27.111 1.00 91.25 329 ASP A C 1
ATOM 2475 O O . ASP A 1 329 ? 8.995 -1.502 -26.388 1.00 91.25 329 ASP A O 1
ATOM 2479 N N . THR A 1 330 ? 10.298 -0.306 -27.773 1.00 89.19 330 THR A N 1
ATOM 2480 C CA . THR A 1 330 ? 9.576 0.958 -27.609 1.00 89.19 330 THR A CA 1
ATOM 2481 C C . THR A 1 330 ? 8.392 1.059 -28.563 1.00 89.19 330 THR A C 1
ATOM 2483 O O . THR A 1 330 ? 8.382 1.813 -29.533 1.00 89.19 330 THR A O 1
ATOM 2486 N N . GLU A 1 331 ? 7.392 0.225 -28.310 1.00 79.38 331 GLU A N 1
ATOM 2487 C CA . GLU A 1 331 ? 6.240 0.018 -29.197 1.00 79.38 331 GLU A CA 1
ATOM 2488 C C . GLU A 1 331 ? 4.997 0.819 -28.762 1.00 79.38 331 GLU A C 1
ATOM 2490 O O . GLU A 1 331 ? 3.993 0.848 -29.472 1.00 79.38 331 GLU A O 1
ATOM 2495 N N . ALA A 1 332 ? 5.073 1.496 -27.614 1.00 76.25 332 ALA A N 1
ATOM 2496 C CA . ALA A 1 332 ? 4.034 2.377 -27.090 1.00 76.25 332 ALA A CA 1
ATOM 2497 C C . ALA A 1 332 ? 4.278 3.847 -27.499 1.00 76.25 332 ALA A C 1
ATOM 2499 O O . ALA A 1 332 ? 5.178 4.163 -28.277 1.00 76.25 332 ALA A O 1
ATOM 2500 N N . SER A 1 333 ? 3.470 4.766 -26.976 1.00 76.75 333 SER A N 1
ATOM 2501 C CA . SER A 1 333 ? 3.657 6.217 -27.094 1.00 76.75 333 SER A CA 1
ATOM 2502 C C . SER A 1 333 ? 3.399 6.896 -25.750 1.00 76.75 333 SER A C 1
ATOM 2504 O O . SER A 1 333 ? 2.861 6.282 -24.833 1.00 76.75 333 SER A O 1
ATOM 2506 N N . GLY A 1 334 ? 3.831 8.148 -25.595 1.00 81.50 334 GLY A N 1
ATOM 2507 C CA . GLY A 1 334 ? 3.565 8.942 -24.393 1.00 81.50 334 GLY A CA 1
ATOM 2508 C C . GLY A 1 334 ? 4.682 8.927 -23.345 1.00 81.50 334 GLY A C 1
ATOM 2509 O O . GLY A 1 334 ? 5.872 8.885 -23.673 1.00 81.50 334 GLY A O 1
ATOM 2510 N N . GLN A 1 335 ? 4.290 9.033 -22.077 1.00 87.62 335 GLN A N 1
ATOM 2511 C CA . GLN A 1 335 ? 5.182 9.002 -20.919 1.00 87.62 335 GLN A CA 1
ATOM 2512 C C . GLN A 1 335 ? 4.816 7.820 -20.027 1.00 87.62 335 GLN A C 1
ATOM 2514 O O . GLN A 1 335 ? 3.648 7.620 -19.707 1.00 87.62 335 GLN A O 1
ATOM 2519 N N . TRP A 1 336 ? 5.819 7.055 -19.608 1.00 90.62 336 TRP A N 1
ATOM 2520 C CA . TRP A 1 336 ? 5.619 5.815 -18.872 1.00 90.62 336 TRP A CA 1
ATOM 2521 C C . TRP A 1 336 ? 6.412 5.812 -17.583 1.00 90.62 336 TRP A C 1
ATOM 2523 O O . TRP A 1 336 ? 7.627 6.020 -17.573 1.00 90.62 336 TRP A O 1
ATOM 2533 N N . PHE A 1 337 ? 5.705 5.550 -16.490 1.00 94.44 337 PHE A N 1
ATOM 2534 C CA . PHE A 1 337 ? 6.306 5.478 -15.174 1.00 94.44 337 PHE A CA 1
ATOM 2535 C C . PHE A 1 337 ? 7.120 4.185 -15.018 1.00 94.44 337 PHE A C 1
ATOM 2537 O O . PHE A 1 337 ? 6.711 3.103 -15.444 1.00 94.44 337 PHE A O 1
ATOM 2544 N N . PHE A 1 338 ? 8.298 4.299 -14.417 1.00 96.06 338 PHE A N 1
ATOM 2545 C CA . PHE A 1 338 ? 9.205 3.193 -14.133 1.00 96.06 338 PHE A CA 1
ATOM 2546 C C . PHE A 1 338 ? 9.673 3.302 -12.688 1.00 96.06 338 PHE A C 1
ATOM 2548 O O . PHE A 1 338 ? 10.232 4.324 -12.303 1.00 96.06 338 PHE A O 1
ATOM 2555 N N . HIS A 1 339 ? 9.451 2.282 -11.863 1.00 96.69 339 HIS A N 1
ATOM 2556 C CA . HIS A 1 339 ? 9.696 2.415 -10.428 1.00 96.69 339 HIS A CA 1
ATOM 2557 C C . HIS A 1 339 ? 9.983 1.097 -9.721 1.00 96.69 339 HIS A C 1
ATOM 2559 O O . HIS A 1 339 ? 9.682 0.012 -10.215 1.00 96.69 339 HIS A O 1
ATOM 2565 N N . CYS A 1 340 ? 10.544 1.192 -8.517 1.00 95.56 340 CYS A N 1
ATOM 2566 C CA . CYS A 1 340 ? 10.547 0.073 -7.586 1.00 95.56 340 CYS A CA 1
ATOM 2567 C C . CYS A 1 340 ? 9.115 -0.184 -7.089 1.00 95.56 340 CYS A C 1
ATOM 2569 O O . CYS A 1 340 ? 8.410 0.731 -6.682 1.00 95.56 340 CYS A O 1
ATOM 2571 N N . HIS A 1 341 ? 8.661 -1.431 -7.106 1.00 94.69 341 HIS A N 1
ATOM 2572 C CA . HIS A 1 341 ? 7.325 -1.851 -6.684 1.00 94.69 341 HIS A CA 1
ATOM 2573 C C . HIS A 1 341 ? 7.258 -2.154 -5.175 1.00 94.69 341 HIS A C 1
ATOM 2575 O O . HIS A 1 341 ? 6.263 -2.670 -4.664 1.00 94.69 341 HIS A O 1
ATOM 2581 N N . HIS A 1 342 ? 8.314 -1.811 -4.437 1.00 87.50 342 HIS A N 1
ATOM 2582 C CA . HIS A 1 342 ? 8.235 -1.636 -2.998 1.00 87.50 342 HIS A CA 1
ATOM 2583 C C . HIS A 1 342 ? 7.691 -0.229 -2.723 1.00 87.50 342 HIS A C 1
ATOM 2585 O O . HIS A 1 342 ? 8.398 0.757 -2.941 1.00 87.50 342 HIS A O 1
ATOM 2591 N N . LEU A 1 343 ? 6.435 -0.135 -2.266 1.00 81.94 343 LEU A N 1
ATOM 2592 C CA . LEU A 1 343 ? 5.677 1.124 -2.187 1.00 81.94 343 LEU A CA 1
ATOM 2593 C C . LEU A 1 343 ? 6.472 2.253 -1.520 1.00 81.94 343 LEU A C 1
ATOM 2595 O O . LEU A 1 343 ? 6.567 3.346 -2.066 1.00 81.94 343 LEU A O 1
ATOM 2599 N N . LEU A 1 344 ? 7.110 1.960 -0.387 1.00 80.25 344 LEU A N 1
ATOM 2600 C CA . LEU A 1 344 ? 7.873 2.955 0.362 1.00 80.25 344 LEU A CA 1
ATOM 2601 C C . LEU A 1 344 ? 9.152 3.420 -0.365 1.00 80.25 344 LEU A C 1
ATOM 2603 O O . LEU A 1 344 ? 9.584 4.554 -0.181 1.00 80.25 344 LEU A O 1
ATOM 2607 N N . HIS A 1 345 ? 9.756 2.577 -1.213 1.00 89.81 345 HIS A N 1
ATOM 2608 C CA . HIS A 1 345 ? 10.924 2.967 -2.016 1.00 89.81 345 HIS A CA 1
ATOM 2609 C C . HIS A 1 345 ? 10.495 3.857 -3.186 1.00 89.81 345 HIS A C 1
ATOM 2611 O O . HIS A 1 345 ? 11.151 4.858 -3.469 1.00 89.81 345 HIS A O 1
ATOM 2617 N N . MET A 1 346 ? 9.371 3.524 -3.835 1.00 89.50 346 MET A N 1
ATOM 2618 C CA . MET A 1 346 ? 8.762 4.355 -4.879 1.00 89.50 346 MET A CA 1
ATOM 2619 C C . MET A 1 346 ? 8.478 5.762 -4.354 1.00 89.50 346 MET A C 1
ATOM 2621 O O . MET A 1 346 ? 8.952 6.734 -4.935 1.00 89.50 346 MET A O 1
ATOM 2625 N N . THR A 1 347 ? 7.760 5.868 -3.230 1.00 80.94 347 THR A N 1
ATOM 2626 C CA . THR A 1 347 ? 7.390 7.160 -2.633 1.00 80.94 347 THR A CA 1
ATOM 2627 C C . THR A 1 347 ? 8.600 7.955 -2.155 1.00 80.94 347 THR A C 1
ATOM 2629 O O . THR A 1 347 ? 8.568 9.180 -2.178 1.00 80.94 347 THR A O 1
ATOM 2632 N N . ALA A 1 348 ? 9.679 7.280 -1.746 1.00 81.25 348 ALA A N 1
ATOM 2633 C CA . ALA A 1 348 ? 10.932 7.931 -1.363 1.00 81.25 348 ALA A CA 1
ATOM 2634 C C . ALA A 1 348 ? 11.739 8.474 -2.562 1.00 81.25 348 ALA A C 1
ATOM 2636 O O . ALA A 1 348 ? 12.682 9.241 -2.358 1.00 81.25 348 ALA A O 1
ATOM 2637 N N . GLY A 1 349 ? 11.374 8.107 -3.798 1.00 85.12 349 GLY A N 1
ATOM 2638 C CA . GLY A 1 349 ? 11.981 8.628 -5.025 1.00 85.12 349 GLY A CA 1
ATOM 2639 C C . GLY A 1 349 ? 12.661 7.588 -5.919 1.00 85.12 349 GLY A C 1
ATOM 2640 O O . GLY A 1 349 ? 13.318 7.982 -6.884 1.00 85.12 349 GLY A O 1
ATOM 2641 N N . MET A 1 350 ? 12.517 6.282 -5.662 1.00 94.94 350 MET A N 1
ATOM 2642 C CA . MET A 1 350 ? 13.087 5.223 -6.510 1.00 94.94 350 MET A CA 1
ATOM 2643 C C . MET A 1 350 ? 12.227 4.971 -7.751 1.00 94.94 350 MET A C 1
ATOM 2645 O O . MET A 1 350 ? 11.634 3.902 -7.934 1.00 94.94 350 MET A O 1
ATOM 2649 N N . ALA A 1 351 ? 12.152 5.994 -8.594 1.00 95.19 351 ALA A N 1
ATOM 2650 C CA . ALA A 1 351 ? 11.360 6.005 -9.806 1.00 95.19 351 ALA A CA 1
ATOM 2651 C C . ALA A 1 351 ? 11.980 6.897 -10.894 1.00 95.19 351 ALA A C 1
ATOM 2653 O O . ALA A 1 351 ? 12.917 7.666 -10.649 1.00 95.19 351 ALA A O 1
ATOM 2654 N N . ARG A 1 352 ? 11.469 6.739 -12.115 1.00 95.31 352 ARG A N 1
ATOM 2655 C CA . ARG A 1 352 ? 11.785 7.476 -13.339 1.00 95.31 352 ARG A CA 1
ATOM 2656 C C . ARG A 1 352 ? 10.563 7.556 -14.237 1.00 95.31 352 ARG A C 1
ATOM 2658 O O . ARG A 1 352 ? 9.614 6.787 -14.103 1.00 95.31 352 ARG A O 1
ATOM 2665 N N . VAL A 1 353 ? 10.665 8.432 -15.227 1.00 94.75 353 VAL A N 1
ATOM 2666 C CA . VAL A 1 353 ? 9.738 8.511 -16.351 1.00 94.75 353 VAL A CA 1
ATOM 2667 C C . VAL A 1 353 ? 10.515 8.233 -17.633 1.00 94.75 353 VAL A C 1
ATOM 2669 O O . VAL A 1 353 ? 11.513 8.899 -17.904 1.00 94.75 353 VAL A O 1
ATOM 2672 N N . PHE A 1 354 ? 10.063 7.267 -18.429 1.00 93.62 354 PHE A N 1
ATOM 2673 C CA . PHE A 1 354 ? 10.480 7.138 -19.823 1.00 93.62 354 PHE A CA 1
ATOM 2674 C C . PHE A 1 354 ? 9.563 7.991 -20.690 1.00 93.62 354 PHE A C 1
ATOM 2676 O O . PHE A 1 354 ? 8.343 7.895 -20.581 1.00 93.62 354 PHE A O 1
ATOM 2683 N N . GLN A 1 355 ? 10.136 8.822 -21.553 1.00 91.06 355 GLN A N 1
ATOM 2684 C CA . GLN A 1 355 ? 9.384 9.733 -22.405 1.00 91.06 355 GLN A CA 1
ATOM 2685 C C . GLN A 1 355 ? 9.725 9.492 -23.870 1.00 91.06 355 GLN A C 1
ATOM 2687 O O . GLN A 1 355 ? 10.883 9.585 -24.273 1.00 91.06 355 GLN A O 1
ATOM 2692 N N . TYR A 1 356 ? 8.700 9.229 -24.674 1.00 90.00 356 TYR A N 1
ATOM 2693 C CA . TYR A 1 356 ? 8.862 9.083 -26.114 1.00 90.00 356 TYR A CA 1
ATOM 2694 C C . TYR A 1 356 ? 9.172 10.422 -26.778 1.00 90.00 356 TYR A C 1
ATOM 2696 O O . TYR A 1 356 ? 8.497 11.414 -26.511 1.00 90.00 356 TYR A O 1
ATOM 2704 N N . THR A 1 357 ? 10.122 10.456 -27.713 1.00 87.81 357 THR A N 1
ATOM 2705 C CA . THR A 1 357 ? 10.401 11.663 -28.516 1.00 87.81 357 THR A CA 1
ATOM 2706 C C . THR A 1 357 ? 9.188 12.116 -29.329 1.00 87.81 357 THR A C 1
ATOM 2708 O O . THR A 1 357 ? 9.000 13.312 -29.542 1.00 87.81 357 THR A O 1
ATOM 2711 N N . THR A 1 358 ? 8.294 11.192 -29.691 1.00 83.06 358 THR A N 1
ATOM 2712 C CA . THR A 1 358 ? 7.088 11.498 -30.471 1.00 83.06 358 THR A CA 1
ATOM 2713 C C . THR A 1 358 ? 6.143 12.456 -29.760 1.00 83.06 358 THR A C 1
ATOM 2715 O O . THR A 1 358 ? 5.524 13.277 -30.425 1.00 83.06 358 THR A O 1
ATOM 2718 N N . ILE A 1 359 ? 6.051 12.419 -28.422 1.00 79.12 359 ILE A N 1
ATOM 2719 C CA . ILE A 1 359 ? 5.207 13.377 -27.688 1.00 79.12 359 ILE A CA 1
ATOM 2720 C C . ILE A 1 359 ? 5.787 14.796 -27.757 1.00 79.12 359 ILE A C 1
ATOM 2722 O O . ILE A 1 359 ? 5.039 15.766 -27.796 1.00 79.12 359 ILE A O 1
ATOM 2726 N N . ILE A 1 360 ? 7.116 14.916 -27.819 1.00 79.81 360 ILE A N 1
ATOM 2727 C CA . ILE A 1 360 ? 7.817 16.197 -27.953 1.00 79.81 360 ILE A CA 1
ATOM 2728 C C . ILE A 1 360 ? 7.609 16.745 -29.369 1.00 79.81 360 ILE A C 1
ATOM 2730 O O . ILE A 1 360 ? 7.297 17.919 -29.536 1.00 79.81 360 ILE A O 1
ATOM 2734 N N . GLU A 1 361 ? 7.727 15.892 -30.387 1.00 81.50 361 GLU A N 1
ATOM 2735 C CA . GLU A 1 361 ? 7.465 16.253 -31.786 1.00 81.50 361 GLU A CA 1
ATOM 2736 C C . GLU A 1 361 ? 6.010 16.695 -32.007 1.00 81.50 361 GLU A C 1
ATOM 2738 O O . GLU A 1 361 ? 5.759 17.702 -32.670 1.00 81.50 361 GLU A O 1
ATOM 2743 N N . ILE A 1 362 ? 5.049 15.980 -31.413 1.00 79.81 362 ILE A N 1
ATOM 2744 C CA . ILE A 1 362 ? 3.626 16.340 -31.459 1.00 79.81 362 ILE A CA 1
ATOM 2745 C C . ILE A 1 362 ? 3.387 17.681 -30.756 1.00 79.81 362 ILE A C 1
ATOM 2747 O O . ILE A 1 362 ? 2.742 18.560 -31.325 1.00 79.81 362 ILE A O 1
ATOM 2751 N N . ALA A 1 363 ? 3.943 17.876 -29.555 1.00 78.31 363 ALA A N 1
ATOM 2752 C CA . ALA A 1 363 ? 3.807 19.129 -28.810 1.00 78.31 363 ALA A CA 1
ATOM 2753 C C . ALA A 1 363 ? 4.422 20.330 -29.552 1.00 78.31 363 ALA A C 1
ATOM 2755 O O . ALA A 1 363 ? 3.880 21.432 -29.500 1.00 78.31 363 ALA A O 1
ATOM 2756 N N . ASN A 1 364 ? 5.518 20.111 -30.283 1.00 80.50 364 ASN A N 1
ATOM 2757 C CA . ASN A 1 364 ? 6.175 21.131 -31.102 1.00 80.50 364 ASN A CA 1
ATOM 2758 C C . ASN A 1 364 ? 5.518 21.329 -32.481 1.00 80.50 364 ASN A C 1
ATOM 2760 O O . ASN A 1 364 ? 5.978 22.162 -33.261 1.00 80.50 364 ASN A O 1
ATOM 2764 N N . GLY A 1 365 ? 4.476 20.561 -32.815 1.00 79.50 365 GLY A N 1
ATOM 2765 C CA . GLY A 1 365 ? 3.781 20.633 -34.101 1.00 79.50 365 GLY A CA 1
ATOM 2766 C C . GLY A 1 365 ? 4.577 20.090 -35.293 1.00 79.50 365 GLY A C 1
ATOM 2767 O O . GLY A 1 365 ? 4.152 20.261 -36.435 1.00 79.50 365 GLY A O 1
ATOM 2768 N N . THR A 1 366 ? 5.715 19.428 -35.062 1.00 85.50 366 THR A N 1
ATOM 2769 C CA . THR A 1 366 ? 6.538 18.832 -36.127 1.00 85.50 366 THR A CA 1
ATOM 2770 C C . THR A 1 366 ? 6.024 17.462 -36.566 1.00 85.50 366 THR A C 1
ATOM 2772 O O . THR A 1 366 ? 6.374 16.997 -37.651 1.00 85.50 366 THR A O 1
ATOM 2775 N N . ARG A 1 367 ? 5.160 16.829 -35.762 1.00 80.12 367 ARG A N 1
ATOM 2776 C CA . ARG A 1 367 ? 4.499 15.554 -36.066 1.00 80.12 367 ARG A CA 1
ATOM 2777 C C . ARG A 1 367 ? 3.006 15.613 -35.743 1.00 80.12 367 ARG A C 1
ATOM 2779 O O . ARG A 1 367 ? 2.598 16.259 -34.784 1.00 80.12 367 ARG A O 1
ATOM 2786 N N . LYS A 1 368 ? 2.184 14.919 -36.534 1.00 78.31 368 LYS A N 1
ATOM 2787 C CA . LYS A 1 368 ? 0.749 14.740 -36.254 1.00 78.31 368 LYS A CA 1
ATOM 2788 C C . LYS A 1 368 ? 0.518 13.458 -35.436 1.00 78.31 368 LYS A C 1
ATOM 2790 O O . LYS A 1 368 ? 1.207 12.477 -35.711 1.00 78.31 368 LYS A O 1
ATOM 2795 N N . PRO A 1 369 ? -0.433 13.444 -34.484 1.00 74.50 369 PRO A N 1
ATOM 2796 C CA . PRO A 1 369 ? -0.810 12.227 -33.767 1.00 74.50 369 PRO A CA 1
ATOM 2797 C C . PRO A 1 369 ? -1.348 11.137 -34.707 1.00 74.50 369 PRO A C 1
ATOM 2799 O O . PRO A 1 369 ? -2.064 11.434 -35.666 1.00 74.50 369 PRO A O 1
ATOM 2802 N N . GLU A 1 370 ? -1.002 9.884 -34.424 1.00 69.19 370 GLU A N 1
ATOM 2803 C CA . GLU A 1 370 ? -1.441 8.684 -35.138 1.00 69.19 370 GLU A CA 1
ATOM 2804 C C . GLU A 1 370 ? -2.310 7.783 -34.233 1.00 69.19 370 GLU A C 1
ATOM 2806 O O . GLU A 1 370 ? -1.855 7.337 -33.182 1.00 69.19 370 GLU A O 1
ATOM 2811 N N . ASN A 1 371 ? -3.532 7.450 -34.666 1.00 64.81 371 ASN A N 1
ATOM 2812 C CA . ASN A 1 371 ? -4.477 6.612 -33.907 1.00 64.81 371 ASN A CA 1
ATOM 2813 C C . ASN A 1 371 ? -4.697 5.261 -34.606 1.00 64.81 371 ASN A C 1
ATOM 2815 O O . ASN A 1 371 ? -5.739 5.046 -35.227 1.00 64.81 371 ASN A O 1
ATOM 2819 N N . TYR A 1 372 ? -3.712 4.361 -34.574 1.00 64.00 372 TYR A N 1
ATOM 2820 C CA . TYR A 1 372 ? -3.886 3.013 -35.123 1.00 64.00 372 TYR A CA 1
ATOM 2821 C C . TYR A 1 372 ? -3.196 1.947 -34.270 1.00 64.00 372 TYR A C 1
ATOM 2823 O O . TYR A 1 372 ? -2.009 2.026 -33.995 1.00 64.00 372 TYR A O 1
ATOM 2831 N N . ALA A 1 373 ? -3.925 0.883 -33.937 1.00 62.34 373 ALA A N 1
ATOM 2832 C CA . ALA A 1 373 ? -3.371 -0.293 -33.278 1.00 62.34 373 ALA A CA 1
ATOM 2833 C C . ALA A 1 373 ? -2.924 -1.338 -34.311 1.00 62.34 373 ALA A C 1
ATOM 2835 O O . ALA A 1 373 ? -3.742 -1.814 -35.101 1.00 62.34 373 ALA A O 1
ATOM 2836 N N . VAL A 1 374 ? -1.649 -1.745 -34.296 1.00 63.91 374 VAL A N 1
ATOM 2837 C CA . VAL A 1 374 ? -1.164 -2.869 -35.127 1.00 63.91 374 VAL A CA 1
ATOM 2838 C C . VAL A 1 374 ? -1.004 -4.126 -34.281 1.00 63.91 374 VAL A C 1
ATOM 2840 O O . VAL A 1 374 ? -0.362 -4.106 -33.229 1.00 63.91 374 VAL A O 1
ATOM 2843 N N . GLN A 1 375 ? -1.540 -5.249 -34.766 1.00 62.22 375 GLN A N 1
ATOM 2844 C CA . GLN A 1 375 ? -1.289 -6.553 -34.163 1.00 62.22 375 GLN A CA 1
ATOM 2845 C C . GLN A 1 375 ? 0.171 -6.967 -34.393 1.00 62.22 375 GLN A C 1
ATOM 2847 O O . GLN A 1 375 ? 0.643 -7.083 -35.524 1.00 62.22 375 GLN A O 1
ATOM 2852 N N . GLN A 1 376 ? 0.890 -7.192 -33.298 1.00 66.94 376 GLN A N 1
ATOM 2853 C CA . GLN A 1 376 ? 2.285 -7.614 -33.318 1.00 66.94 376 GLN A CA 1
ATOM 2854 C C . GLN A 1 376 ? 2.457 -9.077 -33.741 1.00 66.94 376 GLN A C 1
ATOM 2856 O O . GLN A 1 376 ? 1.559 -9.904 -33.599 1.00 66.94 376 GLN A O 1
ATOM 2861 N N . ALA A 1 377 ? 3.680 -9.424 -34.155 1.00 69.75 377 ALA A N 1
ATOM 2862 C CA . ALA A 1 377 ? 4.074 -10.804 -34.448 1.00 69.75 377 ALA A CA 1
ATOM 2863 C C . ALA A 1 377 ? 4.058 -11.738 -33.215 1.00 69.75 377 ALA A C 1
ATOM 2865 O O . ALA A 1 377 ? 4.171 -12.954 -33.371 1.00 69.75 377 ALA A O 1
ATOM 2866 N N . TYR A 1 378 ? 3.936 -11.194 -31.996 1.00 74.44 378 TYR A N 1
ATOM 2867 C CA . TYR A 1 378 ? 3.945 -11.947 -30.740 1.00 74.44 378 TYR A CA 1
ATOM 2868 C C . TYR A 1 378 ? 2.655 -11.707 -29.950 1.00 74.44 378 TYR A C 1
ATOM 2870 O O . TYR A 1 378 ? 2.299 -10.575 -29.644 1.00 74.44 378 TYR A O 1
ATOM 2878 N N . ILE A 1 379 ? 1.991 -12.801 -29.581 1.00 60.47 379 ILE A N 1
ATOM 2879 C CA . ILE A 1 379 ? 0.605 -12.845 -29.079 1.00 60.47 379 ILE A CA 1
ATOM 2880 C C . ILE A 1 379 ? 0.452 -12.203 -27.682 1.00 60.47 379 ILE A C 1
ATOM 2882 O O . ILE A 1 379 ? -0.629 -11.763 -27.315 1.00 60.47 379 ILE A O 1
ATOM 2886 N N . ASN A 1 380 ? 1.544 -12.105 -26.916 1.00 62.94 380 ASN A N 1
ATOM 2887 C CA . ASN A 1 380 ? 1.550 -11.625 -25.527 1.00 62.94 380 ASN A CA 1
ATOM 2888 C C . ASN A 1 380 ? 2.211 -10.245 -25.372 1.00 62.94 380 ASN A C 1
ATOM 2890 O O . ASN A 1 380 ? 2.747 -9.936 -24.308 1.00 62.94 380 ASN A O 1
ATOM 2894 N N . ARG A 1 381 ? 2.242 -9.437 -26.438 1.00 63.72 381 ARG A N 1
ATOM 2895 C CA . ARG A 1 381 ? 2.734 -8.057 -26.383 1.00 63.72 381 ARG A CA 1
ATOM 2896 C C . ARG A 1 381 ? 1.567 -7.070 -26.457 1.00 63.72 381 ARG A C 1
ATOM 2898 O O . ARG A 1 381 ? 0.650 -7.301 -27.242 1.00 63.72 381 ARG A O 1
ATOM 2905 N N . PRO A 1 382 ? 1.568 -6.017 -25.622 1.00 54.44 382 PRO A N 1
ATOM 2906 C CA . PRO A 1 382 ? 0.487 -5.053 -25.550 1.00 54.44 382 PRO A CA 1
ATOM 2907 C C . PRO A 1 382 ? 0.380 -4.276 -26.862 1.00 54.44 382 PRO A C 1
ATOM 2909 O O . PRO A 1 382 ? 1.295 -4.266 -27.686 1.00 54.44 382 PRO A O 1
ATOM 2912 N N . ILE A 1 383 ? -0.787 -3.661 -27.031 1.00 52.97 383 ILE A N 1
ATOM 2913 C CA . ILE A 1 383 ? -1.216 -2.905 -28.205 1.00 52.97 383 ILE A CA 1
ATOM 2914 C C . ILE A 1 383 ? -0.159 -1.861 -28.592 1.00 52.97 383 ILE A C 1
ATOM 2916 O O . ILE A 1 383 ? 0.303 -1.083 -27.759 1.00 52.97 383 ILE A O 1
ATOM 2920 N N . VAL A 1 384 ? 0.210 -1.857 -29.874 1.00 56.78 384 VAL A N 1
ATOM 2921 C CA . VAL A 1 384 ? 1.138 -0.886 -30.462 1.00 56.78 384 VAL A CA 1
ATOM 2922 C C . VAL A 1 384 ? 0.376 0.390 -30.793 1.00 56.78 384 VAL A C 1
ATOM 2924 O O . VAL A 1 384 ? -0.437 0.371 -31.710 1.00 56.78 384 VAL A O 1
ATOM 2927 N N . ARG A 1 385 ? 0.721 1.462 -30.071 1.00 55.53 385 ARG A N 1
ATOM 2928 C CA . ARG A 1 385 ? 0.608 2.890 -30.426 1.00 55.53 385 ARG A CA 1
ATOM 2929 C C . ARG A 1 385 ? -0.793 3.467 -30.719 1.00 55.53 385 ARG A C 1
ATOM 2931 O O . ARG A 1 385 ? -1.216 3.574 -31.859 1.00 55.53 385 ARG A O 1
ATOM 2938 N N . GLU A 1 386 ? -1.435 4.010 -29.688 1.00 52.28 386 GLU A N 1
ATOM 2939 C CA . GLU A 1 386 ? -2.499 5.015 -29.820 1.00 52.28 386 GLU A CA 1
ATOM 2940 C C . GLU A 1 386 ? -1.916 6.365 -29.373 1.00 52.28 386 GLU A C 1
ATOM 2942 O O . GLU A 1 386 ? -1.681 6.581 -28.186 1.00 52.28 386 GLU A O 1
ATOM 2947 N N . ASP A 1 387 ? -1.591 7.266 -30.307 1.00 54.78 387 ASP A N 1
ATOM 2948 C CA . ASP A 1 387 ? -1.237 8.653 -29.975 1.00 54.78 387 ASP A CA 1
ATOM 2949 C C . ASP A 1 387 ? -2.528 9.458 -29.738 1.00 54.78 387 ASP A C 1
ATOM 2951 O O . ASP A 1 387 ? -2.748 10.503 -30.354 1.00 54.78 387 ASP A O 1
ATOM 2955 N N . GLU A 1 388 ? -3.417 8.981 -28.863 1.00 49.47 388 GLU A N 1
ATOM 2956 C CA . GLU A 1 388 ? -4.570 9.790 -28.495 1.00 49.47 388 GLU A CA 1
ATOM 2957 C C . GLU A 1 388 ? -4.066 11.020 -27.741 1.00 49.47 388 GLU A C 1
ATOM 2959 O O . GLU A 1 388 ? -3.435 10.932 -26.682 1.00 49.47 388 GLU A O 1
ATOM 2964 N N . VAL A 1 389 ? -4.403 12.203 -28.254 1.00 46.22 389 VAL A N 1
ATOM 2965 C CA . VAL A 1 389 ? -4.554 13.364 -27.385 1.00 46.22 389 VAL A CA 1
ATOM 2966 C C . VAL A 1 389 ? -5.778 13.047 -26.540 1.00 46.22 389 VAL A C 1
ATOM 2968 O O . VAL A 1 389 ? -6.877 13.463 -26.889 1.00 46.22 389 VAL A O 1
ATOM 2971 N N . MET A 1 390 ? -5.617 12.260 -25.471 1.00 48.88 390 MET A N 1
ATOM 2972 C CA . MET A 1 390 ? -6.665 12.162 -24.468 1.00 48.88 390 MET A CA 1
ATOM 2973 C C . MET A 1 390 ? -6.853 13.592 -23.976 1.00 48.88 390 MET A C 1
ATOM 2975 O O . MET A 1 390 ? -5.902 14.156 -23.417 1.00 48.88 390 MET A O 1
ATOM 2979 N N . PRO A 1 391 ? -8.011 14.234 -24.214 1.00 47.72 391 PRO A N 1
ATOM 2980 C CA . PRO A 1 391 ? -8.285 15.475 -23.537 1.00 47.72 391 PRO A CA 1
ATOM 2981 C C . PRO A 1 391 ? -8.331 15.094 -22.062 1.00 47.72 391 PRO A C 1
ATOM 2983 O O . PRO A 1 391 ? -9.317 14.538 -21.585 1.00 47.72 391 PRO A O 1
ATOM 2986 N N . LEU A 1 392 ? -7.228 15.333 -21.346 1.00 45.84 392 LEU A N 1
ATOM 2987 C CA . LEU A 1 392 ? -7.266 15.468 -19.902 1.00 45.84 392 LEU A CA 1
ATOM 2988 C C . LEU A 1 392 ? -8.441 16.396 -19.659 1.00 45.84 392 LEU A C 1
ATOM 2990 O O . LEU A 1 392 ? -8.429 17.525 -20.164 1.00 45.84 392 LEU A O 1
ATOM 2994 N N . ASP A 1 393 ? -9.478 15.887 -18.994 1.00 47.66 393 ASP A N 1
ATOM 2995 C CA . ASP A 1 393 ? -10.630 16.704 -18.665 1.00 47.66 393 ASP A CA 1
ATOM 2996 C C . ASP A 1 393 ? -10.071 17.997 -18.066 1.00 47.66 393 ASP A C 1
ATOM 2998 O O . ASP A 1 393 ? -9.303 17.972 -17.102 1.00 47.66 393 ASP A O 1
ATOM 3002 N N . ALA A 1 394 ? -10.366 19.135 -18.694 1.00 52.00 394 ALA A N 1
ATOM 3003 C CA . ALA A 1 394 ? -9.830 20.412 -18.250 1.00 52.00 394 ALA A CA 1
ATOM 3004 C C . ALA A 1 394 ? -10.237 20.694 -16.792 1.00 52.00 394 ALA A C 1
ATOM 3006 O O . ALA A 1 394 ? -9.576 21.484 -16.114 1.00 52.00 394 ALA A O 1
ATOM 3007 N N . SER A 1 395 ? -11.288 20.023 -16.299 1.00 48.47 395 SER A N 1
ATOM 3008 C CA . SER A 1 395 ? -11.656 19.977 -14.890 1.00 48.47 395 SER A CA 1
ATOM 3009 C C . SER A 1 395 ? -10.579 19.320 -14.014 1.00 48.47 395 SER A C 1
ATOM 3011 O O . SER A 1 395 ? -10.288 19.874 -12.966 1.00 48.47 395 SER A O 1
ATOM 3013 N N . LEU A 1 396 ? -9.895 18.255 -14.452 1.00 46.59 396 LEU A N 1
ATOM 3014 C CA . LEU A 1 396 ? -8.766 17.616 -13.754 1.00 46.59 396 LEU A CA 1
ATOM 3015 C C . LEU A 1 396 ? -7.478 18.450 -13.828 1.00 46.59 396 LEU A C 1
ATOM 3017 O O . LEU A 1 396 ? -6.617 18.343 -12.962 1.00 46.59 396 LEU A O 1
ATOM 3021 N N . ILE A 1 397 ? -7.344 19.315 -14.835 1.00 51.50 397 ILE A N 1
ATOM 3022 C CA . ILE A 1 397 ? -6.216 20.257 -14.935 1.00 51.50 397 ILE A CA 1
ATOM 3023 C C . ILE A 1 397 ? -6.431 21.459 -14.002 1.00 51.50 397 ILE A C 1
ATOM 3025 O O . ILE A 1 397 ? -5.494 21.937 -13.366 1.00 51.50 397 ILE A O 1
ATOM 3029 N N . LYS A 1 398 ? -7.670 21.956 -13.903 1.00 49.56 398 LYS A N 1
ATOM 3030 C CA . LYS A 1 398 ? -8.030 23.106 -13.052 1.00 49.56 398 LYS A CA 1
ATOM 3031 C C . LYS A 1 398 ? -8.336 22.706 -11.605 1.00 49.56 398 LYS A C 1
ATOM 3033 O O . LYS A 1 398 ? -8.137 23.500 -10.689 1.00 49.56 398 LYS A O 1
ATOM 3038 N N . HIS A 1 399 ? -8.801 21.477 -11.408 1.00 50.81 399 HIS A N 1
ATOM 3039 C CA . HIS A 1 399 ? -9.182 20.856 -10.145 1.00 50.81 399 HIS A CA 1
ATOM 3040 C C . HIS A 1 399 ? -8.740 19.377 -10.149 1.00 50.81 399 HIS A C 1
ATOM 3042 O O . HIS A 1 399 ? -9.589 18.488 -10.228 1.00 50.81 399 HIS A O 1
ATOM 3048 N N . PRO A 1 400 ? -7.433 19.080 -9.996 1.00 46.69 400 PRO A N 1
ATOM 3049 C CA . PRO A 1 400 ? -6.870 17.711 -9.984 1.00 46.69 400 PRO A CA 1
ATOM 3050 C C . PRO A 1 400 ? -7.399 16.791 -8.865 1.00 46.69 400 PRO A C 1
ATOM 3052 O O . PRO A 1 400 ? -6.928 15.675 -8.686 1.00 46.69 400 PRO A O 1
ATOM 3055 N N . ALA A 1 401 ? -8.384 17.273 -8.113 1.00 49.62 401 ALA A N 1
ATOM 3056 C CA . ALA A 1 401 ? -8.957 16.723 -6.904 1.00 49.62 401 ALA A CA 1
ATOM 3057 C C . ALA A 1 401 ? -10.446 16.326 -7.045 1.00 49.62 401 ALA A C 1
ATOM 3059 O O . ALA A 1 401 ? -11.082 15.998 -6.045 1.00 49.62 401 ALA A O 1
ATOM 3060 N N . GLY A 1 402 ? -11.048 16.444 -8.235 1.00 49.56 402 GLY A N 1
ATOM 3061 C CA . GLY A 1 402 ? -12.502 16.362 -8.395 1.00 49.56 402 GLY A CA 1
ATOM 3062 C C . GLY A 1 402 ? -12.974 15.231 -9.298 1.00 49.56 402 GLY A C 1
ATOM 3063 O O . GLY A 1 402 ? -13.201 15.463 -10.480 1.00 49.56 402 GLY A O 1
ATOM 3064 N N . HIS A 1 403 ? -13.241 14.045 -8.747 1.00 54.50 403 HIS A N 1
ATOM 3065 C CA . HIS A 1 403 ? -14.240 13.169 -9.367 1.00 54.50 403 HIS A CA 1
ATOM 3066 C C . HIS A 1 403 ? -15.642 13.811 -9.265 1.00 54.50 403 HIS A C 1
ATOM 3068 O O . HIS A 1 403 ? -15.903 14.680 -8.425 1.00 54.50 403 HIS A O 1
ATOM 3074 N N . HIS A 1 404 ? -16.556 13.407 -10.151 1.00 53.50 404 HIS A N 1
ATOM 3075 C CA . HIS A 1 404 ? -17.932 13.909 -10.207 1.00 53.50 404 HIS A CA 1
ATOM 3076 C C . HIS A 1 404 ? -18.651 13.782 -8.848 1.00 53.50 404 HIS A C 1
ATOM 3078 O O . HIS A 1 404 ? -18.495 12.793 -8.135 1.00 53.50 404 HIS A O 1
ATOM 3084 N N . LYS A 1 405 ? -19.466 14.787 -8.488 1.00 55.59 405 LYS A N 1
ATOM 3085 C CA . LYS A 1 405 ? -20.277 14.774 -7.257 1.00 55.59 405 LYS A CA 1
ATOM 3086 C C . LYS A 1 405 ? -21.279 13.614 -7.334 1.00 55.59 405 LYS A C 1
ATOM 3088 O O . LYS A 1 405 ? -22.219 13.674 -8.120 1.00 55.59 405 LYS A O 1
ATOM 3093 N N . GLY A 1 406 ? -21.074 12.572 -6.536 1.00 54.84 406 GLY A N 1
ATOM 3094 C CA . GLY A 1 406 ? -21.927 11.387 -6.489 1.00 54.84 406 GLY A CA 1
ATOM 3095 C C . GLY A 1 406 ? -21.856 10.700 -5.128 1.00 54.84 406 GLY A C 1
ATOM 3096 O O . GLY A 1 406 ? -20.995 11.006 -4.304 1.00 54.84 406 GLY A O 1
ATOM 3097 N N . PHE A 1 407 ? -22.786 9.781 -4.885 1.00 53.53 407 PHE A N 1
ATOM 3098 C CA . PHE A 1 407 ? -22.856 8.968 -3.671 1.00 53.53 407 PHE A CA 1
ATOM 3099 C C . PHE A 1 407 ? -21.805 7.853 -3.755 1.00 53.53 407 PHE A C 1
ATOM 3101 O O . PHE A 1 407 ? -22.150 6.708 -4.013 1.00 53.53 407 PHE A O 1
ATOM 3108 N N . TYR A 1 408 ? -20.511 8.170 -3.658 1.00 53.38 408 TYR A N 1
ATOM 3109 C CA . TYR A 1 408 ? -19.483 7.139 -3.800 1.00 53.38 408 TYR A CA 1
ATOM 3110 C C . TYR A 1 408 ? -18.540 7.040 -2.603 1.00 53.38 408 TYR A C 1
ATOM 3112 O O . TYR A 1 408 ? -17.772 7.952 -2.290 1.00 53.38 408 TYR A O 1
ATOM 3120 N N . ARG A 1 409 ? -18.544 5.804 -2.072 1.00 51.66 409 ARG A N 1
ATOM 3121 C CA . ARG A 1 409 ? -17.386 5.020 -1.610 1.00 51.66 409 ARG A CA 1
ATOM 3122 C C . ARG A 1 409 ? -17.289 4.740 -0.109 1.00 51.66 409 ARG A C 1
ATOM 3124 O O . ARG A 1 409 ? -16.211 4.885 0.459 1.00 51.66 409 ARG A O 1
ATOM 3131 N N . SER A 1 410 ? -18.396 4.301 0.488 1.00 56.22 410 SER A N 1
ATOM 3132 C CA . SER A 1 410 ? -18.472 3.370 1.630 1.00 56.22 410 SER A CA 1
ATOM 3133 C C . SER A 1 410 ? -19.739 3.699 2.404 1.00 56.22 410 SER A C 1
ATOM 3135 O O . SER A 1 410 ? -19.663 4.400 3.413 1.00 56.22 410 SER A O 1
ATOM 3137 N N . SER A 1 411 ? -20.895 3.225 1.925 1.00 66.12 411 SER A N 1
ATOM 3138 C CA . SER A 1 411 ? -21.996 3.033 2.867 1.00 66.12 411 SER A CA 1
ATOM 3139 C C . SER A 1 411 ? -21.735 1.727 3.586 1.00 66.12 411 SER A C 1
ATOM 3141 O O . SER A 1 411 ? -21.818 0.653 3.001 1.00 66.12 411 SER A O 1
ATOM 3143 N N . TYR A 1 412 ? -21.292 1.840 4.822 1.00 81.62 412 TYR A N 1
ATOM 3144 C CA . TYR A 1 412 ? -21.119 0.703 5.697 1.00 81.62 412 TYR A CA 1
ATOM 3145 C C . TYR A 1 412 ? -22.405 0.526 6.482 1.00 81.62 412 TYR A C 1
ATOM 3147 O O . TYR A 1 412 ? -22.907 1.509 7.021 1.00 81.62 412 TYR A O 1
ATOM 3155 N N . LEU A 1 413 ? -22.939 -0.687 6.514 1.00 88.12 413 LEU A N 1
ATOM 3156 C CA . LEU A 1 413 ? -24.061 -1.051 7.361 1.00 88.12 413 LEU A CA 1
ATOM 3157 C C . LEU A 1 413 ? -23.727 -2.351 8.074 1.00 88.12 413 LEU A C 1
ATOM 3159 O O . LEU A 1 413 ? -23.468 -3.367 7.429 1.00 88.12 413 LEU A O 1
ATOM 3163 N N . GLU A 1 414 ? -23.796 -2.320 9.390 1.00 90.06 414 GLU A N 1
ATOM 3164 C CA . GLU A 1 414 ? -23.786 -3.499 10.234 1.00 90.06 414 GLU A CA 1
ATOM 3165 C C . GLU A 1 414 ? -25.117 -3.643 10.922 1.00 90.06 414 GLU A C 1
ATOM 3167 O O . GLU A 1 414 ? -25.684 -2.666 11.409 1.00 90.06 414 GLU A O 1
ATOM 3172 N N . LEU A 1 415 ? -25.582 -4.883 10.952 1.00 91.06 415 LEU A N 1
ATOM 3173 C CA . LEU A 1 415 ? -26.722 -5.298 11.738 1.00 91.06 415 LEU A CA 1
ATOM 3174 C C . LEU A 1 415 ? -26.275 -6.488 12.577 1.00 91.06 415 LEU A C 1
ATOM 3176 O O . LEU A 1 415 ? -25.780 -7.479 12.027 1.00 91.06 415 LEU A O 1
ATOM 3180 N N . GLY A 1 416 ? -26.434 -6.364 13.886 1.00 88.62 416 GLY A N 1
ATOM 3181 C CA . GLY A 1 416 ? -26.073 -7.362 14.877 1.00 88.62 416 GLY A CA 1
ATOM 3182 C C . GLY A 1 416 ? -27.238 -7.680 15.806 1.00 88.62 416 GLY A C 1
ATOM 3183 O O . GLY A 1 416 ? -28.132 -6.860 16.015 1.00 88.62 416 GLY A O 1
ATOM 3184 N N . GLU A 1 417 ? -27.230 -8.886 16.356 1.00 90.94 417 GLU A N 1
ATOM 3185 C CA . GLU A 1 417 ? -28.145 -9.309 17.411 1.00 90.94 417 GLU A CA 1
ATOM 3186 C C . GLU A 1 417 ? -27.347 -9.968 18.541 1.00 90.94 417 GLU A C 1
ATOM 3188 O O . GLU A 1 417 ? -26.518 -10.853 18.295 1.00 90.94 417 GLU A O 1
ATOM 3193 N N . ASP A 1 418 ? -27.609 -9.539 19.775 1.00 87.06 418 ASP A N 1
ATOM 3194 C CA . ASP A 1 418 ? -27.188 -10.220 20.995 1.00 87.06 418 ASP A CA 1
ATOM 3195 C C . ASP A 1 418 ? -28.362 -11.085 21.495 1.00 87.06 418 ASP A C 1
ATOM 3197 O O . ASP A 1 418 ? -29.312 -10.568 22.101 1.00 87.06 418 ASP A O 1
ATOM 3201 N N . PRO A 1 419 ? -28.324 -12.412 21.281 1.00 83.44 419 PRO A N 1
ATOM 3202 C CA . PRO A 1 419 ? -29.411 -13.304 21.672 1.00 83.44 419 PRO A CA 1
ATOM 3203 C C . PRO A 1 419 ? -29.496 -13.535 23.189 1.00 83.44 419 PRO A C 1
ATOM 3205 O O . PRO A 1 419 ? -30.507 -14.048 23.669 1.00 83.44 419 PRO A O 1
ATOM 3208 N N . PHE A 1 420 ? -28.456 -13.202 23.958 1.00 84.62 420 PHE A N 1
ATOM 3209 C CA . PHE A 1 420 ? -28.419 -13.413 25.408 1.00 84.62 420 PHE A CA 1
ATOM 3210 C C . PHE A 1 420 ? -29.100 -12.273 26.154 1.00 84.62 420 PHE A C 1
ATOM 3212 O O . PHE A 1 420 ? -29.766 -12.508 27.166 1.00 84.62 420 PHE A O 1
ATOM 3219 N N . HIS A 1 421 ? -28.972 -11.059 25.625 1.00 81.31 421 HIS A N 1
ATOM 3220 C CA . HIS A 1 421 ? -29.611 -9.872 26.177 1.00 81.31 421 HIS A CA 1
ATOM 3221 C C . HIS A 1 421 ? -30.854 -9.442 25.384 1.00 81.31 421 HIS A C 1
ATOM 3223 O O . HIS A 1 421 ? -31.629 -8.641 25.894 1.00 81.31 421 HIS A O 1
ATOM 3229 N N . ASN A 1 422 ? -31.129 -10.038 24.216 1.00 81.50 422 ASN A N 1
ATOM 3230 C CA . ASN A 1 422 ? -32.244 -9.689 23.323 1.00 81.50 422 ASN A CA 1
ATOM 3231 C C . ASN A 1 422 ? -32.183 -8.219 22.866 1.00 81.50 422 ASN A C 1
ATOM 3233 O O . ASN A 1 422 ? -33.177 -7.484 22.923 1.00 81.50 422 ASN A O 1
ATOM 3237 N N . ALA A 1 423 ? -30.983 -7.809 22.456 1.00 84.00 423 ALA A N 1
ATOM 3238 C CA . ALA A 1 423 ? -30.671 -6.486 21.935 1.00 84.00 423 ALA A CA 1
ATOM 3239 C C . ALA A 1 423 ? -30.272 -6.589 20.458 1.00 84.00 423 ALA A C 1
ATOM 3241 O O . ALA A 1 423 ? -29.655 -7.566 20.035 1.00 84.00 423 ALA A O 1
ATOM 3242 N N . GLN A 1 424 ? -30.644 -5.583 19.674 1.00 88.44 424 GLN A N 1
ATOM 3243 C CA . GLN A 1 424 ? -30.215 -5.426 18.289 1.00 88.44 424 GLN A CA 1
ATOM 3244 C C . GLN A 1 424 ? -29.296 -4.222 18.189 1.00 88.44 424 GLN A C 1
ATOM 3246 O O . GLN A 1 424 ? -29.512 -3.214 18.857 1.00 88.44 424 GLN A O 1
ATOM 3251 N N . GLU A 1 425 ? -28.308 -4.326 17.320 1.00 88.31 425 GLU A N 1
ATOM 3252 C CA . GLU A 1 425 ? -27.277 -3.320 17.147 1.00 88.31 425 GLU A CA 1
ATOM 3253 C C . GLU A 1 425 ? -27.193 -2.919 15.679 1.00 88.31 425 GLU A C 1
ATOM 3255 O O . GLU A 1 425 ? -27.227 -3.766 14.778 1.00 88.31 425 GLU A O 1
ATOM 3260 N N . MET A 1 426 ? -27.105 -1.615 15.431 1.00 88.88 426 MET A N 1
ATOM 3261 C CA . MET A 1 426 ? -26.953 -1.070 14.091 1.00 88.88 426 MET A CA 1
ATOM 3262 C C . MET A 1 426 ? -25.831 -0.041 14.047 1.00 88.88 426 MET A C 1
ATOM 3264 O O . MET A 1 426 ? -25.875 0.980 14.727 1.00 88.88 426 MET A O 1
ATOM 3268 N N . SER A 1 427 ? -24.887 -0.267 13.142 1.00 90.31 427 SER A N 1
ATOM 3269 C CA . SER A 1 427 ? -23.801 0.663 12.849 1.00 90.31 427 SER A CA 1
ATOM 3270 C C . SER A 1 427 ? -23.895 1.081 11.383 1.00 90.31 427 SER A C 1
ATOM 3272 O O . SER A 1 427 ? -24.017 0.239 10.494 1.00 90.31 427 SER A O 1
ATOM 3274 N N . PHE A 1 428 ? -23.880 2.384 11.095 1.00 90.31 428 PHE A N 1
ATOM 3275 C CA . PHE A 1 428 ? -23.965 2.896 9.727 1.00 90.31 428 PHE A CA 1
ATOM 3276 C C . PHE A 1 428 ? -23.007 4.058 9.483 1.00 90.31 428 PHE A C 1
ATOM 3278 O O . PHE A 1 428 ? -22.938 5.009 10.251 1.00 90.31 428 PHE A O 1
ATOM 3285 N N . ARG A 1 429 ? -22.306 4.035 8.350 1.00 90.44 429 ARG A N 1
ATOM 3286 C CA . ARG A 1 429 ? -21.460 5.144 7.893 1.00 90.44 429 ARG A CA 1
ATOM 3287 C C . ARG A 1 429 ? -21.785 5.452 6.451 1.00 90.44 429 ARG A C 1
ATOM 3289 O O . ARG A 1 429 ? -21.566 4.597 5.610 1.00 90.44 429 ARG A O 1
ATOM 3296 N N . GLY A 1 430 ? -22.234 6.666 6.162 1.00 89.75 430 GLY A N 1
ATOM 3297 C CA . GLY A 1 430 ? -22.478 7.176 4.818 1.00 89.75 430 GLY A CA 1
ATOM 3298 C C . GLY A 1 430 ? -21.647 8.426 4.541 1.00 89.75 430 GLY A C 1
ATOM 3299 O O . GLY A 1 430 ? -21.501 9.294 5.401 1.00 89.75 430 GLY A O 1
ATOM 3300 N N . LEU A 1 431 ? -21.104 8.529 3.327 1.00 88.50 431 LEU A N 1
ATOM 3301 C CA . LEU A 1 431 ? -20.328 9.679 2.865 1.00 88.50 431 LEU A CA 1
ATOM 3302 C C . LEU A 1 431 ? -20.908 10.219 1.555 1.00 88.50 431 LEU A C 1
ATOM 3304 O O . LEU A 1 431 ? -21.091 9.467 0.599 1.00 88.50 431 LEU A O 1
ATOM 3308 N N . TYR A 1 432 ? -21.139 11.529 1.494 1.00 86.75 432 TYR A N 1
ATOM 3309 C CA . TYR A 1 432 ? -21.672 12.208 0.316 1.00 86.75 432 TYR A CA 1
ATOM 3310 C C . TYR A 1 432 ? -20.845 13.444 -0.045 1.00 86.75 432 TYR A C 1
ATOM 3312 O O . TYR A 1 432 ? -20.779 14.400 0.723 1.00 86.75 432 TYR A O 1
ATOM 3320 N N . GLY A 1 433 ? -20.229 13.457 -1.227 1.00 82.88 433 GLY A N 1
ATOM 3321 C CA . GLY A 1 433 ? -19.456 14.601 -1.718 1.00 82.88 433 GLY A CA 1
ATOM 3322 C C . GLY A 1 433 ? -18.230 14.202 -2.547 1.00 82.88 433 GLY A C 1
ATOM 3323 O O . GLY A 1 433 ? -17.978 13.011 -2.725 1.00 82.88 433 GLY A O 1
ATOM 3324 N N . PRO A 1 434 ? -17.482 15.184 -3.088 1.00 77.38 434 PRO A N 1
ATOM 3325 C CA . PRO A 1 434 ? -16.223 14.950 -3.805 1.00 77.38 434 PRO A CA 1
ATOM 3326 C C . PRO A 1 434 ? -15.121 14.347 -2.912 1.00 77.38 434 PRO A C 1
ATOM 3328 O O . PRO A 1 434 ? -15.242 14.291 -1.690 1.00 77.38 434 PRO A O 1
ATOM 3331 N N . ASP A 1 435 ? -13.998 13.944 -3.514 1.00 76.00 435 ASP A N 1
ATOM 3332 C CA . ASP A 1 435 ? -12.937 13.167 -2.847 1.00 76.00 435 ASP A CA 1
ATOM 3333 C C . ASP A 1 435 ? -12.384 13.790 -1.568 1.00 76.00 435 ASP A C 1
ATOM 3335 O O . ASP A 1 435 ? -12.071 13.064 -0.627 1.00 76.00 435 ASP A O 1
ATOM 3339 N N . TYR A 1 436 ? -12.296 15.119 -1.531 1.00 81.19 436 TYR A N 1
ATOM 3340 C CA . TYR A 1 436 ? -11.698 15.866 -0.428 1.00 81.19 436 TYR A CA 1
ATOM 3341 C C . TYR A 1 436 ? -12.715 16.500 0.504 1.00 81.19 436 TYR A C 1
ATOM 3343 O O . TYR A 1 436 ? -12.321 16.912 1.580 1.00 81.19 436 TYR A O 1
ATOM 3351 N N . ASN A 1 437 ? -13.984 16.635 0.114 1.00 86.62 437 ASN A N 1
ATOM 3352 C CA . ASN A 1 437 ? -14.980 17.364 0.901 1.00 86.62 437 ASN A CA 1
ATOM 3353 C C . ASN A 1 437 ? -16.266 16.548 0.923 1.00 86.62 437 ASN A C 1
ATOM 3355 O O . ASN A 1 437 ? -16.948 16.456 -0.096 1.00 86.62 437 ASN A O 1
ATOM 3359 N N . LYS A 1 438 ? -16.597 15.947 2.063 1.00 88.62 438 LYS A N 1
ATOM 3360 C CA . LYS A 1 438 ? -17.734 15.030 2.185 1.00 88.62 438 LYS A CA 1
ATOM 3361 C C . LYS A 1 438 ? -18.611 15.425 3.359 1.00 88.62 438 LYS A C 1
ATOM 3363 O O .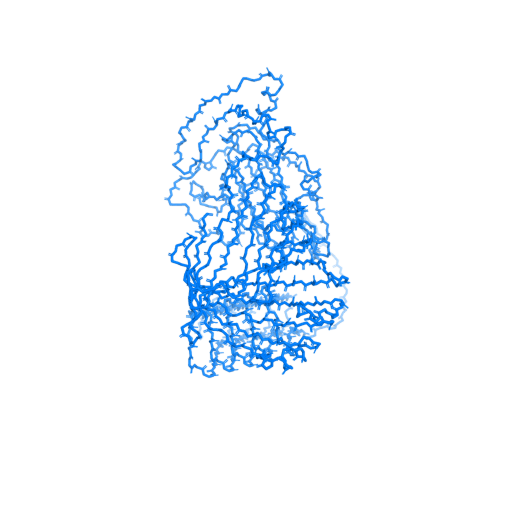 LYS A 1 438 ? -18.125 15.892 4.380 1.00 88.62 438 LYS A O 1
ATOM 3368 N N . LEU A 1 439 ? -19.908 15.218 3.216 1.00 91.06 439 LEU A N 1
ATOM 3369 C CA . LEU A 1 439 ? -20.835 15.142 4.329 1.00 91.06 439 LEU A CA 1
ATOM 3370 C C . LEU A 1 439 ? -20.838 13.695 4.825 1.00 91.06 439 LEU A C 1
ATOM 3372 O O . LEU A 1 439 ? -21.120 12.780 4.052 1.00 91.06 439 LEU A O 1
ATOM 3376 N N . GLN A 1 440 ? -20.487 13.501 6.088 1.00 92.00 440 GLN A N 1
ATOM 3377 C CA . GLN A 1 440 ? -20.508 12.225 6.782 1.00 92.00 440 GLN A CA 1
ATOM 3378 C C . GLN A 1 440 ? -21.761 12.144 7.649 1.00 92.00 440 GLN A C 1
ATOM 3380 O O . GLN A 1 440 ? -22.001 13.028 8.470 1.00 92.00 440 GLN A O 1
ATOM 3385 N N . LEU A 1 441 ? -22.521 11.068 7.467 1.00 91.94 441 LEU A N 1
ATOM 3386 C CA . LEU A 1 441 ? -23.511 10.598 8.426 1.00 91.94 441 LEU A CA 1
ATOM 3387 C C . LEU A 1 441 ? -22.958 9.316 9.037 1.00 91.94 441 LEU A C 1
ATOM 3389 O O . LEU A 1 441 ? -22.750 8.342 8.316 1.00 91.94 441 LEU A O 1
ATOM 3393 N N . TYR A 1 442 ? -22.675 9.324 10.329 1.00 91.38 442 TYR A N 1
ATOM 3394 C CA . TYR A 1 442 ? -22.112 8.172 11.019 1.00 91.38 442 TYR A CA 1
ATOM 3395 C C . TYR A 1 442 ? -22.930 7.879 12.264 1.00 91.38 442 TYR A C 1
ATOM 3397 O O . TYR A 1 442 ? -23.237 8.786 13.023 1.00 91.38 442 TYR A O 1
ATOM 3405 N N . THR A 1 443 ? -23.305 6.626 12.451 1.00 89.19 443 THR A N 1
ATOM 3406 C CA . THR A 1 443 ? -23.917 6.128 13.670 1.00 89.19 443 THR A CA 1
ATOM 3407 C C . THR A 1 443 ? -23.205 4.859 14.082 1.00 89.19 443 THR A C 1
ATOM 3409 O O . THR A 1 443 ? -22.898 4.015 13.239 1.00 89.19 443 THR A O 1
ATOM 3412 N N . GLU A 1 444 ? -22.884 4.789 15.363 1.00 83.12 444 GLU A N 1
ATOM 3413 C CA . GLU A 1 444 ? -22.097 3.718 15.950 1.00 83.12 444 GLU A CA 1
ATOM 3414 C C . GLU A 1 444 ? -22.921 3.073 17.049 1.00 83.12 444 GLU A C 1
ATOM 3416 O O . GLU A 1 444 ? -23.341 3.759 17.984 1.00 83.12 444 GLU A O 1
ATOM 3421 N N . ASP A 1 445 ? -23.151 1.779 16.874 1.00 75.69 445 ASP A N 1
ATOM 3422 C CA . ASP A 1 445 ? -23.721 0.860 17.850 1.00 75.69 445 ASP A CA 1
ATOM 3423 C C . ASP A 1 445 ? -25.045 1.392 18.407 1.00 75.69 445 ASP A C 1
ATOM 3425 O O . ASP A 1 445 ? -25.257 1.534 19.609 1.00 75.69 445 ASP A O 1
ATOM 3429 N N . ALA A 1 446 ? -25.949 1.764 17.494 1.00 84.62 446 ALA A N 1
ATOM 3430 C CA . ALA A 1 446 ? -27.303 2.133 17.866 1.00 84.62 446 ALA A CA 1
ATOM 3431 C C . ALA A 1 446 ? -28.011 0.889 18.418 1.00 84.62 446 ALA A C 1
ATOM 3433 O O . ALA A 1 446 ? -28.306 -0.054 17.678 1.00 84.62 446 ALA A O 1
ATOM 3434 N N . GLU A 1 447 ? -28.275 0.905 19.719 1.00 85.06 447 GLU A N 1
ATOM 3435 C CA . GLU A 1 447 ? -28.854 -0.203 20.467 1.00 85.06 447 GLU A CA 1
ATOM 3436 C C . GLU A 1 447 ? -30.379 -0.095 20.475 1.00 85.06 447 GLU A C 1
ATOM 3438 O O . GLU A 1 447 ? -30.975 0.904 20.900 1.00 85.06 447 GLU A O 1
ATOM 3443 N N . ILE A 1 448 ? -31.026 -1.159 20.011 1.00 83.12 448 ILE A N 1
ATOM 3444 C CA . ILE A 1 448 ? -32.474 -1.314 19.992 1.00 83.12 448 ILE A CA 1
ATOM 3445 C C . ILE A 1 448 ? -32.830 -2.484 20.905 1.00 83.12 448 ILE A C 1
ATOM 3447 O O . ILE A 1 448 ? -32.601 -3.650 20.578 1.00 83.12 448 ILE A O 1
ATOM 3451 N N . TYR A 1 449 ? -33.458 -2.181 22.036 1.00 78.19 449 TYR A N 1
ATOM 3452 C CA . TYR A 1 449 ? -33.923 -3.174 22.994 1.00 78.19 449 TYR A CA 1
ATOM 3453 C C . TYR A 1 449 ? -35.439 -3.319 22.902 1.00 78.19 449 TYR A C 1
ATOM 3455 O O . TYR A 1 449 ? -36.192 -2.354 23.054 1.00 78.19 449 TYR A O 1
ATOM 3463 N N . LYS A 1 450 ? -35.920 -4.537 22.620 1.00 76.94 450 LYS A N 1
ATOM 3464 C CA . LYS A 1 450 ? -37.363 -4.843 22.491 1.00 76.94 450 LYS A CA 1
ATOM 3465 C C . LYS A 1 450 ? -38.128 -3.850 21.589 1.00 76.94 450 LYS A C 1
ATOM 3467 O O . LYS A 1 450 ? -39.277 -3.508 21.863 1.00 76.94 450 LYS A O 1
ATOM 3472 N N . GLY A 1 451 ? -37.488 -3.384 20.515 1.00 72.38 451 GLY A N 1
ATOM 3473 C CA . GLY A 1 451 ? -38.074 -2.457 19.539 1.00 72.38 451 GLY A CA 1
ATOM 3474 C C . GLY A 1 451 ? -38.062 -0.976 19.936 1.00 72.38 451 GLY A C 1
ATOM 3475 O O . GLY A 1 451 ? -38.580 -0.158 19.179 1.00 72.38 451 GLY A O 1
ATOM 3476 N N . SER A 1 452 ? -37.479 -0.614 21.082 1.00 77.69 452 SER A N 1
ATOM 3477 C CA . SER A 1 452 ? -37.223 0.780 21.466 1.00 77.69 452 SER A CA 1
ATOM 3478 C C . SER A 1 452 ? -35.737 1.087 21.326 1.00 77.69 452 SER A C 1
ATOM 3480 O O . SER A 1 452 ? -34.906 0.288 21.746 1.00 77.69 452 SER A O 1
ATOM 3482 N N . VAL A 1 453 ? -35.397 2.236 20.741 1.00 79.12 453 VAL A N 1
ATOM 3483 C CA . VAL A 1 453 ? -34.009 2.719 20.729 1.00 79.12 453 VAL A CA 1
ATOM 3484 C C . VAL A 1 453 ? -33.638 3.065 22.168 1.00 79.12 453 VAL A C 1
ATOM 3486 O O . VAL A 1 453 ? -34.318 3.888 22.783 1.00 79.12 453 VAL A O 1
ATOM 3489 N N . GLU A 1 454 ? -32.602 2.432 22.707 1.00 79.81 454 GLU A N 1
ATOM 3490 C CA . GLU A 1 454 ? -32.067 2.754 24.033 1.00 79.81 454 GLU A CA 1
ATOM 3491 C C . GLU A 1 454 ? -30.906 3.732 23.916 1.00 79.81 454 GLU A C 1
ATOM 3493 O O . GLU A 1 454 ? -30.878 4.722 24.643 1.00 79.81 454 GLU A O 1
ATOM 3498 N N . ASN A 1 455 ? -30.025 3.539 22.936 1.00 82.81 455 ASN A N 1
ATOM 3499 C CA . ASN A 1 455 ? -28.888 4.414 22.698 1.00 82.81 455 ASN A CA 1
ATOM 3500 C C . ASN A 1 455 ? -28.682 4.622 21.194 1.00 82.81 455 ASN A C 1
ATOM 3502 O O . ASN A 1 455 ? -28.792 3.681 20.414 1.00 82.81 455 ASN A O 1
ATOM 3506 N N . ALA A 1 456 ? -28.405 5.856 20.774 1.00 85.19 456 ALA A N 1
ATOM 3507 C CA . ALA A 1 456 ? -27.946 6.124 19.415 1.00 85.19 456 ALA A CA 1
ATOM 3508 C C . ALA A 1 456 ? -27.021 7.341 19.394 1.00 85.19 456 ALA A C 1
ATOM 3510 O O . ALA A 1 456 ? -27.434 8.462 19.701 1.00 85.19 456 ALA A O 1
ATOM 3511 N N . ASP A 1 457 ? -25.777 7.113 18.992 1.00 88.25 457 ASP A N 1
ATOM 3512 C CA . ASP A 1 457 ? -24.771 8.144 18.764 1.00 88.25 457 ASP A CA 1
ATOM 3513 C C . ASP A 1 457 ? -24.726 8.439 17.255 1.00 88.25 457 ASP A C 1
ATOM 3515 O O . ASP A 1 457 ? -24.413 7.546 16.467 1.00 88.25 457 ASP A O 1
ATOM 3519 N N . ILE A 1 458 ? -25.132 9.645 16.831 1.00 92.06 458 ILE A N 1
ATOM 3520 C CA . ILE A 1 458 ? -25.244 10.028 15.413 1.00 92.06 458 ILE A CA 1
ATOM 3521 C C . ILE A 1 458 ? -24.436 11.298 15.128 1.00 92.06 458 ILE A C 1
ATOM 3523 O O . ILE A 1 458 ? -24.815 12.403 15.516 1.00 92.06 458 ILE A O 1
ATOM 3527 N N . ASP A 1 459 ? -23.371 11.167 14.348 1.00 94.31 459 ASP A N 1
ATOM 3528 C CA . ASP A 1 459 ? -22.561 12.263 13.831 1.00 94.31 459 ASP A CA 1
ATOM 3529 C C . ASP A 1 459 ? -23.041 12.732 12.457 1.00 94.31 459 ASP A C 1
ATOM 3531 O O . ASP A 1 459 ? -23.150 11.952 11.506 1.00 94.31 459 ASP A O 1
ATOM 3535 N N . VAL A 1 460 ? -23.232 14.046 12.327 1.00 95.62 460 VAL A N 1
ATOM 3536 C CA . VAL A 1 460 ? -23.423 14.740 11.048 1.00 95.62 460 VAL A CA 1
ATOM 3537 C C . VAL A 1 460 ? -22.263 15.708 10.854 1.00 95.62 460 VAL A C 1
ATOM 3539 O O . VAL A 1 460 ? -22.305 16.866 11.286 1.00 95.62 460 VAL A O 1
ATOM 3542 N N . PHE A 1 461 ? -21.184 15.214 10.251 1.00 95.94 461 PHE A N 1
ATOM 3543 C CA . PHE A 1 461 ? -19.908 15.923 10.169 1.00 95.94 461 PHE A CA 1
ATOM 3544 C C . PHE A 1 461 ? -19.556 16.309 8.735 1.00 95.94 461 PHE A C 1
ATOM 3546 O O . PHE A 1 461 ? -19.725 15.543 7.790 1.00 95.94 461 PHE A O 1
ATOM 3553 N N . TYR A 1 462 ? -18.985 17.495 8.573 1.00 95.81 462 TYR A N 1
ATOM 3554 C CA . TYR A 1 462 ? -18.171 17.810 7.414 1.00 95.81 462 TYR A CA 1
ATOM 3555 C C . TYR A 1 462 ? -16.835 17.083 7.540 1.00 95.81 462 TYR A C 1
ATOM 3557 O O . TYR A 1 462 ? -16.179 17.172 8.572 1.00 95.81 462 TYR A O 1
ATOM 3565 N N . TRP A 1 463 ? -16.433 16.376 6.496 1.00 93.81 463 TRP A N 1
ATOM 3566 C CA . TRP A 1 463 ? -15.238 15.554 6.426 1.00 93.81 463 TRP A CA 1
ATOM 3567 C C . TRP A 1 463 ? -14.314 16.087 5.336 1.00 93.81 463 TRP A C 1
ATOM 3569 O O . TRP A 1 463 ? -14.759 16.345 4.213 1.00 93.81 463 TRP A O 1
ATOM 3579 N N . HIS A 1 464 ? -13.031 16.236 5.655 1.00 92.94 464 HIS A N 1
ATOM 3580 C CA . HIS A 1 464 ? -12.031 16.779 4.752 1.00 92.94 464 HIS A CA 1
ATOM 3581 C C . HIS A 1 464 ? -10.732 15.974 4.754 1.00 92.94 464 HIS A C 1
ATOM 3583 O O . HIS A 1 464 ? -10.072 15.849 5.786 1.00 92.94 464 HIS A O 1
ATOM 3589 N N . LEU A 1 465 ? -10.337 15.458 3.588 1.00 88.88 465 LEU A N 1
ATOM 3590 C CA . LEU A 1 465 ? -9.097 14.695 3.428 1.00 88.88 465 LEU A CA 1
ATOM 3591 C C . LEU A 1 465 ? -7.883 15.634 3.475 1.00 88.88 465 LEU A C 1
ATOM 3593 O O . LEU A 1 465 ? -7.745 16.498 2.613 1.00 88.88 465 LEU A O 1
ATOM 3597 N N . ILE A 1 466 ? -6.982 15.438 4.440 1.00 89.19 466 ILE A N 1
ATOM 3598 C CA . ILE A 1 466 ? -5.764 16.257 4.607 1.00 89.19 466 ILE A CA 1
ATOM 3599 C C . ILE A 1 466 ? -4.497 15.558 4.100 1.00 89.19 466 ILE A C 1
ATOM 3601 O O . ILE A 1 466 ? -3.505 16.210 3.790 1.00 89.19 466 ILE A O 1
ATOM 3605 N N . SER A 1 467 ? -4.511 14.227 4.009 1.00 84.56 467 SER A N 1
ATOM 3606 C CA . SER A 1 467 ? -3.442 13.422 3.410 1.00 84.56 467 SER A CA 1
ATOM 3607 C C . SER A 1 467 ? -4.007 12.097 2.907 1.00 84.56 467 SER A C 1
ATOM 3609 O O . SER A 1 467 ? -5.144 11.761 3.214 1.00 84.56 467 SER A O 1
ATOM 3611 N N . GLN A 1 468 ? -3.205 11.298 2.202 1.00 79.12 468 GLN A N 1
ATOM 3612 C CA . GLN A 1 468 ? -3.624 9.986 1.692 1.00 79.12 468 GLN A CA 1
ATOM 3613 C C . GLN A 1 468 ? -4.253 9.064 2.757 1.00 79.12 468 GLN A C 1
ATOM 3615 O O . GLN A 1 468 ? -5.095 8.237 2.416 1.00 79.12 468 GLN A O 1
ATOM 3620 N N . PHE A 1 469 ? -3.858 9.207 4.025 1.00 85.31 469 PHE A N 1
ATOM 3621 C CA . PHE A 1 469 ? -4.294 8.331 5.115 1.00 85.31 469 PHE A CA 1
ATOM 3622 C C . PHE A 1 469 ? -5.090 9.039 6.206 1.00 85.31 469 PHE A C 1
ATOM 3624 O O . PHE A 1 469 ? -5.546 8.359 7.116 1.00 85.31 469 PHE A O 1
ATOM 3631 N N . TRP A 1 470 ? -5.241 10.365 6.147 1.00 90.06 470 TRP A N 1
ATOM 3632 C CA . TRP A 1 470 ? -5.821 11.144 7.242 1.00 90.06 470 TRP A CA 1
ATOM 3633 C C . TRP A 1 470 ? -6.814 12.177 6.743 1.00 90.06 470 TRP A C 1
ATOM 3635 O O . TRP A 1 470 ? -6.563 12.879 5.760 1.00 90.06 470 TRP A O 1
ATOM 3645 N N . ALA A 1 471 ? -7.896 12.322 7.491 1.00 94.06 471 ALA A N 1
ATOM 3646 C CA . ALA A 1 471 ? -8.921 13.322 7.293 1.00 94.06 471 ALA A CA 1
ATOM 3647 C C . ALA A 1 471 ? -9.297 13.982 8.617 1.00 94.06 471 ALA A C 1
ATOM 3649 O O . ALA A 1 471 ? -9.292 13.354 9.674 1.00 94.06 471 ALA A O 1
ATOM 3650 N N . ILE A 1 472 ? -9.649 15.259 8.539 1.00 97.12 472 ILE A N 1
ATOM 3651 C CA . ILE A 1 472 ? -10.263 15.995 9.639 1.00 97.12 472 ILE A CA 1
ATOM 3652 C C . ILE A 1 472 ? -11.770 16.012 9.439 1.00 97.12 472 ILE A C 1
ATOM 3654 O O . ILE A 1 472 ? -12.258 16.012 8.309 1.00 97.12 472 ILE A O 1
ATOM 3658 N N . LYS A 1 473 ? -12.517 16.052 10.533 1.00 96.31 473 LYS A N 1
ATOM 3659 C CA . LYS A 1 473 ? -13.970 16.134 10.495 1.00 96.31 473 LYS A CA 1
ATOM 3660 C C . LYS A 1 473 ? -14.508 17.051 11.581 1.00 96.31 473 LYS A C 1
ATOM 3662 O O . LYS A 1 473 ? -13.858 17.258 12.600 1.00 96.31 473 LYS A O 1
ATOM 3667 N N . GLY A 1 474 ? -15.680 17.624 11.363 1.00 97.62 474 GLY A N 1
ATOM 3668 C CA . GLY A 1 474 ? -16.337 18.449 12.366 1.00 97.62 474 GLY A CA 1
ATOM 3669 C C . GLY A 1 474 ? -17.765 18.800 11.998 1.00 97.62 474 GLY A C 1
ATOM 3670 O O . GLY A 1 474 ? -18.121 18.875 10.825 1.00 97.62 474 GLY A O 1
ATOM 3671 N N . GLY A 1 475 ? -18.595 19.003 13.010 1.00 97.12 475 GLY A N 1
ATOM 3672 C CA . GLY A 1 475 ? -20.013 19.260 12.833 1.00 97.12 475 GLY A CA 1
ATOM 3673 C C . GLY A 1 475 ? -20.767 19.104 14.139 1.00 97.12 475 GLY A C 1
ATOM 3674 O O . GLY A 1 475 ? -20.339 19.605 15.183 1.00 97.12 475 GLY A O 1
ATOM 3675 N N . VAL A 1 476 ? -21.903 18.422 14.066 1.00 96.62 476 VAL A N 1
ATOM 3676 C CA . VAL A 1 476 ? -22.791 18.215 15.207 1.00 96.62 476 VAL A CA 1
ATOM 3677 C C . VAL A 1 476 ? -23.037 16.736 15.428 1.00 96.62 476 VAL A C 1
ATOM 3679 O O . VAL A 1 476 ? -23.110 15.954 14.485 1.00 96.62 476 VAL A O 1
ATOM 3682 N N . ASN A 1 477 ? -23.173 16.385 16.694 1.00 95.19 477 ASN A N 1
ATOM 3683 C CA . ASN A 1 477 ? -23.506 15.056 17.150 1.00 95.19 477 ASN A CA 1
ATOM 3684 C C . ASN A 1 477 ? -24.863 15.090 17.848 1.00 95.19 477 ASN A C 1
ATOM 3686 O O . ASN A 1 477 ? -25.110 15.980 18.668 1.00 95.19 477 ASN A O 1
ATOM 3690 N N . TYR A 1 478 ? -25.723 14.142 17.501 1.00 92.06 478 TYR A N 1
ATOM 3691 C CA . TYR A 1 478 ? -26.992 13.873 18.152 1.00 92.06 478 TYR A CA 1
ATOM 3692 C C . TYR A 1 478 ? -26.857 12.592 18.961 1.00 92.06 478 TYR A C 1
ATOM 3694 O O . TYR A 1 478 ? -26.682 11.517 18.397 1.00 92.06 478 TYR A O 1
ATOM 3702 N N . PHE A 1 479 ? -26.953 12.721 20.278 1.00 88.06 479 PHE A N 1
ATOM 3703 C CA . PHE A 1 479 ? -26.874 11.594 21.191 1.00 88.06 479 PHE A CA 1
ATOM 3704 C C . PHE A 1 479 ? -28.257 11.338 21.782 1.00 88.06 479 PHE A C 1
ATOM 3706 O O . PHE A 1 479 ? -28.799 12.186 22.503 1.00 88.06 479 PHE A O 1
ATOM 3713 N N . TYR A 1 480 ? -28.843 10.192 21.451 1.00 84.75 480 TYR A N 1
ATOM 3714 C CA . TYR A 1 480 ? -30.116 9.731 21.986 1.00 84.75 480 TYR A CA 1
ATOM 3715 C C . TYR A 1 480 ? -29.884 8.753 23.135 1.00 84.75 480 TYR A C 1
ATOM 3717 O O . TYR A 1 480 ? -29.087 7.833 23.014 1.00 84.75 480 TYR A O 1
ATOM 3725 N N . ARG A 1 481 ? -30.622 8.942 24.232 1.00 77.62 481 ARG A N 1
ATOM 3726 C CA . ARG A 1 481 ? -30.637 8.052 25.401 1.00 77.62 481 ARG A CA 1
ATOM 3727 C C . ARG A 1 481 ? -31.963 8.183 26.165 1.00 77.62 481 ARG A C 1
ATOM 3729 O O . ARG A 1 481 ? -32.647 9.202 25.982 1.00 77.62 481 ARG A O 1
ATOM 3736 N N . PRO A 1 482 ? -32.307 7.269 27.093 1.00 64.75 482 PRO A N 1
ATOM 3737 C CA . PRO A 1 482 ? -33.609 7.268 27.769 1.00 64.75 482 PRO A CA 1
ATOM 3738 C C . PRO A 1 482 ? -33.847 8.517 28.637 1.00 64.75 482 PRO A C 1
ATOM 3740 O O . PRO A 1 482 ? -34.976 8.983 28.765 1.00 64.75 482 PRO A O 1
ATOM 3743 N N . GLY A 1 483 ? -32.779 9.123 29.175 1.00 65.69 483 GLY A N 1
ATOM 3744 C CA . GLY A 1 483 ? -32.821 10.378 29.944 1.00 65.69 483 GLY A CA 1
ATOM 3745 C C . GLY A 1 483 ? -33.036 11.656 29.114 1.00 65.69 483 GLY A C 1
ATOM 3746 O O . GLY A 1 483 ? -33.034 12.757 29.671 1.00 65.69 483 GLY A O 1
ATOM 3747 N N . GLY A 1 484 ? -33.198 11.529 27.795 1.00 78.12 484 GLY A N 1
ATOM 3748 C CA . GLY A 1 484 ? -33.486 12.617 26.865 1.00 78.12 484 GLY A CA 1
ATOM 3749 C C . GLY A 1 484 ? -32.330 12.900 25.894 1.00 78.12 484 GLY A C 1
ATOM 3750 O O . GLY A 1 484 ? -31.166 12.949 26.319 1.00 78.12 484 GLY A O 1
ATOM 3751 N N . PRO A 1 485 ? -32.635 13.119 24.601 1.00 87.06 485 PRO A N 1
ATOM 3752 C CA . PRO A 1 485 ? -31.624 13.342 23.582 1.00 87.06 485 PRO A CA 1
ATOM 3753 C C . PRO A 1 485 ? -31.012 14.737 23.674 1.00 87.06 485 PRO A C 1
ATOM 3755 O O . PRO A 1 485 ? -31.610 15.675 24.212 1.00 87.06 485 PRO A O 1
ATOM 3758 N N . TYR A 1 486 ? -29.826 14.901 23.100 1.00 88.44 486 TYR A N 1
ATOM 3759 C CA . TYR A 1 486 ? -29.164 16.196 23.038 1.00 88.44 486 TYR A CA 1
ATOM 3760 C C . TYR A 1 486 ? -28.226 16.334 21.847 1.00 88.44 486 TYR A C 1
ATOM 3762 O O . TYR A 1 486 ? -27.779 15.355 21.259 1.00 88.44 486 TYR A O 1
ATOM 3770 N N . TRP A 1 487 ? -27.898 17.589 21.545 1.00 91.75 487 TRP A N 1
ATOM 3771 C CA . TRP A 1 487 ? -26.931 17.953 20.521 1.00 91.75 487 TRP A CA 1
ATOM 3772 C C . TRP A 1 487 ? -25.645 18.464 21.157 1.00 91.75 487 TRP A C 1
ATOM 3774 O O . TRP A 1 487 ? -25.685 19.165 22.172 1.00 91.75 487 TRP A O 1
ATOM 3784 N N . GLN A 1 488 ? -24.511 18.150 20.541 1.00 93.75 488 GLN A N 1
ATOM 3785 C CA . GLN A 1 488 ? -23.214 18.690 20.933 1.00 93.75 488 GLN A CA 1
ATOM 3786 C C . GLN A 1 488 ? -22.348 18.980 19.700 1.00 93.75 488 GLN A C 1
ATOM 3788 O O . GLN A 1 488 ? -22.350 18.190 18.753 1.00 93.75 488 GLN A O 1
ATOM 3793 N N . PRO A 1 489 ? -21.617 20.108 19.666 1.00 97.19 489 PRO A N 1
ATOM 3794 C CA . PRO A 1 489 ? -20.608 20.333 18.643 1.00 97.19 489 PRO A CA 1
ATOM 3795 C C . PRO A 1 489 ? -19.463 19.334 18.814 1.00 97.19 489 PRO A C 1
ATOM 3797 O O . PRO A 1 489 ? -19.058 19.021 19.940 1.00 97.19 489 PRO A O 1
ATOM 3800 N N . GLY A 1 490 ? -18.930 18.866 17.689 1.00 96.50 490 GLY A N 1
ATOM 3801 C CA . GLY A 1 490 ? -17.830 17.915 17.671 1.00 96.50 490 GLY A CA 1
ATOM 3802 C C . GLY A 1 490 ? -16.823 18.185 16.564 1.00 96.50 490 GLY A C 1
ATOM 3803 O O . GLY A 1 490 ? -17.152 18.728 15.509 1.00 96.50 490 GLY A O 1
ATOM 3804 N N . ILE A 1 491 ? -15.581 17.793 16.823 1.00 97.81 491 ILE A N 1
ATOM 3805 C CA . ILE A 1 491 ? -14.493 17.734 15.845 1.00 97.81 491 ILE A CA 1
ATOM 3806 C C . ILE A 1 491 ? -13.805 16.380 15.956 1.00 97.81 491 ILE A C 1
ATOM 3808 O O . ILE A 1 491 ? -13.854 15.740 16.999 1.00 97.81 491 ILE A O 1
ATOM 3812 N N . GLY A 1 492 ? -13.130 15.940 14.908 1.00 97.00 492 GLY A N 1
ATOM 3813 C CA . GLY A 1 492 ? -12.411 14.683 14.934 1.00 97.00 492 GLY A CA 1
ATOM 3814 C C . GLY A 1 492 ? -11.335 14.584 13.873 1.00 97.00 492 GLY A C 1
ATOM 3815 O O . GLY A 1 492 ? -11.240 15.401 12.956 1.00 97.00 492 GLY A O 1
ATOM 3816 N N . ILE A 1 493 ? -10.532 13.544 14.012 1.00 96.88 493 ILE A N 1
ATOM 3817 C CA . ILE A 1 493 ? -9.565 13.101 13.023 1.00 96.88 493 ILE A CA 1
ATOM 3818 C C . ILE A 1 493 ? -9.797 11.612 12.800 1.00 96.88 493 ILE A C 1
ATOM 3820 O O . ILE A 1 493 ? -9.966 10.848 13.749 1.00 96.88 493 ILE A O 1
ATOM 3824 N N . GLU A 1 494 ? -9.841 11.206 11.542 1.00 94.88 494 GLU A N 1
ATOM 3825 C CA . GLU A 1 494 ? -9.955 9.803 11.174 1.00 94.88 494 GLU A CA 1
ATOM 3826 C C . GLU A 1 494 ? -8.917 9.440 10.123 1.00 94.88 494 GLU A C 1
ATOM 3828 O O . GLU A 1 494 ? -8.506 10.274 9.312 1.00 94.88 494 GLU A O 1
ATOM 3833 N N . GLY A 1 495 ? -8.465 8.196 10.147 1.00 92.81 495 GLY A N 1
ATOM 3834 C CA . GLY A 1 495 ? -7.417 7.758 9.253 1.00 92.81 495 GLY A CA 1
ATOM 3835 C C . GLY A 1 495 ? -6.844 6.407 9.616 1.00 92.81 495 GLY A C 1
ATOM 3836 O O . GLY A 1 495 ? -7.288 5.749 10.546 1.00 92.81 495 GLY A O 1
ATOM 3837 N N . VAL A 1 496 ? -5.818 6.004 8.876 1.00 92.00 496 VAL A N 1
ATOM 3838 C CA . VAL A 1 496 ? -5.108 4.747 9.116 1.00 92.00 496 VAL A CA 1
ATOM 3839 C C . VAL A 1 496 ? -3.669 5.065 9.493 1.00 92.00 496 VAL A C 1
ATOM 3841 O O . VAL A 1 496 ? -2.917 5.637 8.702 1.00 92.00 496 VAL A O 1
ATOM 3844 N N . MET A 1 497 ? -3.269 4.689 10.705 1.00 89.12 497 MET A N 1
ATOM 3845 C CA . MET A 1 497 ? -1.884 4.827 11.155 1.00 89.12 497 MET A CA 1
ATOM 3846 C C . MET A 1 497 ? -1.024 3.627 10.696 1.00 89.12 497 MET A C 1
ATOM 3848 O O . MET A 1 497 ? -1.566 2.641 10.175 1.00 89.12 497 MET A O 1
ATOM 3852 N N . PRO A 1 498 ? 0.320 3.671 10.843 1.00 83.69 498 PRO A N 1
ATOM 3853 C CA . PRO A 1 498 ? 1.182 2.541 10.498 1.00 83.69 498 PRO A CA 1
ATOM 3854 C C . PRO A 1 498 ? 0.684 1.217 11.092 1.00 83.69 498 PRO A C 1
ATOM 3856 O O . PRO A 1 498 ? 0.056 1.193 12.147 1.00 83.69 498 PRO A O 1
ATOM 3859 N N . TYR A 1 499 ? 0.983 0.111 10.407 1.00 81.25 499 TYR A N 1
ATOM 3860 C CA . TYR A 1 499 ? 0.482 -1.237 10.724 1.00 81.25 499 TYR A CA 1
ATOM 3861 C C . TYR A 1 499 ? -1.012 -1.478 10.453 1.00 81.25 499 TYR A C 1
ATOM 3863 O O . TYR A 1 499 ? -1.543 -2.498 10.904 1.00 81.25 499 TYR A O 1
ATOM 3871 N N . TYR A 1 500 ? -1.647 -0.615 9.649 1.00 85.94 500 TYR A N 1
ATOM 3872 C CA . TYR A 1 500 ? -3.056 -0.719 9.243 1.00 85.94 500 TYR A CA 1
ATOM 3873 C C . TYR A 1 500 ? -4.022 -0.648 10.426 1.00 85.94 500 TYR A C 1
ATOM 3875 O O . TYR A 1 500 ? -4.985 -1.411 10.496 1.00 85.94 500 TYR A O 1
ATOM 3883 N N . ILE A 1 501 ? -3.724 0.232 11.380 1.00 91.69 501 ILE A N 1
ATOM 3884 C CA . ILE A 1 501 ? -4.614 0.469 12.510 1.00 91.69 501 ILE A CA 1
ATOM 3885 C C . ILE A 1 501 ? -5.538 1.618 12.112 1.00 91.69 501 ILE A C 1
ATOM 3887 O O . ILE A 1 501 ? -5.076 2.736 11.874 1.00 91.69 501 ILE A O 1
ATOM 3891 N N . ASP A 1 502 ? -6.816 1.292 11.965 1.00 94.12 502 ASP A N 1
ATOM 3892 C CA . ASP A 1 502 ? -7.905 2.239 11.770 1.00 94.12 502 ASP A CA 1
ATOM 3893 C C . ASP A 1 502 ? -8.053 3.072 13.042 1.00 94.12 502 ASP A C 1
ATOM 3895 O O . ASP A 1 502 ? -8.104 2.527 14.146 1.00 94.12 502 ASP A O 1
ATOM 3899 N N . THR A 1 503 ? -8.050 4.385 12.878 1.00 96.00 503 THR A N 1
ATOM 3900 C CA . THR A 1 503 ? -8.036 5.364 13.955 1.00 96.00 503 THR A CA 1
ATOM 3901 C C . THR A 1 503 ? -9.169 6.343 13.720 1.00 96.00 503 THR A C 1
ATOM 3903 O O . THR A 1 503 ? -9.198 7.045 12.709 1.00 96.00 503 THR A O 1
ATOM 3906 N N . ASN A 1 504 ? -10.065 6.454 14.692 1.00 95.69 504 ASN A N 1
ATOM 3907 C CA . ASN A 1 504 ? -11.142 7.431 14.701 1.00 95.69 504 ASN A CA 1
ATOM 3908 C C . ASN A 1 504 ? -11.160 8.113 16.070 1.00 95.69 504 ASN A C 1
ATOM 3910 O O . ASN A 1 504 ? -11.470 7.497 17.084 1.00 95.69 504 ASN A O 1
ATOM 3914 N N . ILE A 1 505 ? -10.766 9.383 16.104 1.00 97.38 505 ILE A N 1
ATOM 3915 C CA . ILE A 1 505 ? -10.727 10.182 17.327 1.00 97.38 505 ILE A CA 1
ATOM 3916 C C . ILE A 1 505 ? -11.728 11.315 17.170 1.00 97.38 505 ILE A C 1
ATOM 3918 O O . ILE A 1 505 ? -11.646 12.097 16.220 1.00 97.38 505 ILE A O 1
ATOM 3922 N N . ARG A 1 506 ? -12.661 11.421 18.112 1.00 96.50 506 ARG A N 1
ATOM 3923 C CA . ARG A 1 506 ? -13.723 12.426 18.128 1.00 96.50 506 ARG A CA 1
ATOM 3924 C C . ARG A 1 506 ? -13.728 13.144 19.465 1.00 96.50 506 ARG A C 1
ATOM 3926 O O . ARG A 1 506 ? -13.565 12.539 20.518 1.00 96.50 506 ARG A O 1
ATOM 3933 N N . THR A 1 507 ? -13.934 14.445 19.417 1.00 97.06 507 THR A N 1
ATOM 3934 C CA . THR A 1 507 ? -13.977 15.316 20.580 1.00 97.06 507 THR A CA 1
ATOM 3935 C C . THR A 1 507 ? -15.272 16.097 20.548 1.00 97.06 507 THR A C 1
ATOM 3937 O O . THR A 1 507 ? -15.568 16.749 19.548 1.00 97.06 507 THR A O 1
ATOM 3940 N N . TYR A 1 508 ? -16.011 16.079 21.649 1.00 95.69 508 TYR A N 1
ATOM 3941 C CA . TYR A 1 508 ? -17.285 16.770 21.795 1.00 95.69 508 TYR A CA 1
ATOM 3942 C C . TYR A 1 508 ? -17.234 17.743 22.962 1.00 95.69 508 TYR A C 1
ATOM 3944 O O . TYR A 1 508 ? -16.567 17.481 23.961 1.00 95.69 508 TYR A O 1
ATOM 3952 N N . TYR A 1 509 ? -17.960 18.850 22.859 1.00 94.50 509 TYR A N 1
ATOM 3953 C CA . TYR A 1 509 ? -18.077 19.816 23.948 1.00 94.50 509 TYR A CA 1
ATOM 3954 C C . TYR A 1 509 ? -19.522 19.937 24.413 1.00 94.50 509 TYR A C 1
ATOM 3956 O O . TYR A 1 509 ? -20.415 20.204 23.608 1.00 94.50 509 TYR A O 1
ATOM 3964 N N . ARG A 1 510 ? -19.750 19.797 25.720 1.00 89.75 510 ARG A N 1
ATOM 3965 C CA . ARG A 1 510 ? -21.073 19.987 26.309 1.00 89.75 510 ARG A CA 1
ATOM 3966 C C . ARG A 1 510 ? -21.018 20.360 27.783 1.00 89.75 510 ARG A C 1
ATOM 3968 O O . ARG A 1 510 ? -20.283 19.751 28.552 1.00 89.75 510 ARG A O 1
ATOM 3975 N N . ASP A 1 511 ? -21.847 21.330 28.175 1.00 89.19 511 ASP A N 1
ATOM 3976 C CA . ASP A 1 511 ? -22.047 21.759 29.568 1.00 89.19 511 ASP A CA 1
ATOM 3977 C C . ASP A 1 511 ? -20.721 22.016 30.318 1.00 89.19 511 ASP A C 1
ATOM 3979 O O . ASP A 1 511 ? -20.552 21.650 31.478 1.00 89.19 511 ASP A O 1
ATOM 3983 N N . GLY A 1 512 ? -19.745 22.619 29.626 1.00 89.44 512 GLY A N 1
ATOM 3984 C CA . GLY A 1 512 ? -18.410 22.906 30.163 1.00 89.44 512 GLY A CA 1
ATOM 3985 C C . GLY A 1 512 ? -17.426 21.730 30.142 1.00 89.44 512 GLY A C 1
ATOM 3986 O O . GLY A 1 512 ? -16.246 21.943 30.401 1.00 89.44 512 GLY A O 1
ATOM 3987 N N . SER A 1 513 ? -17.866 20.519 29.796 1.00 93.19 513 SER A N 1
ATOM 3988 C CA . SER A 1 513 ? -17.023 19.326 29.676 1.00 93.19 513 SER A CA 1
ATOM 3989 C C . SER A 1 513 ? -16.625 19.053 28.226 1.00 93.19 513 SER A C 1
ATOM 3991 O O . SER A 1 513 ? -17.421 19.216 27.302 1.00 93.19 513 SER A O 1
ATOM 3993 N N . VAL A 1 514 ? -15.382 18.622 28.027 1.00 95.44 514 VAL A N 1
ATOM 3994 C CA . VAL A 1 514 ? -14.866 18.130 26.747 1.00 95.44 514 VAL A CA 1
ATOM 3995 C C . VAL A 1 514 ? -14.758 16.614 26.846 1.00 95.44 514 VAL A C 1
ATOM 3997 O O . VAL A 1 514 ? -14.021 16.125 27.701 1.00 95.44 514 VAL A O 1
ATOM 4000 N N . LYS A 1 515 ? -15.487 15.888 25.993 1.00 94.75 515 LYS A N 1
ATOM 4001 C CA . LYS A 1 515 ? -15.461 14.424 25.858 1.00 94.75 515 LYS A CA 1
ATOM 4002 C C . LYS A 1 515 ? -14.525 14.040 24.714 1.00 94.75 515 LYS A C 1
ATOM 4004 O O . LYS A 1 515 ? -14.695 14.553 23.616 1.00 94.75 515 LYS A O 1
ATOM 4009 N N . PHE A 1 516 ? -13.595 13.125 24.951 1.00 96.62 516 PHE A N 1
ATOM 4010 C CA . PHE A 1 516 ? -12.726 12.506 23.953 1.00 96.62 516 PHE A CA 1
ATOM 4011 C C . PHE A 1 516 ? -13.146 11.048 23.769 1.00 96.62 516 PHE A C 1
ATOM 4013 O O . PHE A 1 516 ? -13.169 10.301 24.741 1.00 96.62 516 PHE A O 1
ATOM 4020 N N . ASP A 1 517 ? -13.474 10.659 22.544 1.00 95.25 517 ASP A N 1
ATOM 4021 C CA . ASP A 1 517 ? -13.793 9.297 22.121 1.00 95.25 517 ASP A CA 1
ATOM 4022 C C . ASP A 1 517 ? -12.703 8.837 21.152 1.00 95.25 517 ASP A C 1
ATOM 4024 O O . ASP A 1 517 ? -12.507 9.431 20.090 1.00 95.25 517 ASP A O 1
ATOM 4028 N N . ILE A 1 518 ? -11.937 7.836 21.566 1.00 97.12 518 ILE A N 1
ATOM 4029 C CA . ILE A 1 518 ? -10.780 7.316 20.843 1.00 97.12 518 ILE A CA 1
ATOM 4030 C C . ILE A 1 518 ? -11.093 5.883 20.449 1.00 97.12 518 ILE A C 1
ATOM 4032 O O . ILE A 1 518 ? -11.260 5.041 21.325 1.00 97.12 518 ILE A O 1
ATOM 4036 N N . GLN A 1 519 ? -11.090 5.595 19.153 1.00 96.06 519 GLN A N 1
ATOM 4037 C CA . GLN A 1 519 ? -11.262 4.253 18.609 1.00 96.06 519 GLN A CA 1
ATOM 4038 C C . GLN A 1 519 ? -10.054 3.859 17.783 1.00 96.06 519 GLN A C 1
ATOM 4040 O O . GLN A 1 519 ? -9.621 4.602 16.898 1.00 96.06 519 GLN A O 1
ATOM 4045 N N . LEU A 1 520 ? -9.538 2.673 18.072 1.00 97.50 520 LEU A N 1
ATOM 4046 C CA . LEU A 1 520 ? -8.430 2.053 17.371 1.00 97.50 520 LEU A CA 1
ATOM 4047 C C . LEU A 1 520 ? -8.831 0.626 17.015 1.00 97.50 520 LEU A C 1
ATOM 4049 O O . LEU A 1 520 ? -9.171 -0.149 17.904 1.00 97.50 520 LEU A O 1
ATOM 4053 N N . ALA A 1 521 ? -8.756 0.247 15.745 1.00 95.38 521 ALA A N 1
ATOM 4054 C CA . ALA A 1 521 ? -9.094 -1.102 15.305 1.00 95.38 521 ALA A CA 1
ATOM 4055 C C . ALA A 1 521 ? -8.106 -1.627 14.268 1.00 95.38 521 ALA A C 1
ATOM 4057 O O . ALA A 1 521 ? -7.573 -0.888 13.448 1.00 95.38 521 ALA A O 1
ATOM 4058 N N . ARG A 1 522 ? -7.844 -2.933 14.278 1.00 95.06 522 ARG A N 1
ATOM 4059 C CA . ARG A 1 522 ? -6.964 -3.575 13.297 1.00 95.06 522 ARG A CA 1
ATOM 4060 C C . ARG A 1 522 ? -7.521 -4.920 12.876 1.00 95.06 522 ARG A C 1
ATOM 4062 O O . ARG A 1 522 ? -7.592 -5.846 13.680 1.00 95.06 522 ARG A O 1
ATOM 4069 N N . ALA A 1 523 ? -7.829 -5.054 11.590 1.00 92.94 523 ALA A N 1
ATOM 4070 C CA . ALA A 1 523 ? -8.176 -6.335 10.988 1.00 92.94 523 ALA A CA 1
ATOM 4071 C C . ALA A 1 523 ? -6.908 -7.101 10.578 1.00 92.94 523 ALA A C 1
ATOM 4073 O O . ALA A 1 523 ? -6.122 -6.642 9.751 1.00 92.94 523 ALA A O 1
ATOM 4074 N N . THR A 1 524 ? -6.718 -8.296 11.133 1.00 91.38 524 THR A N 1
ATOM 4075 C CA . THR A 1 524 ? -5.647 -9.222 10.747 1.00 91.38 524 THR A CA 1
ATOM 4076 C C . THR A 1 524 ? -6.210 -10.294 9.829 1.00 91.38 524 THR A C 1
ATOM 4078 O O . THR A 1 524 ? -7.136 -11.013 10.199 1.00 91.38 524 THR A O 1
ATOM 4081 N N . GLN A 1 525 ? -5.643 -10.427 8.633 1.00 89.44 525 GLN A N 1
ATOM 4082 C CA . GLN A 1 525 ? -5.998 -11.504 7.720 1.00 89.44 525 GLN A CA 1
ATOM 4083 C C . GLN A 1 525 ? -5.343 -12.813 8.175 1.00 89.44 525 GLN A C 1
ATOM 4085 O O . GLN A 1 525 ? -4.119 -12.896 8.259 1.00 89.44 525 GLN A O 1
ATOM 4090 N N . LEU A 1 526 ? -6.156 -13.829 8.465 1.00 86.06 526 LEU A N 1
ATOM 4091 C CA . LEU A 1 526 ? -5.679 -15.152 8.881 1.00 86.06 526 LEU A CA 1
ATOM 4092 C C . LEU A 1 526 ? -5.685 -16.147 7.713 1.00 86.06 526 LEU A C 1
ATOM 4094 O O . LEU A 1 526 ? -4.792 -16.982 7.605 1.00 86.06 526 LEU A O 1
ATOM 4098 N N . THR A 1 527 ? -6.672 -16.045 6.818 1.00 87.94 527 THR A N 1
ATOM 4099 C CA . THR A 1 527 ? -6.731 -16.780 5.542 1.00 87.94 527 THR A CA 1
ATOM 4100 C C . THR A 1 527 ? -7.279 -15.867 4.440 1.00 87.94 527 THR A C 1
ATOM 4102 O O . THR A 1 527 ? -7.577 -14.702 4.691 1.00 87.94 527 THR A O 1
ATOM 4105 N N . ASN A 1 528 ? -7.469 -16.367 3.214 1.00 83.25 528 ASN A N 1
ATOM 4106 C CA . ASN A 1 528 ? -8.005 -15.558 2.110 1.00 83.25 528 ASN A CA 1
ATOM 4107 C C . ASN A 1 528 ? -9.338 -14.858 2.449 1.00 83.25 528 ASN A C 1
ATOM 4109 O O . ASN A 1 528 ? -9.515 -13.702 2.077 1.00 83.25 528 ASN A O 1
ATOM 4113 N N . ASN A 1 529 ? -10.225 -15.524 3.199 1.00 89.31 529 ASN A N 1
ATOM 4114 C CA . ASN A 1 529 ? -11.569 -15.019 3.515 1.00 89.31 529 ASN A CA 1
ATOM 4115 C C . ASN A 1 529 ? -11.847 -14.873 5.018 1.00 89.31 529 ASN A C 1
ATOM 4117 O O . ASN A 1 529 ? -12.904 -14.364 5.378 1.00 89.31 529 ASN A O 1
ATOM 4121 N N . PHE A 1 530 ? -10.937 -15.308 5.893 1.00 93.62 530 PHE A N 1
ATOM 4122 C CA . PHE A 1 530 ? -11.116 -15.217 7.343 1.00 93.62 530 PHE A CA 1
ATOM 4123 C C . PHE A 1 530 ? -10.205 -14.151 7.942 1.00 93.62 530 PHE A C 1
ATOM 4125 O O . PHE A 1 530 ? -8.985 -14.169 7.737 1.00 93.62 530 PHE A O 1
ATOM 4132 N N . PHE A 1 531 ? -10.809 -13.252 8.707 1.00 94.81 531 PHE A N 1
ATOM 4133 C CA . PHE A 1 531 ? -10.155 -12.115 9.329 1.00 94.81 531 PHE A CA 1
ATOM 4134 C C . PHE A 1 531 ? -10.482 -12.078 10.817 1.00 94.81 531 PHE A C 1
ATOM 4136 O O . PHE A 1 531 ? -11.520 -12.564 11.259 1.00 94.81 531 PHE A O 1
ATOM 4143 N N . PHE A 1 532 ? -9.586 -11.472 11.583 1.00 96.50 532 PHE A N 1
ATOM 4144 C CA . PHE A 1 532 ? -9.763 -11.245 13.005 1.00 96.50 532 PHE A CA 1
ATOM 4145 C C . PHE A 1 532 ? -9.483 -9.780 13.313 1.00 96.50 532 PHE A C 1
ATOM 4147 O O . PHE A 1 532 ? -8.347 -9.321 13.165 1.00 96.50 532 PHE A O 1
ATOM 4154 N N . LEU A 1 533 ? -10.524 -9.038 13.679 1.00 96.06 533 LEU A N 1
ATOM 4155 C CA . LEU A 1 533 ? -10.427 -7.646 14.085 1.00 96.06 533 LEU A CA 1
ATOM 4156 C C . LEU A 1 533 ? -10.223 -7.564 15.595 1.00 96.06 533 LEU A C 1
ATOM 4158 O O . LEU A 1 533 ? -10.946 -8.177 16.374 1.00 96.06 533 LEU A O 1
ATOM 4162 N N . THR A 1 534 ? -9.210 -6.801 15.986 1.00 97.62 534 THR A N 1
ATOM 4163 C CA . THR A 1 534 ? -8.964 -6.401 17.372 1.00 97.62 534 THR A CA 1
ATOM 4164 C C . THR A 1 534 ? -9.185 -4.905 17.478 1.00 97.62 534 THR A C 1
ATOM 4166 O O . THR A 1 534 ? -8.519 -4.154 16.758 1.00 97.62 534 THR A O 1
ATOM 4169 N N . GLY A 1 535 ? -10.093 -4.487 18.349 1.00 96.81 535 GLY A N 1
ATOM 4170 C CA . GLY A 1 535 ? -10.440 -3.092 18.567 1.00 96.81 535 GLY A CA 1
ATOM 4171 C C . GLY A 1 535 ? -10.304 -2.672 20.025 1.00 96.81 535 GLY A C 1
ATOM 4172 O O . GLY A 1 535 ? -10.327 -3.491 20.945 1.00 96.81 535 GLY A O 1
ATOM 4173 N N . LEU A 1 536 ? -10.141 -1.370 20.208 1.00 97.31 536 LEU A N 1
ATOM 4174 C CA . LEU A 1 536 ? -10.127 -0.682 21.483 1.00 97.31 536 LEU A CA 1
ATOM 4175 C C . LEU A 1 536 ? -10.877 0.638 21.315 1.00 97.31 536 LEU A C 1
ATOM 4177 O O . LEU A 1 536 ? -10.518 1.432 20.443 1.00 97.31 536 LEU A O 1
ATOM 4181 N N . ARG A 1 537 ? -11.850 0.900 22.185 1.00 96.00 537 ARG A N 1
ATOM 4182 C CA . ARG A 1 537 ? -12.494 2.209 22.312 1.00 96.00 537 ARG A CA 1
ATOM 4183 C C . ARG A 1 537 ? -12.310 2.746 23.727 1.00 96.00 537 ARG A C 1
ATOM 4185 O O . ARG A 1 537 ? -12.348 1.995 24.697 1.00 96.00 537 ARG A O 1
ATOM 4192 N N . SER A 1 538 ? -12.048 4.041 23.849 1.00 96.94 538 SER A N 1
ATOM 4193 C CA . SER A 1 538 ? -11.842 4.710 25.132 1.00 96.94 538 SER A CA 1
ATOM 4194 C C . SER A 1 538 ? -12.543 6.056 25.159 1.00 96.94 538 SER A C 1
ATOM 4196 O O . SER A 1 538 ? -12.379 6.863 24.242 1.00 96.94 538 SER A O 1
ATOM 4198 N N . ILE A 1 539 ? -13.285 6.308 26.237 1.00 95.06 539 ILE A N 1
ATOM 4199 C CA . ILE A 1 539 ? -13.977 7.577 26.460 1.00 95.06 539 ILE A CA 1
ATOM 4200 C C . ILE A 1 539 ? -13.358 8.279 27.664 1.00 95.06 539 ILE A C 1
ATOM 4202 O O . ILE A 1 539 ? -13.295 7.726 28.762 1.00 95.06 539 ILE A O 1
ATOM 4206 N N . LEU A 1 540 ? -12.940 9.529 27.483 1.00 96.62 540 LEU A N 1
ATOM 4207 C CA . LEU A 1 540 ? -12.409 10.392 28.536 1.00 96.62 540 LEU A CA 1
ATOM 4208 C C . LEU A 1 540 ? -13.168 11.716 28.564 1.00 96.62 540 LEU A C 1
ATOM 4210 O O . LEU A 1 540 ? -13.658 12.162 27.532 1.00 96.62 540 LEU A O 1
ATOM 4214 N N . ALA A 1 541 ? -13.249 12.379 29.716 1.00 96.06 541 ALA A N 1
ATOM 4215 C CA . ALA A 1 541 ? -13.821 13.720 29.778 1.00 96.06 541 ALA A CA 1
ATOM 4216 C C . ALA A 1 541 ? -13.157 14.637 30.808 1.00 96.06 541 ALA A C 1
ATOM 4218 O O . ALA A 1 541 ? -12.596 14.189 31.808 1.00 96.06 541 ALA A O 1
ATOM 4219 N N . THR A 1 542 ? -13.219 15.949 30.573 1.00 95.75 542 THR A N 1
ATOM 4220 C CA . THR A 1 542 ? -12.546 16.943 31.427 1.00 95.75 542 THR A CA 1
ATOM 4221 C C . THR A 1 542 ? -13.319 17.290 32.692 1.00 95.75 542 THR A C 1
ATOM 4223 O O . THR A 1 542 ? -12.703 17.561 33.719 1.00 95.75 542 THR A O 1
ATOM 4226 N N . HIS A 1 543 ? -14.651 17.268 32.669 1.00 93.62 543 HIS A N 1
ATOM 4227 C CA . HIS A 1 543 ? -15.483 17.606 33.825 1.00 93.62 543 HIS A CA 1
ATOM 4228 C C . HIS A 1 543 ? -16.625 16.611 34.015 1.00 93.62 543 HIS A C 1
ATOM 4230 O O . HIS A 1 543 ? -17.174 16.079 33.051 1.00 93.62 543 HIS A O 1
ATOM 4236 N N . THR A 1 544 ? -16.998 16.392 35.277 1.00 90.94 544 THR A N 1
ATOM 4237 C CA . THR A 1 544 ? -18.147 15.557 35.625 1.00 90.94 544 THR A CA 1
ATOM 4238 C C . THR A 1 544 ? -19.441 16.330 35.384 1.00 90.94 544 THR A C 1
ATOM 4240 O O . THR A 1 544 ? -19.652 17.378 35.992 1.00 90.94 544 THR A O 1
ATOM 4243 N N . VAL A 1 545 ? -20.328 15.790 34.552 1.00 87.06 545 VAL A N 1
ATOM 4244 C CA . VAL A 1 545 ? -21.673 16.317 34.307 1.00 87.06 545 VAL A CA 1
ATOM 4245 C C . VAL A 1 545 ? -22.666 15.195 34.581 1.00 87.06 545 VAL A C 1
ATOM 4247 O O . VAL A 1 545 ? -22.968 14.391 33.704 1.00 87.06 545 VAL A O 1
ATOM 4250 N N . VAL A 1 546 ? -23.174 15.139 35.818 1.00 83.56 546 VAL A N 1
ATOM 4251 C CA . VAL A 1 546 ? -24.024 14.035 36.310 1.00 83.56 546 VAL A CA 1
ATOM 4252 C C . VAL A 1 546 ? -25.266 13.845 35.446 1.00 83.56 546 VAL A C 1
ATOM 4254 O O . VAL A 1 546 ? -25.592 12.722 35.088 1.00 83.56 546 VAL A O 1
ATOM 4257 N N . LYS A 1 547 ? -25.910 14.946 35.031 1.00 82.12 547 LYS A N 1
ATOM 4258 C CA . LYS A 1 547 ? -27.084 14.897 34.149 1.00 82.12 547 LYS A CA 1
ATOM 4259 C C . LYS A 1 547 ? -26.802 14.129 32.858 1.00 82.12 547 LYS A C 1
ATOM 4261 O O . LYS A 1 547 ? -27.727 13.544 32.315 1.00 82.12 547 LYS A O 1
ATOM 4266 N N . ASN A 1 548 ? -25.561 14.141 32.373 1.00 78.44 548 ASN A N 1
ATOM 4267 C CA . ASN A 1 548 ? -25.153 13.558 31.098 1.00 78.44 548 ASN A CA 1
ATOM 4268 C C . ASN A 1 548 ? -24.375 12.243 31.251 1.00 78.44 548 ASN A C 1
ATOM 4270 O O . ASN A 1 548 ? -23.824 11.795 30.256 1.00 78.44 548 ASN A O 1
ATOM 4274 N N . GLU A 1 549 ? -24.287 11.672 32.463 1.00 84.62 549 GLU A N 1
ATOM 4275 C CA . GLU A 1 549 ? -23.428 10.505 32.749 1.00 84.62 549 GLU A CA 1
ATOM 4276 C C . GLU A 1 549 ? -21.998 10.695 32.222 1.00 84.62 549 GLU A C 1
ATOM 4278 O O . GLU A 1 549 ? -21.369 9.803 31.668 1.00 84.62 549 GLU A O 1
ATOM 4283 N N . ILE A 1 550 ? -21.459 11.903 32.393 1.00 86.19 550 ILE A N 1
ATOM 4284 C CA . ILE A 1 550 ? -20.064 12.195 32.067 1.00 86.19 550 ILE A CA 1
ATOM 4285 C C . ILE A 1 550 ? -19.298 12.277 33.379 1.00 86.19 550 ILE A C 1
ATOM 4287 O O . ILE A 1 550 ? -19.628 13.092 34.241 1.00 86.19 550 ILE A O 1
ATOM 4291 N N . GLY A 1 551 ? -18.262 11.462 33.538 1.00 89.00 551 GLY A N 1
ATOM 4292 C CA . GLY A 1 551 ? -17.298 11.537 34.627 1.00 89.00 551 GLY A CA 1
ATOM 4293 C C . GLY A 1 551 ? -16.003 12.234 34.208 1.00 89.00 551 GLY A C 1
ATOM 4294 O O . GLY A 1 551 ? -15.519 12.074 33.092 1.00 89.00 551 GLY A O 1
ATOM 4295 N N . ASN A 1 552 ? -15.398 13.007 35.111 1.00 94.00 552 ASN A N 1
ATOM 4296 C CA . ASN A 1 552 ? -14.027 13.486 34.916 1.00 94.00 552 ASN A CA 1
ATOM 4297 C C . ASN A 1 552 ? -13.038 12.303 34.849 1.00 94.00 552 ASN A C 1
ATOM 4299 O O . ASN A 1 552 ? -13.113 11.373 35.660 1.00 94.00 552 ASN A O 1
ATOM 4303 N N . GLY A 1 553 ? -12.086 12.395 33.920 1.00 95.12 553 GLY A N 1
ATOM 4304 C CA . GLY A 1 553 ? -11.031 11.413 33.699 1.00 95.12 553 GLY A CA 1
ATOM 4305 C C . GLY A 1 553 ? -11.433 10.347 32.683 1.00 95.12 553 GLY A C 1
ATOM 4306 O O . GLY A 1 553 ? -12.152 10.629 31.727 1.00 95.12 553 GLY A O 1
ATOM 4307 N N . LEU A 1 554 ? -10.932 9.128 32.882 1.00 96.25 554 LEU A N 1
ATOM 4308 C CA . LEU A 1 554 ? -11.316 7.954 32.101 1.00 96.25 554 LEU A CA 1
ATOM 4309 C C . LEU A 1 554 ? -12.725 7.507 32.507 1.00 96.25 554 LEU A C 1
ATOM 4311 O O . LEU A 1 554 ? -12.966 7.228 33.684 1.00 96.25 554 LEU A O 1
ATOM 4315 N N . ASN A 1 555 ? -13.623 7.452 31.530 1.00 94.31 555 ASN A N 1
ATOM 4316 C CA . ASN A 1 555 ? -15.002 7.008 31.690 1.00 94.31 555 ASN A CA 1
ATOM 4317 C C . ASN A 1 555 ? -15.130 5.529 31.354 1.00 94.31 555 ASN A C 1
ATOM 4319 O O . ASN A 1 555 ? -15.519 4.772 32.229 1.00 94.31 555 ASN A O 1
ATOM 4323 N N . GLN A 1 556 ? -14.708 5.129 30.153 1.00 94.75 556 GLN A N 1
ATOM 4324 C CA . GLN A 1 556 ? -14.934 3.782 29.632 1.00 94.75 556 GLN A CA 1
ATOM 4325 C C . GLN A 1 556 ? -13.699 3.255 28.898 1.00 94.75 556 GLN A C 1
ATOM 4327 O O . GLN A 1 556 ? -13.005 4.018 28.213 1.00 94.75 556 GLN A O 1
ATOM 4332 N N . MET A 1 557 ? -13.455 1.949 29.018 1.00 97.12 557 MET A N 1
ATOM 4333 C CA . MET A 1 557 ? -12.623 1.177 28.095 1.00 97.12 557 MET A CA 1
ATOM 4334 C C . MET A 1 557 ? -13.437 0.011 27.543 1.00 97.12 557 MET A C 1
ATOM 4336 O O . MET A 1 557 ? -13.927 -0.807 28.318 1.00 97.12 557 MET A O 1
ATOM 4340 N N . ARG A 1 558 ? -13.509 -0.083 26.217 1.00 96.19 558 ARG A N 1
ATOM 4341 C CA . ARG A 1 558 ? -14.119 -1.191 25.485 1.00 96.19 558 ARG A CA 1
ATOM 4342 C C . ARG A 1 558 ? -13.050 -1.954 24.727 1.00 96.19 558 ARG A C 1
ATOM 4344 O O . ARG A 1 558 ? -12.289 -1.363 23.955 1.00 96.19 558 ARG A O 1
ATOM 4351 N N . TYR A 1 559 ? -13.008 -3.264 24.917 1.00 97.75 559 TYR A N 1
ATOM 4352 C CA . TYR A 1 559 ? -12.150 -4.168 24.154 1.00 97.75 559 TYR A CA 1
ATOM 4353 C C . TYR A 1 559 ? -12.997 -4.989 23.195 1.00 97.75 559 TYR A C 1
ATOM 4355 O O . TYR A 1 559 ? -13.944 -5.640 23.626 1.00 97.75 559 TYR A O 1
ATOM 4363 N N . ILE A 1 560 ? -12.622 -4.989 21.918 1.00 96.25 560 ILE A N 1
ATOM 4364 C CA . ILE A 1 560 ? -13.411 -5.584 20.840 1.00 96.25 560 ILE A CA 1
ATOM 4365 C C . ILE A 1 560 ? -12.614 -6.716 20.194 1.00 96.25 560 ILE A C 1
ATOM 4367 O O . ILE A 1 560 ? -11.480 -6.518 19.741 1.00 96.25 560 ILE A O 1
ATOM 4371 N N . LEU A 1 561 ? -13.207 -7.905 20.122 1.00 97.88 561 LEU A N 1
ATOM 4372 C CA . LEU A 1 561 ? -12.662 -9.065 19.421 1.00 97.88 561 LEU A CA 1
ATOM 4373 C C . LEU A 1 561 ? -13.691 -9.572 18.410 1.00 97.88 561 LEU A C 1
ATOM 4375 O O . LEU A 1 561 ? -14.687 -10.185 18.785 1.00 97.88 561 LEU A O 1
ATOM 4379 N N . ARG A 1 562 ? -13.421 -9.366 17.119 1.00 96.81 562 ARG A N 1
ATOM 4380 C CA . ARG A 1 562 ? -14.361 -9.673 16.034 1.00 96.81 562 ARG A CA 1
ATOM 4381 C C . ARG A 1 562 ? -13.734 -10.577 14.966 1.00 96.81 562 ARG A C 1
ATOM 4383 O O . ARG A 1 562 ? -13.127 -10.085 14.007 1.00 96.81 562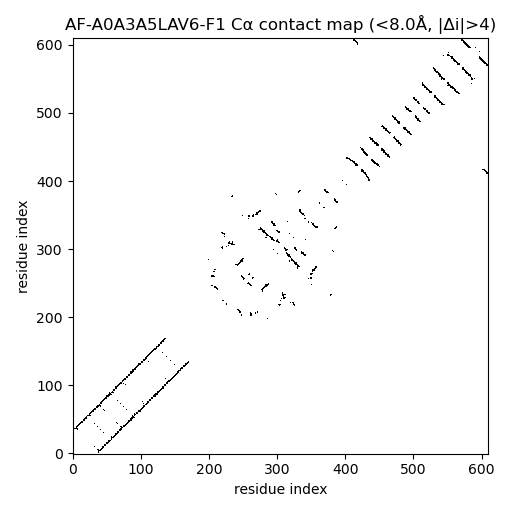 ARG A O 1
ATOM 4390 N N . PRO A 1 563 ? -13.845 -11.913 15.077 1.00 97.44 563 PRO A N 1
ATOM 4391 C CA . PRO A 1 563 ? -13.686 -12.797 13.927 1.00 97.44 563 PRO A CA 1
ATOM 4392 C C . PRO A 1 563 ? -14.782 -12.543 12.882 1.00 97.44 563 PRO A C 1
ATOM 4394 O O . PRO A 1 563 ? -15.972 -12.546 13.196 1.00 97.44 563 PRO A O 1
ATOM 4397 N N . TYR A 1 564 ? -14.396 -12.395 11.615 1.00 95.69 564 TYR A N 1
ATOM 4398 C CA . TYR A 1 564 ? -15.355 -12.290 10.516 1.00 95.69 564 TYR A CA 1
ATOM 4399 C C . TYR A 1 564 ? -14.934 -13.092 9.283 1.00 95.69 564 TYR A C 1
ATOM 4401 O O . TYR A 1 564 ? -13.749 -13.246 8.967 1.00 95.69 564 TYR A O 1
ATOM 4409 N N . TYR A 1 565 ? -15.937 -13.610 8.574 1.00 95.94 565 TYR A N 1
ATOM 4410 C CA . TYR A 1 565 ? -15.776 -14.355 7.332 1.00 95.94 565 TYR A CA 1
ATOM 4411 C C . TYR A 1 565 ? -16.355 -13.564 6.160 1.00 95.94 565 TYR A C 1
ATOM 4413 O O . TYR A 1 565 ? -17.531 -13.195 6.145 1.00 95.94 565 TYR A O 1
ATOM 4421 N N . ARG A 1 566 ? -15.519 -13.318 5.152 1.00 94.56 566 ARG A N 1
ATOM 4422 C CA . ARG A 1 566 ? -15.887 -12.625 3.920 1.00 94.56 566 ARG A CA 1
ATOM 4423 C C . ARG A 1 566 ? -16.506 -13.613 2.938 1.00 94.56 566 ARG A C 1
ATOM 4425 O O . ARG A 1 566 ? -15.793 -14.405 2.324 1.00 94.56 566 ARG A O 1
ATOM 4432 N N . ILE A 1 567 ? -17.823 -13.535 2.760 1.00 93.31 567 ILE A N 1
ATOM 4433 C CA . ILE A 1 567 ? -18.562 -14.369 1.797 1.00 93.31 567 ILE A CA 1
ATOM 4434 C C . ILE A 1 567 ? -18.237 -13.920 0.370 1.00 93.31 567 ILE A C 1
ATOM 4436 O O . ILE A 1 567 ? -17.952 -14.731 -0.508 1.00 93.31 567 ILE A O 1
ATOM 4440 N N . LYS A 1 568 ? -18.259 -12.606 0.149 1.00 89.88 568 LYS A N 1
ATOM 4441 C CA . LYS A 1 568 ? -17.844 -11.945 -1.091 1.00 89.88 568 LYS A CA 1
ATOM 4442 C C . LYS A 1 568 ? -17.333 -10.542 -0.757 1.00 89.88 568 LYS A C 1
ATOM 4444 O O . LYS A 1 568 ? -17.595 -10.057 0.344 1.00 89.88 568 LYS A O 1
ATOM 4449 N N . PRO A 1 569 ? -16.611 -9.862 -1.664 1.00 84.88 569 PRO A N 1
ATOM 4450 C CA . PRO A 1 569 ? -16.261 -8.461 -1.459 1.00 84.88 569 PRO A CA 1
ATOM 4451 C C . PRO A 1 569 ? -17.499 -7.635 -1.078 1.00 84.88 569 PRO A C 1
ATOM 4453 O O . PRO A 1 569 ? -18.517 -7.689 -1.766 1.00 84.88 569 PRO A O 1
ATOM 4456 N N . GLY A 1 570 ? -17.412 -6.938 0.055 1.00 85.56 570 GLY A N 1
ATOM 4457 C CA . GLY A 1 570 ? -18.483 -6.107 0.604 1.00 85.56 570 GLY A CA 1
ATOM 4458 C C . GLY A 1 570 ? -19.609 -6.830 1.351 1.00 85.56 570 GLY A C 1
ATOM 4459 O O . GLY A 1 570 ? -20.546 -6.166 1.766 1.00 85.56 570 GLY A O 1
ATOM 4460 N N . LEU A 1 571 ? -19.544 -8.149 1.565 1.00 92.31 571 LEU A N 1
ATOM 4461 C CA . LEU A 1 571 ? -20.494 -8.869 2.424 1.00 92.31 571 LEU A CA 1
ATOM 4462 C C . LEU A 1 571 ? -19.752 -9.821 3.363 1.00 92.31 571 LEU A C 1
ATOM 4464 O O . LEU A 1 571 ? -19.146 -10.804 2.917 1.00 92.31 571 LEU A O 1
ATOM 4468 N N . ASN A 1 572 ? -19.851 -9.549 4.662 1.00 94.31 572 ASN A N 1
ATOM 4469 C CA . ASN A 1 572 ? -19.222 -10.336 5.714 1.00 94.31 572 ASN A CA 1
ATOM 4470 C C . ASN A 1 572 ? -20.260 -10.787 6.742 1.00 94.31 572 ASN A C 1
ATOM 4472 O O . ASN A 1 572 ? -21.217 -10.070 7.021 1.00 94.31 572 ASN A O 1
ATOM 4476 N N . ILE A 1 573 ? -20.022 -11.950 7.336 1.00 96.81 573 ILE A N 1
ATOM 4477 C CA . ILE A 1 573 ? -20.677 -12.371 8.577 1.00 96.81 573 ILE A CA 1
ATOM 4478 C C . ILE A 1 573 ? -19.648 -12.315 9.698 1.00 96.81 573 ILE A C 1
ATOM 4480 O O . ILE A 1 573 ? -18.471 -12.615 9.463 1.00 96.81 573 ILE A O 1
ATOM 4484 N N . PHE A 1 574 ? -20.068 -11.929 10.895 1.00 95.81 574 PHE A N 1
ATOM 4485 C CA . PHE A 1 574 ? -19.161 -11.776 12.021 1.00 95.81 574 PHE A CA 1
ATOM 4486 C C . PHE A 1 574 ? -19.768 -12.274 13.327 1.00 95.81 574 PHE A C 1
ATOM 4488 O O . PHE A 1 574 ? -20.984 -12.369 13.496 1.00 95.81 574 PHE A O 1
ATOM 4495 N N . THR A 1 575 ? -18.868 -12.590 14.246 1.00 96.75 575 THR A N 1
ATOM 4496 C CA . THR A 1 575 ? -19.165 -12.719 15.665 1.00 96.75 575 THR A CA 1
ATOM 4497 C C . THR A 1 575 ? -18.277 -11.718 16.372 1.00 96.75 575 THR A C 1
ATOM 4499 O O . THR A 1 575 ? -17.085 -11.658 16.081 1.00 96.75 575 THR A O 1
ATOM 4502 N N . GLU A 1 576 ? -18.843 -10.931 17.267 1.00 95.31 576 GLU A N 1
ATOM 4503 C CA . GLU A 1 576 ? -18.136 -9.904 18.010 1.00 95.31 576 GLU A CA 1
ATOM 4504 C C . GLU A 1 576 ? -18.312 -10.128 19.498 1.00 95.31 576 GLU A C 1
ATOM 4506 O O . GLU A 1 576 ? -19.424 -10.289 19.983 1.00 95.31 576 GLU A O 1
ATOM 4511 N N . TYR A 1 577 ? -17.192 -10.153 20.206 1.00 96.00 577 TYR A N 1
ATOM 4512 C CA . TYR A 1 577 ? -17.164 -10.111 21.652 1.00 96.00 577 TYR A CA 1
ATOM 4513 C C . TYR A 1 577 ? -16.661 -8.744 22.101 1.00 96.00 577 TYR A C 1
ATOM 4515 O O . TYR A 1 577 ? -15.544 -8.351 21.744 1.00 96.00 577 TYR A O 1
ATOM 4523 N N . GLU A 1 578 ? -17.455 -8.072 22.924 1.00 94.81 578 GLU A N 1
ATOM 4524 C CA . GLU A 1 578 ? -17.098 -6.805 23.547 1.00 94.81 578 GLU A CA 1
ATOM 4525 C C . GLU A 1 578 ? -16.989 -6.965 25.061 1.00 94.81 578 GLU A C 1
ATOM 4527 O O . GLU A 1 578 ? -17.812 -7.625 25.699 1.00 94.81 578 GLU A O 1
ATOM 4532 N N . HIS A 1 579 ? -15.962 -6.349 25.638 1.00 96.00 579 HIS A N 1
ATOM 4533 C CA . HIS A 1 579 ? -15.809 -6.206 27.080 1.00 96.00 579 HIS A CA 1
ATOM 4534 C C . HIS A 1 579 ? -15.746 -4.724 27.435 1.00 96.00 579 HIS A C 1
ATOM 4536 O O . HIS A 1 579 ? -14.730 -4.075 27.167 1.00 96.00 579 HIS A O 1
ATOM 4542 N N . ASP A 1 580 ? -16.817 -4.229 28.047 1.00 93.56 580 ASP A N 1
ATOM 4543 C CA . ASP A 1 580 ? -16.944 -2.863 28.537 1.00 93.56 580 ASP A CA 1
ATOM 4544 C C . ASP A 1 580 ? -16.611 -2.788 30.018 1.00 93.56 580 ASP A C 1
ATOM 4546 O O . ASP A 1 580 ? -17.173 -3.519 30.838 1.00 93.56 580 ASP A O 1
ATOM 4550 N N . GLU A 1 581 ? -15.726 -1.862 30.378 1.00 95.75 581 GLU A N 1
ATOM 4551 C CA . GLU A 1 581 ? -15.457 -1.518 31.766 1.00 95.75 581 GLU A CA 1
ATOM 4552 C C . GLU A 1 581 ? -15.548 -0.006 31.993 1.00 95.75 581 GLU A C 1
ATOM 4554 O O . GLU A 1 581 ? -14.852 0.790 31.357 1.00 95.75 581 GLU A O 1
ATOM 4559 N N . GLU A 1 582 ? -16.375 0.373 32.970 1.00 95.00 582 GLU A N 1
ATOM 4560 C CA . GLU A 1 582 ? -16.562 1.754 33.403 1.00 95.00 582 GLU A CA 1
ATOM 4561 C C . GLU A 1 582 ? -15.624 2.109 34.563 1.00 95.00 582 GLU A C 1
ATOM 4563 O O . GLU A 1 582 ? -15.422 1.339 35.517 1.00 95.00 582 GLU A O 1
ATOM 4568 N N . TYR A 1 583 ? -15.092 3.329 34.529 1.00 94.62 583 TYR A N 1
ATOM 4569 C CA . TYR A 1 583 ? -14.052 3.839 35.417 1.00 94.62 583 TYR A CA 1
ATOM 4570 C C . TYR A 1 583 ? -14.423 5.182 36.063 1.00 94.62 583 TYR A C 1
ATOM 4572 O O . TYR A 1 583 ? -15.418 5.842 35.757 1.00 94.62 583 TYR A O 1
ATOM 4580 N N . GLY A 1 584 ? -13.598 5.578 37.035 1.00 93.50 584 GLY A N 1
ATOM 4581 C CA . GLY A 1 584 ? -13.574 6.941 37.551 1.00 93.50 584 GLY A CA 1
ATOM 4582 C C . GLY A 1 584 ? -14.887 7.416 38.178 1.00 93.50 584 GLY A C 1
ATOM 4583 O O . GLY A 1 584 ? -15.501 6.735 39.005 1.00 93.50 584 GLY A O 1
ATOM 4584 N N . ALA A 1 585 ? -15.261 8.655 37.855 1.00 92.00 585 ALA A N 1
ATOM 4585 C CA . ALA A 1 585 ? -16.487 9.270 38.354 1.00 92.00 585 ALA A CA 1
ATOM 4586 C C . ALA A 1 585 ? -17.748 8.656 37.731 1.00 92.00 585 ALA A C 1
ATOM 4588 O O . ALA A 1 585 ? -18.739 8.524 38.446 1.00 92.00 585 ALA A O 1
ATOM 4589 N N . LEU A 1 586 ? -17.688 8.221 36.468 1.00 91.69 586 LEU A N 1
ATOM 4590 C CA . LEU A 1 586 ? -18.805 7.559 35.796 1.00 91.69 586 LEU A CA 1
ATOM 4591 C C . LEU A 1 586 ? -19.196 6.264 36.505 1.00 91.69 586 LEU A C 1
ATOM 4593 O O . LEU A 1 586 ? -20.347 6.110 36.898 1.00 91.69 586 LEU A O 1
ATOM 4597 N N . LYS A 1 587 ? -18.218 5.406 36.826 1.00 93.19 587 LYS A N 1
ATOM 4598 C CA . LYS A 1 587 ? -18.447 4.173 37.600 1.00 93.19 587 LYS A CA 1
ATOM 4599 C C . LYS A 1 587 ? -19.219 4.419 38.904 1.00 93.19 587 LYS A C 1
ATOM 4601 O O . LYS A 1 587 ? -20.034 3.598 39.315 1.00 93.19 587 LYS A O 1
ATOM 4606 N N . ARG A 1 588 ? -18.956 5.543 39.588 1.00 92.19 588 ARG A N 1
ATOM 4607 C CA . ARG A 1 588 ? -19.660 5.914 40.831 1.00 92.19 588 ARG A CA 1
ATOM 4608 C C . ARG A 1 588 ? -21.089 6.386 40.573 1.00 92.19 588 ARG A C 1
ATOM 4610 O O . ARG A 1 588 ? -21.958 6.058 41.375 1.00 92.19 588 ARG A O 1
ATOM 4617 N N . ILE A 1 589 ? -21.308 7.136 39.493 1.00 87.69 589 ILE A N 1
ATOM 4618 C CA . ILE A 1 589 ? -22.635 7.603 39.068 1.00 87.69 589 ILE A CA 1
ATOM 4619 C C . ILE A 1 589 ? -23.518 6.390 38.746 1.00 87.69 589 ILE A C 1
ATOM 4621 O O . ILE A 1 589 ? -24.524 6.194 39.425 1.00 87.69 589 ILE A O 1
ATOM 4625 N N . LEU A 1 590 ? -23.059 5.502 37.861 1.00 88.69 590 LEU A N 1
ATOM 4626 C CA . LEU A 1 590 ? -23.796 4.299 37.453 1.00 88.69 590 LEU A CA 1
ATOM 4627 C C . LEU A 1 590 ? -24.089 3.371 38.639 1.00 88.69 590 LEU A C 1
ATOM 4629 O O . LEU A 1 590 ? -25.224 2.949 38.854 1.00 88.69 590 LEU A O 1
ATOM 4633 N N . ARG A 1 591 ? -23.100 3.142 39.517 1.00 90.69 591 ARG A N 1
ATOM 4634 C CA . ARG A 1 591 ? -23.307 2.340 40.735 1.00 90.69 591 ARG A CA 1
ATOM 4635 C C . ARG A 1 591 ? -24.362 2.952 41.668 1.00 90.69 591 ARG A C 1
ATOM 4637 O O . ARG A 1 591 ? -25.061 2.206 42.347 1.00 90.69 591 ARG A O 1
ATOM 4644 N N . SER A 1 592 ? -24.484 4.282 41.721 1.00 89.25 592 SER A N 1
ATOM 4645 C CA . SER A 1 592 ? -25.519 4.957 42.522 1.00 89.25 592 SER A CA 1
ATOM 4646 C C . SER A 1 592 ? -26.924 4.843 41.921 1.00 89.25 592 SER A C 1
ATOM 4648 O O . SER A 1 592 ? -27.901 4.889 42.663 1.00 89.25 592 SER A O 1
ATOM 4650 N N . GLN A 1 593 ? -27.015 4.643 40.604 1.00 87.25 593 GLN A N 1
ATOM 4651 C CA . GLN A 1 593 ? -28.258 4.395 39.867 1.00 87.25 593 GLN A CA 1
ATOM 4652 C C . GLN A 1 593 ? -28.640 2.903 39.841 1.00 87.25 593 GLN A C 1
ATOM 4654 O O . GLN A 1 593 ? -29.739 2.559 39.420 1.00 87.25 593 GLN A O 1
ATOM 4659 N N . GLY A 1 594 ? -27.768 2.019 40.341 1.00 86.12 594 GLY A N 1
ATOM 4660 C CA . GLY A 1 594 ? -27.973 0.569 40.307 1.00 86.12 594 GLY A CA 1
ATOM 4661 C C . GLY A 1 594 ? -27.650 -0.066 38.952 1.00 86.12 594 GLY A C 1
ATOM 4662 O O . GLY A 1 594 ? -28.040 -1.207 38.716 1.00 86.12 594 GLY A O 1
ATOM 4663 N N . GLU A 1 595 ? -26.938 0.650 38.082 1.00 86.62 595 GLU A N 1
ATOM 4664 C CA . GLU A 1 595 ? -26.566 0.196 36.743 1.00 86.62 595 GLU A CA 1
ATOM 4665 C C . GLU A 1 595 ? -25.274 -0.635 36.756 1.00 86.62 595 GLU A C 1
ATOM 4667 O O . GLU A 1 595 ? -24.423 -0.524 37.653 1.00 86.62 595 GLU A O 1
ATOM 4672 N N . ALA A 1 596 ? -25.132 -1.504 35.754 1.00 85.88 596 ALA A N 1
ATOM 4673 C CA . ALA A 1 596 ? -23.926 -2.294 35.566 1.00 85.88 596 ALA A CA 1
ATOM 4674 C C . ALA A 1 596 ? -22.733 -1.380 35.238 1.00 85.88 596 ALA A C 1
ATOM 4676 O O . ALA A 1 596 ? -22.856 -0.376 34.552 1.00 85.88 596 ALA A O 1
ATOM 4677 N N . THR A 1 597 ? -21.554 -1.733 35.754 1.00 90.50 597 THR A N 1
ATOM 4678 C CA . THR A 1 597 ? -20.297 -0.988 35.502 1.00 90.50 597 THR A CA 1
ATOM 4679 C C . THR A 1 597 ? -19.276 -1.806 34.717 1.00 90.50 597 THR A C 1
ATOM 4681 O O . THR A 1 597 ? -18.134 -1.387 34.521 1.00 90.50 597 THR A O 1
ATOM 4684 N N . THR A 1 598 ? -19.673 -3.015 34.335 1.00 93.19 598 THR A N 1
ATOM 4685 C CA . THR A 1 598 ? -18.914 -3.937 33.504 1.00 93.19 598 THR A CA 1
ATOM 4686 C C . THR A 1 598 ? -19.923 -4.779 32.743 1.00 93.19 598 THR A C 1
ATOM 4688 O O . THR A 1 598 ? -20.850 -5.308 33.363 1.00 93.19 598 THR A O 1
ATOM 4691 N N . GLN A 1 599 ? -19.743 -4.906 31.435 1.00 90.19 599 GLN A N 1
ATOM 4692 C CA . GLN A 1 599 ? -20.647 -5.641 30.559 1.00 90.19 599 GLN A CA 1
ATOM 4693 C C . GLN A 1 599 ? -19.843 -6.473 29.561 1.00 90.19 599 GLN A C 1
ATOM 4695 O O . GLN A 1 599 ? -18.768 -6.073 29.120 1.00 90.19 599 GLN A O 1
ATOM 4700 N N . ASN A 1 600 ? -20.350 -7.667 29.259 1.00 92.25 600 ASN A N 1
ATOM 4701 C CA . ASN A 1 600 ? -19.833 -8.510 28.190 1.00 92.25 600 ASN A CA 1
ATOM 4702 C C . ASN A 1 600 ? -20.954 -8.714 27.181 1.00 92.25 600 ASN A C 1
ATOM 4704 O O . ASN A 1 600 ? -22.006 -9.239 27.554 1.00 92.25 600 ASN A O 1
ATOM 4708 N N . THR A 1 601 ? -20.699 -8.349 25.934 1.00 89.88 601 THR A N 1
ATOM 4709 C CA . THR A 1 601 ? -21.670 -8.447 24.842 1.00 89.88 601 THR A CA 1
ATOM 4710 C C . THR A 1 601 ? -21.139 -9.439 23.815 1.00 89.88 601 THR A C 1
ATOM 4712 O O . THR A 1 601 ? -19.940 -9.460 23.522 1.00 89.88 601 THR A O 1
ATOM 4715 N N . LEU A 1 602 ? -22.011 -10.317 23.313 1.00 93.31 602 LEU A N 1
ATOM 4716 C CA . LEU A 1 602 ? -21.676 -11.257 22.244 1.00 93.31 602 LEU A CA 1
ATOM 4717 C C . LEU A 1 602 ? -22.673 -11.084 21.099 1.00 93.31 602 LEU A C 1
ATOM 4719 O O . LEU A 1 602 ? -23.775 -11.630 21.141 1.00 93.31 602 LEU A O 1
ATOM 4723 N N . THR A 1 603 ? -22.250 -10.356 20.072 1.00 92.81 603 THR A N 1
ATOM 4724 C CA . THR A 1 603 ? -23.075 -9.985 18.923 1.00 92.81 603 THR A CA 1
ATOM 4725 C C . THR A 1 603 ? -22.801 -10.917 17.745 1.00 92.81 603 THR A C 1
ATOM 4727 O O . THR A 1 603 ? -21.652 -11.202 17.391 1.00 92.81 603 THR A O 1
ATOM 4730 N N . PHE A 1 604 ? -23.862 -11.389 17.094 1.00 95.19 604 PHE A N 1
ATOM 4731 C CA . PHE A 1 604 ? -23.785 -12.081 15.807 1.00 95.19 604 PHE A CA 1
ATOM 4732 C C . PHE A 1 604 ? -24.398 -11.196 14.735 1.00 95.19 604 PHE A C 1
ATOM 4734 O O . PHE A 1 604 ? -25.524 -10.731 14.895 1.00 95.19 604 PHE A O 1
ATOM 4741 N N . GLY A 1 605 ? -23.680 -10.970 13.637 1.00 94.69 605 GLY A N 1
ATOM 4742 C CA . GLY A 1 605 ? -24.123 -9.971 12.677 1.00 94.69 605 GLY A CA 1
ATOM 4743 C C . GLY A 1 605 ? -23.652 -10.160 11.247 1.00 94.69 605 GLY A C 1
ATOM 4744 O O . GLY A 1 605 ? -22.875 -11.058 10.898 1.00 94.69 605 GLY A O 1
ATOM 4745 N N . VAL A 1 606 ? -24.174 -9.274 10.405 1.00 94.44 606 VAL A N 1
ATOM 4746 C CA . VAL A 1 606 ? -23.847 -9.147 8.988 1.00 94.44 606 VAL A CA 1
ATOM 4747 C C . VAL A 1 606 ? -23.365 -7.726 8.740 1.00 94.44 606 VAL A C 1
ATOM 4749 O O . VAL A 1 606 ? -24.030 -6.763 9.112 1.00 94.44 606 VAL A O 1
ATOM 4752 N N . ALA A 1 607 ? -22.228 -7.605 8.063 1.00 92.62 607 ALA A N 1
ATOM 4753 C CA . ALA A 1 607 ? -21.679 -6.334 7.622 1.00 92.62 607 ALA A CA 1
ATOM 4754 C C . ALA A 1 607 ? -21.751 -6.246 6.096 1.00 92.62 607 ALA A C 1
ATOM 4756 O O . ALA A 1 607 ? -21.247 -7.125 5.382 1.00 92.62 607 ALA A O 1
ATOM 4757 N N . VAL A 1 608 ? -22.358 -5.173 5.597 1.00 91.25 608 VAL A N 1
ATOM 4758 C CA . VAL A 1 608 ? -22.489 -4.882 4.172 1.00 91.25 608 VAL A CA 1
ATOM 4759 C C . VAL A 1 608 ? -21.795 -3.566 3.854 1.00 91.25 608 VAL A C 1
ATOM 4761 O O . VAL A 1 608 ? -22.004 -2.549 4.509 1.00 91.25 608 VAL A O 1
ATOM 4764 N N . LEU A 1 609 ? -20.954 -3.601 2.830 1.00 86.06 609 LEU A N 1
ATOM 4765 C CA . LEU A 1 609 ? -20.302 -2.438 2.254 1.00 86.06 609 LEU A CA 1
ATOM 4766 C C . LEU A 1 609 ? -20.912 -2.196 0.872 1.00 86.06 609 LEU A C 1
ATOM 4768 O O . LEU A 1 609 ? -20.797 -3.061 -0.003 1.00 86.06 609 LEU A O 1
ATOM 4772 N N . PHE A 1 610 ? -21.544 -1.037 0.698 1.00 76.00 610 PHE A N 1
ATOM 4773 C CA . PHE A 1 610 ? -22.152 -0.590 -0.556 1.00 76.00 610 PHE A CA 1
ATOM 4774 C C . PHE A 1 610 ? -21.313 0.486 -1.252 1.00 76.00 610 PHE A C 1
ATOM 4776 O O . PHE A 1 610 ? -20.749 1.376 -0.557 1.00 76.00 610 PHE A O 1
#

Foldseek 3Di:
DDQDLEDEEAEEEEDDADEDADEAEDEEEAEEEDEDAHQYYEYHYEYEYEHHEYQHYAEYEYEYEYEYEYAHQYYEYEYEYEYANYEDNHYAEYEYEYEYEYEYAHQEYEYAYEYEYEHYHDNDYEEYEYEYEYEYEYPYPHYYYHYYYYYYHYDPPDYDDYDYYYDYDYDDDDDDDDDDDDDDDDDDDDDDPDPPPDLDPAQPFAAKDWAADDPDPDAFPDDPCLPPWAPDFDDQLPADAGTEIEWEWDDDPVVLATATRRDFAVPYDAAEDEAQHKYKYKYFYSDQDKFWKAKPLWWWQWRNPNRRGRDTHRTDIAHHRGMTMTMIGRQEAAKIKIAGPPVSNVVSRRIHIHHYVVVVCVVVVVDDFDADWDDDPGPPTDTGYGSDPPPPPVCCVVPVQFDDFDQDDWFKWKWKAFPVQRKIWIWTWGWGGTPFWTFIWTWGGQIAHPNRGAWIKIDGWIWGDPDPFKIKIWDKIWIDHPLGIDIWTKIWMWGADPPRWTWIWMWTDDPNKIKIKIKIKDWDDPDPFKIKMWMKIWIAMCPDDLSVLHFHGTFKIKIKIKIWGHPDVFKIKIKIKIWMAGDHPSLVSCVVVVHDRIDITIITIMMGID

pLDDT: mean 78.33, std 17.68, range [22.69, 97.88]

Mean predicted aligned error: 20.03 Å

Nearest PDB structures (foldseek):
  7pge-assembly1_B  TM=8.657E-01  e=1.848E-15  Escherichia coli
  5o78-assembly1_C  TM=5.296E-01  e=3.039E-04  Klebsiella aerogenes
  3sy9-assembly3_C  TM=4.365E-01  e=3.746E-03  Pseudomonas aeruginosa
  4k3c-assembly1_A  TM=3.420E-01  e=6.123E-03  [Haemophilus] ducreyi
  4dn7-assembly1_B  TM=1.764E-01  e=1.909E-01  Methanosarcina mazei Go1